Protein AF-0000000071569749 (afdb_homodimer)

Secondary structure (DSSP, 8-state):
---GGGS-HHHHHHHHHH--TTHHHHHHHHHHHHHHHTT-HHHHHHHHTT-SSHHHHHHHHHHHHHHHHTT-------TTS----BPPEEEEEESSSS-EEEEEE-TTS-EEEEEEEESSS-EEE---BTTSPPBS-HHHHHHHHHHHHHHHHHHHHHHTTT-TTTS-HHHHHHHHHHHHHHHHHHHS---------/---GGGS-HHHHHHHHHH--TTHHHHHHHHHHHHHHHTT-HHHHHHHHTT-SSHHHHHHHHHHHHHHHTTT-------TTS----BPPEEEEEESSSS-EEEEEE-TTS-EEEEEEEESSS-EEE---BTTSPPBS-HHHHHHHHHHHHHHHHHHHHHHTTT-TTTS-HHHHHHHHHHHHHHHHHHHS---------

Structure (mmCIF, N/CA/C/O backbone):
data_AF-0000000071569749-model_v1
#
loop_
_entity.id
_entity.type
_entity.pdbx_description
1 polymer 'Uncharacterized protein'
#
loop_
_atom_site.group_PDB
_atom_site.id
_atom_site.type_symbol
_atom_site.label_atom_id
_atom_site.label_alt_id
_atom_site.label_comp_id
_atom_site.label_asym_id
_atom_site.label_entity_id
_atom_site.label_seq_id
_atom_site.pdbx_PDB_ins_code
_atom_site.Cartn_x
_atom_site.Cartn_y
_atom_site.Cartn_z
_atom_site.occupancy
_atom_site.B_iso_or_equiv
_atom_site.auth_seq_id
_atom_site.auth_comp_id
_atom_site.auth_asym_id
_atom_site.auth_atom_id
_atom_site.pdbx_PDB_model_num
ATOM 1 N N . MET A 1 1 ? -24.875 3.334 -1.979 1 65.69 1 MET A N 1
ATOM 2 C CA . MET A 1 1 ? -24.406 3.754 -3.297 1 65.69 1 MET A CA 1
ATOM 3 C C . MET A 1 1 ? -24.828 2.746 -4.367 1 65.69 1 MET A C 1
ATOM 5 O O . MET A 1 1 ? -24.828 1.54 -4.113 1 65.69 1 MET A O 1
ATOM 9 N N . LYS A 1 2 ? -25.375 3.172 -5.414 1 85.38 2 LYS A N 1
ATOM 10 C CA . LYS A 1 2 ? -25.797 2.383 -6.57 1 85.38 2 LYS A CA 1
ATOM 11 C C . LYS A 1 2 ? -24.625 1.628 -7.18 1 85.38 2 LYS A C 1
ATOM 13 O O . LYS A 1 2 ? -23.547 2.193 -7.363 1 85.38 2 LYS A O 1
ATOM 18 N N . ALA A 1 3 ? -24.828 0.202 -7.285 1 91.81 3 ALA A N 1
ATOM 19 C CA . ALA A 1 3 ? -23.781 -0.592 -7.93 1 91.81 3 ALA A CA 1
ATOM 20 C C . ALA A 1 3 ? -23.562 -0.133 -9.367 1 91.81 3 ALA A C 1
ATOM 22 O O . ALA A 1 3 ? -24.484 0.346 -10.023 1 91.81 3 ALA A O 1
ATOM 23 N N . ILE A 1 4 ? -22.375 -0.294 -9.828 1 94.56 4 ILE A N 1
ATOM 24 C CA . ILE A 1 4 ? -22.016 0.168 -11.164 1 94.56 4 ILE A CA 1
ATOM 25 C C . ILE A 1 4 ? -22.859 -0.555 -12.211 1 94.56 4 ILE A C 1
ATOM 27 O O . ILE A 1 4 ? -23.219 0.02 -13.242 1 94.56 4 ILE A O 1
ATOM 31 N N . SER A 1 5 ? -23.219 -1.741 -11.977 1 93.94 5 SER A N 1
ATOM 32 C CA . SER A 1 5 ? -24.016 -2.533 -12.914 1 93.94 5 SER A CA 1
ATOM 33 C C . SER A 1 5 ? -25.406 -1.944 -13.102 1 93.94 5 SER A C 1
ATOM 35 O O . SER A 1 5 ? -26.094 -2.234 -14.086 1 93.94 5 SER A O 1
ATOM 37 N N . GLN A 1 6 ? -25.812 -1.166 -12.172 1 94.94 6 GLN A N 1
ATOM 38 C CA . GLN A 1 6 ? -27.156 -0.586 -12.188 1 94.94 6 GLN A CA 1
ATOM 39 C C . GLN A 1 6 ? -27.156 0.787 -12.852 1 94.94 6 GLN A C 1
ATOM 41 O O . GLN A 1 6 ? -28.203 1.39 -13.055 1 94.94 6 GLN A O 1
ATOM 46 N N . MET A 1 7 ? -26.031 1.258 -13.227 1 95 7 MET A N 1
ATOM 47 C CA . MET A 1 7 ? -25.906 2.582 -13.82 1 95 7 MET A CA 1
ATOM 48 C C . MET A 1 7 ? -26.172 2.529 -15.32 1 95 7 MET A C 1
ATOM 50 O O . MET A 1 7 ? -26.047 1.475 -15.945 1 95 7 MET A O 1
ATOM 54 N N . THR A 1 8 ? -26.594 3.74 -15.844 1 94.44 8 THR A N 1
ATOM 55 C CA . THR A 1 8 ? -26.703 3.879 -17.297 1 94.44 8 THR A CA 1
ATOM 56 C C . THR A 1 8 ? -25.328 3.898 -17.953 1 94.44 8 THR A C 1
ATOM 58 O O . THR A 1 8 ? -24.312 4.027 -17.266 1 94.44 8 THR A O 1
ATOM 61 N N . GLN A 1 9 ? -25.375 3.723 -19.25 1 95.25 9 GLN A N 1
ATOM 62 C CA . GLN A 1 9 ? -24.125 3.75 -19.984 1 95.25 9 GLN A CA 1
ATOM 63 C C . GLN A 1 9 ? -23.359 5.055 -19.75 1 95.25 9 GLN A C 1
ATOM 65 O O . GLN A 1 9 ? -22.156 5.051 -19.547 1 95.25 9 GLN A O 1
ATOM 70 N N . GLY A 1 10 ? -24.047 6.152 -19.812 1 94.31 10 GLY A N 1
ATOM 71 C CA . GLY A 1 10 ? -23.438 7.453 -19.578 1 94.31 10 GLY A CA 1
ATOM 72 C C . GLY A 1 10 ? -22.844 7.594 -18.188 1 94.31 10 GLY A C 1
ATOM 73 O O . GLY A 1 10 ? -21.75 8.117 -18.031 1 94.31 10 GLY A O 1
ATOM 74 N N . GLU A 1 11 ? -23.578 7.145 -17.203 1 94.94 11 GLU A N 1
ATOM 75 C CA . GLU A 1 11 ? -23.109 7.184 -15.828 1 94.94 11 GLU A CA 1
ATOM 76 C C . GLU A 1 11 ? -21.875 6.309 -15.641 1 94.94 11 GLU A C 1
ATOM 78 O O . GLU A 1 11 ? -20.938 6.684 -14.93 1 94.94 11 GLU A O 1
ATOM 83 N N . LYS A 1 12 ? -21.938 5.121 -16.281 1 95.94 12 LYS A N 1
ATOM 84 C CA . LYS A 1 12 ? -20.781 4.219 -16.234 1 95.94 12 LYS A CA 1
ATOM 85 C C . LYS A 1 12 ? -19.547 4.883 -16.828 1 95.94 12 LYS A C 1
ATOM 87 O O . LYS A 1 12 ? -18.469 4.852 -16.219 1 95.94 12 LYS A O 1
ATOM 92 N N . LEU A 1 13 ? -19.703 5.457 -18 1 95.88 13 LEU A N 1
ATOM 93 C CA . LEU A 1 13 ? -18.578 6.109 -18.672 1 95.88 13 LEU A CA 1
ATOM 94 C C . LEU A 1 13 ? -17.984 7.207 -17.797 1 95.88 13 LEU A C 1
ATOM 96 O O . LEU A 1 13 ? -16.766 7.316 -17.672 1 95.88 13 LEU A O 1
ATOM 100 N N . GLN A 1 14 ? -18.797 7.926 -17.172 1 94.44 14 GLN A N 1
ATOM 101 C CA . GLN A 1 14 ? -18.344 9 -16.297 1 94.44 14 GLN A CA 1
ATOM 102 C C . GLN A 1 14 ? -17.609 8.453 -15.086 1 94.44 14 GLN A C 1
ATOM 104 O O . GLN A 1 14 ? -16.516 8.914 -14.75 1 94.44 14 GLN A O 1
ATOM 109 N N . THR A 1 15 ? -18.203 7.457 -14.484 1 94.69 15 THR A N 1
ATOM 110 C CA . THR A 1 15 ? -17.641 6.859 -13.281 1 94.69 15 THR A CA 1
ATOM 111 C C . THR A 1 15 ? -16.281 6.246 -13.57 1 94.69 15 THR A C 1
ATOM 113 O O . THR A 1 15 ? -15.328 6.43 -12.797 1 94.69 15 THR A O 1
ATOM 116 N N . ILE A 1 16 ? -16.172 5.539 -14.633 1 95.44 16 ILE A N 1
ATOM 117 C CA . ILE A 1 16 ? -14.93 4.887 -15 1 95.44 16 ILE A CA 1
ATOM 118 C C . ILE A 1 16 ? -13.875 5.938 -15.344 1 95.44 16 ILE A C 1
ATOM 120 O O . ILE A 1 16 ? -12.719 5.824 -14.922 1 95.44 16 ILE A O 1
ATOM 124 N N . SER A 1 17 ? -14.281 6.949 -16.062 1 93 17 SER A N 1
ATOM 125 C CA . SER A 1 17 ? -13.344 7.98 -16.5 1 93 17 SER A CA 1
ATOM 126 C C . SER A 1 17 ? -12.789 8.766 -15.312 1 93 17 SER A C 1
ATOM 128 O O . SER A 1 17 ? -11.68 9.289 -15.375 1 93 17 SER A O 1
ATOM 130 N N . GLU A 1 18 ? -13.523 8.781 -14.25 1 91.94 18 GLU A N 1
ATOM 131 C CA . GLU A 1 18 ? -13.109 9.539 -13.07 1 91.94 18 GLU A CA 1
ATOM 132 C C . GLU A 1 18 ? -12.141 8.742 -12.211 1 91.94 18 GLU A C 1
ATOM 134 O O . GLU A 1 18 ? -11.461 9.297 -11.344 1 91.94 18 GLU A O 1
ATOM 139 N N . TYR A 1 19 ? -12.164 7.477 -12.398 1 92.5 19 TYR A N 1
ATOM 140 C CA . TYR A 1 19 ? -11.234 6.633 -11.656 1 92.5 19 TYR A CA 1
ATOM 141 C C . TYR A 1 19 ? -9.852 6.645 -12.297 1 92.5 19 TYR A C 1
ATOM 143 O O . TYR A 1 19 ? -9.656 6.062 -13.367 1 92.5 19 TYR A O 1
ATOM 151 N N . THR A 1 20 ? -8.898 7.285 -11.695 1 91.62 20 THR A N 1
ATOM 152 C CA . THR A 1 20 ? -7.555 7.441 -12.234 1 91.62 20 THR A CA 1
ATOM 153 C C . THR A 1 20 ? -6.516 6.867 -11.273 1 91.62 20 THR A C 1
ATOM 155 O O . THR A 1 20 ? -6.031 7.57 -10.383 1 91.62 20 THR A O 1
ATOM 158 N N . PRO A 1 21 ? -6.191 5.602 -11.531 1 92.75 21 PRO A N 1
ATOM 159 C CA . PRO A 1 21 ? -5.176 5.023 -10.656 1 92.75 21 PRO A CA 1
ATOM 160 C C . PRO A 1 21 ? -3.877 5.828 -10.641 1 92.75 21 PRO A C 1
ATOM 162 O O . PRO A 1 21 ? -3.402 6.254 -11.695 1 92.75 21 PRO A O 1
ATOM 165 N N . CYS A 1 22 ? -3.33 6.004 -9.477 1 93.94 22 CYS A N 1
ATOM 166 C CA . CYS A 1 22 ? -2.039 6.648 -9.281 1 93.94 22 CYS A CA 1
ATOM 167 C C . CYS A 1 22 ? -1.983 7.992 -9.992 1 93.94 22 CYS A C 1
ATOM 169 O O . CYS A 1 22 ? -0.994 8.305 -10.656 1 93.94 22 CYS A O 1
ATOM 171 N N . LYS A 1 23 ? -3.033 8.719 -9.914 1 93.62 23 LYS A N 1
ATOM 172 C CA . LYS A 1 23 ? -3.166 10 -10.609 1 93.62 23 LYS A CA 1
ATOM 173 C C . LYS A 1 23 ? -2.025 10.945 -10.242 1 93.62 23 LYS A C 1
ATOM 175 O O . LYS A 1 23 ? -1.369 11.508 -11.125 1 93.62 23 LYS A O 1
ATOM 180 N N . ILE A 1 24 ? -1.773 11.094 -8.977 1 95.31 24 ILE A N 1
ATOM 181 C CA . ILE A 1 24 ? -0.787 12.055 -8.5 1 95.31 24 ILE A CA 1
ATOM 182 C C . ILE A 1 24 ? 0.606 11.641 -8.969 1 95.31 24 ILE A C 1
ATOM 184 O O . ILE A 1 24 ? 1.368 12.469 -9.477 1 95.31 24 ILE A O 1
ATOM 188 N N . GLU A 1 25 ? 0.941 10.406 -8.812 1 95.88 25 GLU A N 1
ATOM 189 C CA . GLU A 1 25 ? 2.242 9.914 -9.258 1 95.88 25 GLU A CA 1
ATOM 190 C C . GLU A 1 25 ? 2.428 10.109 -10.758 1 95.88 25 GLU A C 1
ATOM 192 O O . GLU A 1 25 ? 3.512 10.484 -11.211 1 95.88 25 GLU A O 1
ATOM 197 N N . ARG A 1 26 ? 1.436 9.891 -11.477 1 95.69 26 ARG A N 1
ATOM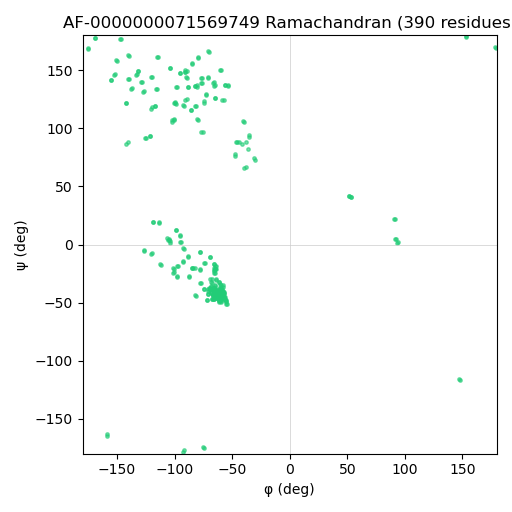 198 C CA . ARG A 1 26 ? 1.5 10.047 -12.922 1 95.69 26 ARG A CA 1
ATOM 199 C C . ARG A 1 26 ? 1.74 11.5 -13.312 1 95.69 26 ARG A C 1
ATOM 201 O O . ARG A 1 26 ? 2.492 11.781 -14.25 1 95.69 26 ARG A O 1
ATOM 208 N N . GLU A 1 27 ? 1.07 12.352 -12.672 1 97.06 27 GLU A N 1
ATOM 209 C CA . GLU A 1 27 ? 1.284 13.781 -12.914 1 97.06 27 GLU A CA 1
ATOM 210 C C . GLU A 1 27 ? 2.727 14.18 -12.625 1 97.06 27 GLU A C 1
ATOM 212 O O . GLU A 1 27 ? 3.324 14.953 -13.367 1 97.06 27 GLU A O 1
ATOM 217 N N . ILE A 1 28 ? 3.25 13.641 -11.562 1 97.81 28 ILE A N 1
ATOM 218 C CA . ILE A 1 28 ? 4.629 13.953 -11.195 1 97.81 28 ILE A CA 1
ATOM 219 C C . ILE A 1 28 ? 5.582 13.391 -12.25 1 97.81 28 ILE A C 1
ATOM 221 O O . ILE A 1 28 ? 6.535 14.062 -12.648 1 97.81 28 ILE A O 1
ATOM 225 N N . VAL A 1 29 ? 5.324 12.172 -12.711 1 97.5 29 VAL A N 1
ATOM 226 C CA . VAL A 1 29 ? 6.141 11.578 -13.758 1 97.5 29 VAL A CA 1
ATOM 227 C C . VAL A 1 29 ? 6.137 12.477 -14.992 1 97.5 29 VAL A C 1
ATOM 229 O O . VAL A 1 29 ? 7.191 12.75 -15.57 1 97.5 29 VAL A O 1
ATOM 232 N N . LEU A 1 30 ? 4.961 12.945 -15.406 1 97.12 30 LEU A N 1
ATOM 233 C CA . LEU A 1 30 ? 4.828 13.797 -16.594 1 97.12 30 LEU A CA 1
ATOM 234 C C . LEU A 1 30 ? 5.605 15.094 -16.406 1 97.12 30 LEU A C 1
ATOM 236 O O . LEU A 1 30 ? 6.297 15.539 -17.328 1 97.12 30 LEU A O 1
ATOM 240 N N . ARG A 1 31 ? 5.488 15.68 -15.25 1 98 31 ARG A N 1
ATOM 241 C CA . ARG A 1 31 ? 6.219 16.922 -14.977 1 98 31 ARG A CA 1
ATOM 242 C C . ARG A 1 31 ? 7.723 16.703 -15.094 1 98 31 ARG A C 1
ATOM 244 O O . ARG A 1 31 ? 8.422 17.516 -15.711 1 98 31 ARG A O 1
ATOM 251 N N . TYR A 1 32 ? 8.172 15.641 -14.531 1 98.06 32 TYR A N 1
ATOM 252 C CA . TYR A 1 32 ? 9.594 15.344 -14.602 1 98.06 32 TYR A CA 1
ATOM 253 C C . TYR A 1 32 ? 10.023 15.047 -16.031 1 98.06 32 TYR A C 1
ATOM 255 O O . TYR A 1 32 ? 11.055 15.547 -16.484 1 98.06 32 TYR A O 1
ATOM 263 N N . LEU A 1 33 ? 9.258 14.266 -16.75 1 97.69 33 LEU A N 1
ATOM 264 C CA . LEU A 1 33 ? 9.531 13.922 -18.141 1 97.69 33 LEU A CA 1
ATOM 265 C C . LEU A 1 33 ? 9.625 15.18 -19 1 97.69 33 LEU A C 1
ATOM 267 O O . LEU A 1 33 ? 10.555 15.32 -19.797 1 97.69 33 LEU A O 1
ATOM 271 N N . LEU A 1 34 ? 8.695 16.062 -18.828 1 97.81 34 LEU A N 1
ATOM 272 C CA . LEU A 1 34 ? 8.672 17.312 -19.578 1 97.81 34 LEU A CA 1
ATOM 273 C C . LEU A 1 34 ? 9.883 18.172 -19.25 1 97.81 34 LEU A C 1
ATOM 275 O O . LEU A 1 34 ? 10.445 18.828 -20.125 1 97.81 34 LEU A O 1
ATOM 279 N N . ALA A 1 35 ? 10.25 18.188 -17.969 1 98.19 35 ALA A N 1
ATOM 280 C CA . ALA A 1 35 ? 11.438 18.922 -17.578 1 98.19 35 ALA A CA 1
ATOM 281 C C . ALA A 1 35 ? 12.672 18.422 -18.328 1 98.19 35 ALA A C 1
ATOM 283 O O . ALA A 1 35 ? 13.461 19.234 -18.828 1 98.19 35 ALA A O 1
ATOM 284 N N . VAL A 1 36 ? 12.82 17.172 -18.422 1 97.5 36 VAL A N 1
ATOM 285 C CA . VAL A 1 36 ? 13.977 16.594 -19.094 1 97.5 36 VAL A CA 1
ATOM 286 C C . VAL A 1 36 ? 13.875 16.828 -20.594 1 97.5 36 VAL A C 1
ATOM 288 O O . VAL A 1 36 ? 14.859 17.203 -21.234 1 97.5 36 VAL A O 1
ATOM 291 N N . ARG A 1 37 ? 12.711 16.656 -21.156 1 96.88 37 ARG A N 1
ATOM 292 C CA . ARG A 1 37 ? 12.492 16.828 -22.594 1 96.88 37 ARG A CA 1
ATOM 293 C C . ARG A 1 37 ? 12.836 18.25 -23.016 1 96.88 37 ARG A C 1
ATOM 295 O O . ARG A 1 37 ? 13.414 18.469 -24.094 1 96.88 37 ARG A O 1
ATOM 302 N N . HIS A 1 38 ? 12.539 19.203 -22.219 1 97.38 38 HIS A N 1
ATOM 303 C CA . HIS A 1 38 ? 12.742 20.609 -22.531 1 97.38 38 HIS A CA 1
ATOM 304 C C . HIS A 1 38 ? 14.078 21.109 -22 1 97.38 38 HIS A C 1
ATOM 306 O O . HIS A 1 38 ? 14.398 22.297 -22.125 1 97.38 38 HIS A O 1
ATOM 312 N N . ASN A 1 39 ? 14.797 20.312 -21.438 1 96.19 39 ASN A N 1
ATOM 313 C CA . ASN A 1 39 ? 16.078 20.641 -20.828 1 96.19 39 ASN A CA 1
ATOM 314 C C . ASN A 1 39 ? 15.945 21.812 -19.844 1 96.19 39 ASN A C 1
ATOM 316 O O . ASN A 1 39 ? 16.703 22.781 -19.922 1 96.19 39 ASN A O 1
ATOM 320 N N . ASP A 1 40 ? 14.914 21.781 -19.125 1 97.12 40 ASP A N 1
ATOM 321 C CA . ASP A 1 40 ? 14.719 22.75 -18.047 1 97.12 40 ASP A CA 1
ATOM 322 C C . ASP A 1 40 ? 15.586 22.422 -16.844 1 97.12 40 ASP A C 1
ATOM 324 O O . ASP A 1 40 ? 15.156 21.688 -15.945 1 97.12 40 ASP A O 1
ATOM 328 N N . ILE A 1 41 ? 16.672 23 -16.719 1 96.19 41 ILE A N 1
ATOM 329 C CA . ILE A 1 41 ? 17.719 22.641 -15.773 1 96.19 41 ILE A CA 1
ATOM 330 C C . ILE A 1 41 ? 17.203 22.828 -14.344 1 96.19 41 ILE A C 1
ATOM 332 O O . ILE A 1 41 ? 17.453 22 -13.477 1 96.19 41 ILE A O 1
ATOM 336 N N . GLN A 1 42 ? 16.547 23.859 -14.164 1 97.12 42 GLN A N 1
ATOM 337 C CA . GLN A 1 42 ? 16.031 24.156 -12.828 1 97.12 42 GLN A CA 1
ATOM 338 C C . GLN A 1 42 ? 15.078 23.078 -12.352 1 97.12 42 GLN A C 1
ATOM 340 O O . GLN A 1 42 ? 15.18 22.594 -11.219 1 97.12 42 GLN A O 1
ATOM 345 N N . GLN A 1 43 ? 14.18 22.688 -13.164 1 97.5 43 GLN A N 1
ATOM 346 C CA . GLN A 1 43 ? 13.211 21.672 -12.805 1 97.5 43 GLN A CA 1
ATOM 347 C C . GLN A 1 43 ? 13.875 20.297 -12.672 1 97.5 43 GLN A C 1
ATOM 349 O O . GLN A 1 43 ? 13.508 19.5 -11.805 1 97.5 43 GLN A O 1
ATOM 354 N N . ILE A 1 44 ? 14.766 20.047 -13.508 1 97.56 44 ILE A N 1
ATOM 355 C CA . ILE A 1 44 ? 15.492 18.781 -13.422 1 97.56 44 ILE A CA 1
ATOM 356 C C . ILE A 1 44 ? 16.203 18.688 -12.07 1 97.56 44 ILE A C 1
ATOM 358 O O . ILE A 1 44 ? 16.109 17.656 -11.391 1 97.56 44 ILE A O 1
ATOM 362 N N . GLU A 1 45 ? 16.828 19.734 -11.68 1 96.5 45 GLU A N 1
ATOM 363 C CA . GLU A 1 45 ? 17.531 19.766 -10.398 1 96.5 45 GLU A CA 1
ATOM 364 C C . GLU A 1 45 ? 16.547 19.609 -9.234 1 96.5 45 GLU A C 1
ATOM 366 O O . GLU A 1 45 ? 16.859 18.938 -8.25 1 96.5 45 GLU A O 1
ATOM 371 N N . TYR A 1 46 ? 15.43 20.266 -9.414 1 97.25 46 TYR A N 1
ATOM 372 C CA . TYR A 1 46 ? 14.398 20.109 -8.406 1 97.25 46 TYR A CA 1
ATOM 373 C C . TYR A 1 46 ? 14.047 18.641 -8.188 1 97.25 46 TYR A C 1
ATOM 375 O O . TYR A 1 46 ? 14.078 18.156 -7.055 1 97.25 46 TYR A O 1
ATOM 383 N N . PHE A 1 47 ? 13.758 17.891 -9.203 1 98.06 47 PHE A N 1
ATOM 384 C CA . PHE A 1 47 ? 13.328 16.5 -9.102 1 98.06 47 PHE A CA 1
ATOM 385 C C . PHE A 1 47 ? 14.477 15.625 -8.617 1 98.06 47 PHE A C 1
ATOM 387 O O . PHE A 1 47 ? 14.281 14.773 -7.742 1 98.06 47 PHE A O 1
ATOM 394 N N . GLU A 1 48 ? 15.562 15.805 -9.039 1 97.12 48 GLU A N 1
ATOM 395 C CA . GLU A 1 48 ? 16.672 14.883 -8.797 1 97.12 48 GLU A CA 1
ATOM 396 C C . GLU A 1 48 ? 17.234 15.062 -7.395 1 97.12 48 GLU A C 1
ATOM 398 O O . GLU A 1 48 ? 18.031 14.242 -6.934 1 97.12 48 GLU A O 1
ATOM 403 N N . LYS A 1 49 ? 16.781 16.031 -6.676 1 96.25 49 LYS A N 1
ATOM 404 C CA . LYS A 1 49 ? 17.109 16.188 -5.266 1 96.25 49 LYS A CA 1
ATOM 405 C C . LYS A 1 49 ? 16.375 15.164 -4.406 1 96.25 49 LYS A C 1
ATOM 407 O O . LYS A 1 49 ? 16.734 14.953 -3.244 1 96.25 49 LYS A O 1
ATOM 412 N N . PHE A 1 50 ? 15.406 14.586 -4.98 1 97.88 50 PHE A N 1
ATOM 413 C CA . PHE A 1 50 ? 14.508 13.766 -4.18 1 97.88 50 PHE A CA 1
ATOM 414 C C . PHE A 1 50 ? 14.867 12.289 -4.301 1 97.88 50 PHE A C 1
ATOM 416 O O . PHE A 1 50 ? 14.109 11.422 -3.863 1 97.88 50 PHE A O 1
ATOM 423 N N . GLY A 1 51 ? 15.992 11.984 -4.84 1 96.5 51 GLY A N 1
ATOM 424 C CA . GLY A 1 51 ? 16.375 10.586 -4.812 1 96.5 51 GLY A CA 1
ATOM 425 C C . GLY A 1 51 ? 17.297 10.195 -5.945 1 96.5 51 GLY A C 1
ATOM 426 O O . GLY A 1 51 ? 17.609 11.023 -6.809 1 96.5 51 GLY A O 1
ATOM 427 N N . LYS A 1 52 ? 17.656 8.922 -5.914 1 94.88 52 LYS A N 1
ATOM 428 C CA . LYS A 1 52 ? 18.594 8.391 -6.895 1 94.88 52 LYS A CA 1
ATOM 429 C C . LYS A 1 52 ? 17.875 7.617 -7.992 1 94.88 52 LYS A C 1
ATOM 431 O O . LYS A 1 52 ? 18.391 7.441 -9.094 1 94.88 52 LYS A O 1
ATOM 436 N N . SER A 1 53 ? 16.719 7.133 -7.676 1 95.38 53 SER A N 1
ATOM 437 C CA . SER A 1 53 ? 15.914 6.383 -8.633 1 95.38 53 SER A CA 1
ATOM 438 C C . SER A 1 53 ? 14.625 7.117 -8.969 1 95.38 53 SER A C 1
ATOM 440 O O . SER A 1 53 ? 14.195 7.996 -8.219 1 95.38 53 SER A O 1
ATOM 442 N N . ILE A 1 54 ? 14.055 6.707 -10.086 1 95.62 54 ILE A N 1
ATOM 443 C CA . ILE A 1 54 ? 12.812 7.348 -10.516 1 95.62 54 ILE A CA 1
ATOM 444 C C . ILE A 1 54 ? 11.719 7.102 -9.484 1 95.62 54 ILE A C 1
ATOM 446 O O . ILE A 1 54 ? 10.93 8 -9.188 1 95.62 54 ILE A O 1
ATOM 450 N N . ARG A 1 55 ? 11.648 5.957 -8.945 1 95.25 55 ARG A N 1
ATOM 451 C CA . ARG A 1 55 ? 10.633 5.629 -7.941 1 95.25 55 ARG A CA 1
ATOM 452 C C . ARG A 1 55 ? 10.781 6.512 -6.707 1 95.25 55 ARG A C 1
ATOM 454 O O . ARG A 1 55 ? 9.805 7.086 -6.23 1 95.25 55 ARG A O 1
ATOM 461 N N . GLN A 1 56 ? 11.961 6.621 -6.234 1 95.88 56 GLN A N 1
ATOM 462 C CA . GLN A 1 56 ? 12.219 7.477 -5.082 1 95.88 56 GLN A CA 1
ATOM 463 C C . GLN A 1 56 ? 11.844 8.922 -5.375 1 95.88 56 GLN A C 1
ATOM 465 O O . GLN A 1 56 ? 11.211 9.586 -4.547 1 95.88 56 GLN A O 1
ATOM 470 N N . ILE A 1 57 ? 12.227 9.312 -6.496 1 97.81 57 ILE A N 1
ATOM 471 C CA . ILE A 1 57 ? 11.984 10.703 -6.863 1 97.81 57 ILE A CA 1
ATOM 472 C C . ILE A 1 57 ? 10.477 10.969 -6.879 1 97.81 57 ILE A C 1
ATOM 474 O O . ILE A 1 57 ? 10 11.914 -6.242 1 97.81 57 ILE A O 1
ATOM 478 N N . ILE A 1 58 ? 9.742 10.117 -7.52 1 97.88 58 ILE A N 1
ATOM 479 C CA . ILE A 1 58 ? 8.312 10.336 -7.691 1 97.88 58 ILE A CA 1
ATOM 480 C C . ILE A 1 58 ? 7.613 10.281 -6.332 1 97.88 58 ILE A C 1
ATOM 482 O O . ILE A 1 58 ? 6.816 11.156 -6 1 97.88 58 ILE A O 1
ATOM 486 N N . LEU A 1 59 ? 7.953 9.375 -5.543 1 97.62 59 LEU A N 1
ATOM 487 C CA . LEU A 1 59 ? 7.277 9.195 -4.262 1 97.62 59 LEU A CA 1
ATOM 488 C C . LEU A 1 59 ? 7.691 10.273 -3.271 1 97.62 59 LEU A C 1
ATOM 490 O O . LEU A 1 59 ? 6.859 10.773 -2.508 1 97.62 59 LEU A O 1
ATOM 494 N N . ASN A 1 60 ? 8.93 10.625 -3.307 1 98.12 60 ASN A N 1
ATOM 495 C CA . ASN A 1 60 ? 9.398 11.68 -2.412 1 98.12 60 ASN A CA 1
ATOM 496 C C . ASN A 1 60 ? 8.836 13.039 -2.807 1 98.12 60 ASN A C 1
ATOM 498 O O . ASN A 1 60 ? 8.523 13.859 -1.942 1 98.12 60 ASN A O 1
ATOM 502 N N . VAL A 1 61 ? 8.719 13.281 -4.062 1 98.38 61 VAL A N 1
ATOM 503 C CA . VAL A 1 61 ? 8.109 14.523 -4.5 1 98.38 61 VAL A CA 1
ATOM 504 C C . VAL A 1 61 ? 6.656 14.578 -4.027 1 98.38 61 VAL A C 1
ATOM 506 O O . VAL A 1 61 ? 6.199 15.609 -3.531 1 98.38 61 VAL A O 1
ATOM 509 N N . HIS A 1 62 ? 5.973 13.461 -4.223 1 97.94 62 HIS A N 1
ATOM 510 C CA . HIS A 1 62 ? 4.602 13.383 -3.734 1 97.94 62 HIS A CA 1
ATOM 511 C C . HIS A 1 62 ? 4.527 13.695 -2.244 1 97.94 62 HIS A C 1
ATOM 513 O O . HIS A 1 62 ? 3.713 14.516 -1.814 1 97.94 62 HIS A O 1
ATOM 519 N N . THR A 1 63 ? 5.375 13.102 -1.497 1 98 63 THR A N 1
ATOM 520 C CA . THR A 1 63 ? 5.418 13.32 -0.055 1 98 63 THR A CA 1
ATOM 521 C C . THR A 1 63 ? 5.738 14.773 0.263 1 98 63 THR A C 1
ATOM 523 O O . THR A 1 63 ? 5.105 15.383 1.132 1 98 63 THR A O 1
ATOM 526 N N . TYR A 1 64 ? 6.707 15.344 -0.454 1 98.12 64 TYR A N 1
ATOM 527 C CA . TYR A 1 64 ? 7.125 16.719 -0.215 1 98.12 64 TYR A CA 1
ATOM 528 C C . TYR A 1 64 ? 5.98 17.688 -0.487 1 98.12 64 TYR A C 1
ATOM 530 O O . TYR A 1 64 ? 5.723 18.594 0.313 1 98.12 64 TYR A O 1
ATOM 538 N N . GLU A 1 65 ? 5.336 17.469 -1.564 1 97.5 65 GLU A N 1
ATOM 539 C CA . GLU A 1 65 ? 4.262 18.391 -1.938 1 97.5 65 GLU A CA 1
ATOM 540 C C . GLU A 1 65 ? 3.088 18.281 -0.966 1 97.5 65 GLU A C 1
ATOM 542 O O . GLU A 1 65 ? 2.416 19.281 -0.688 1 97.5 65 GLU A O 1
ATOM 547 N N . ARG A 1 66 ? 2.861 17.094 -0.425 1 97.25 66 ARG A N 1
ATOM 548 C CA . ARG A 1 66 ? 1.886 16.938 0.649 1 97.25 66 ARG A CA 1
ATOM 549 C C . ARG A 1 66 ? 2.373 17.609 1.929 1 97.25 66 ARG A C 1
ATOM 551 O O . ARG A 1 66 ? 1.59 18.25 2.637 1 97.25 66 ARG A O 1
ATOM 558 N N . ALA A 1 67 ? 3.631 17.484 2.156 1 97.44 67 ALA A N 1
ATOM 559 C CA . ALA A 1 67 ? 4.234 18.047 3.365 1 97.44 67 ALA A CA 1
ATOM 560 C C . ALA A 1 67 ? 4.121 19.562 3.381 1 97.44 67 ALA A C 1
ATOM 562 O O . ALA A 1 67 ? 3.998 20.172 4.445 1 97.44 67 ALA A O 1
ATOM 563 N N . LEU A 1 68 ? 4.105 20.156 2.197 1 96.75 68 LEU A N 1
ATOM 564 C CA . LEU A 1 68 ? 3.963 21.609 2.098 1 96.75 68 LEU A CA 1
ATOM 565 C C . LEU A 1 68 ? 2.646 22.062 2.717 1 96.75 68 LEU A C 1
ATOM 567 O O . LEU A 1 68 ? 2.582 23.141 3.32 1 96.75 68 LEU A O 1
ATOM 571 N N . LEU A 1 69 ? 1.62 21.234 2.6 1 95.81 69 LEU A N 1
ATOM 572 C CA . LEU A 1 69 ? 0.319 21.562 3.17 1 95.81 69 LEU A CA 1
ATOM 573 C C . LEU A 1 69 ? 0.394 21.641 4.691 1 95.81 69 LEU A C 1
ATOM 575 O O . LEU A 1 69 ? -0.427 22.297 5.328 1 95.81 69 LEU A O 1
ATOM 579 N N . PHE A 1 70 ? 1.385 21.016 5.25 1 97 70 PHE A N 1
ATOM 580 C CA . PHE A 1 70 ? 1.554 20.969 6.695 1 97 70 PHE A CA 1
ATOM 581 C C . PHE A 1 70 ? 2.674 21.891 7.148 1 97 70 PHE A C 1
ATOM 583 O O . PHE A 1 70 ? 3.062 21.891 8.32 1 97 70 PHE A O 1
ATOM 590 N N . GLY A 1 71 ? 3.238 22.625 6.25 1 95.56 71 GLY A N 1
ATOM 591 C CA . GLY A 1 71 ? 4.215 23.641 6.578 1 95.56 71 GLY A CA 1
ATOM 592 C C . GLY A 1 71 ? 5.645 23.141 6.555 1 95.56 71 GLY A C 1
ATOM 593 O O . GLY A 1 71 ? 6.566 23.859 6.938 1 95.56 71 GLY A O 1
ATOM 594 N N . TYR A 1 72 ? 5.844 21.906 6.164 1 95.44 72 TYR A N 1
ATOM 595 C CA . TYR A 1 72 ? 7.199 21.375 6.059 1 95.44 72 TYR A CA 1
ATOM 596 C C . TYR A 1 72 ? 7.84 21.781 4.734 1 95.44 72 TYR A C 1
ATOM 598 O O . TYR A 1 72 ? 7.207 21.672 3.68 1 95.44 72 TYR A O 1
ATOM 606 N N . THR A 1 73 ? 9.117 22.203 4.824 1 94.62 73 THR A N 1
ATOM 607 C CA . THR A 1 73 ? 9.781 22.641 3.598 1 94.62 73 THR A CA 1
ATOM 608 C C . THR A 1 73 ? 11.102 21.906 3.398 1 94.62 73 THR A C 1
ATOM 610 O O . THR A 1 73 ? 11.758 22.062 2.369 1 94.62 73 THR A O 1
ATOM 613 N N . SER A 1 74 ? 11.438 21.094 4.41 1 94.06 74 SER A N 1
ATOM 614 C CA . SER A 1 74 ? 12.711 20.391 4.301 1 94.06 74 SER A CA 1
ATOM 615 C C . SER A 1 74 ? 12.648 19.297 3.238 1 94.06 74 SER A C 1
ATOM 617 O O . SER A 1 74 ? 11.648 18.594 3.123 1 94.06 74 SER A O 1
ATOM 619 N N . LYS A 1 75 ? 13.672 19.094 2.555 1 94.19 75 LYS A N 1
ATOM 620 C CA . LYS A 1 75 ? 13.797 18.062 1.532 1 94.19 75 LYS A CA 1
ATOM 621 C C . LYS A 1 75 ? 14.82 17 1.944 1 94.19 75 LYS A C 1
ATOM 623 O O . LYS A 1 75 ? 15.305 16.25 1.104 1 94.19 75 LYS A O 1
ATOM 628 N N . ASP A 1 76 ? 15.109 16.953 3.219 1 94.06 76 ASP A N 1
ATOM 629 C CA . ASP A 1 76 ? 16.109 16.016 3.721 1 94.06 76 ASP A CA 1
ATOM 630 C C . ASP A 1 76 ? 15.57 14.586 3.695 1 94.06 76 ASP A C 1
ATOM 632 O O . ASP A 1 76 ? 14.5 14.305 4.242 1 94.06 76 ASP A O 1
ATOM 636 N N . LEU A 1 77 ? 16.359 13.766 3.125 1 94.75 77 LEU A N 1
ATOM 637 C CA . LEU A 1 77 ? 16.016 12.352 3.045 1 94.75 77 LEU A CA 1
ATOM 638 C C . LEU A 1 77 ? 16.656 11.57 4.191 1 94.75 77 LEU A C 1
ATOM 640 O O . LEU A 1 77 ? 17.734 11.922 4.664 1 94.75 77 LEU A O 1
ATOM 644 N N . ASN A 1 78 ? 16.016 10.57 4.637 1 88.5 78 ASN A N 1
ATOM 645 C CA . ASN A 1 78 ? 16.609 9.734 5.676 1 88.5 78 ASN A CA 1
ATOM 646 C C . ASN A 1 78 ? 17.703 8.828 5.113 1 88.5 78 ASN A C 1
ATOM 648 O O . ASN A 1 78 ? 18.047 8.93 3.934 1 88.5 78 ASN A O 1
ATOM 652 N N . GLU A 1 79 ? 18.219 7.973 5.898 1 83.5 79 GLU A N 1
ATOM 653 C CA . GLU A 1 79 ? 19.375 7.148 5.547 1 83.5 79 GLU A CA 1
ATOM 654 C C . GLU A 1 79 ? 19.031 6.176 4.422 1 83.5 79 GLU A C 1
ATOM 656 O O . GLU A 1 79 ? 19.938 5.656 3.754 1 83.5 79 GLU A O 1
ATOM 661 N N . HIS A 1 80 ? 17.766 6.004 4.223 1 81.5 80 HIS A N 1
ATOM 662 C CA . HIS A 1 80 ? 17.344 5.055 3.195 1 81.5 80 HIS A CA 1
ATOM 663 C C . HIS A 1 80 ? 16.859 5.781 1.943 1 81.5 80 HIS A C 1
ATOM 665 O O . HIS A 1 80 ? 16.375 5.148 1.004 1 81.5 80 HIS A O 1
ATOM 671 N N . GLY A 1 81 ? 16.938 7.051 1.941 1 90.94 81 GLY A N 1
ATOM 672 C CA . GLY A 1 81 ? 16.625 7.824 0.748 1 90.94 81 GLY A CA 1
ATOM 673 C C . GLY A 1 81 ? 15.164 8.234 0.661 1 90.94 81 GLY A C 1
ATOM 674 O O . GLY A 1 81 ? 14.656 8.508 -0.428 1 90.94 81 GLY A O 1
ATOM 675 N N . TRP A 1 82 ? 14.477 8.25 1.868 1 93.75 82 TRP A N 1
ATOM 676 C CA . TRP A 1 82 ? 13.055 8.562 1.855 1 93.75 82 TRP A CA 1
ATOM 677 C C . TRP A 1 82 ? 12.758 9.805 2.691 1 93.75 82 TRP A C 1
ATOM 679 O O . TRP A 1 82 ? 13.43 10.047 3.697 1 93.75 82 TRP A O 1
ATOM 689 N N . LEU A 1 83 ? 11.781 10.586 2.182 1 96.12 83 LEU A N 1
ATOM 690 C CA . LEU A 1 83 ? 11.242 11.672 2.988 1 96.12 83 LEU A CA 1
ATOM 691 C C . LEU A 1 83 ? 10.289 11.141 4.055 1 96.12 83 LEU A C 1
ATOM 693 O O . LEU A 1 83 ? 9.516 10.211 3.799 1 96.12 83 LEU A O 1
ATOM 697 N N . ILE A 1 84 ? 10.344 11.766 5.164 1 92.06 84 ILE A N 1
ATOM 698 C CA . ILE A 1 84 ? 9.469 11.352 6.258 1 92.06 84 ILE A CA 1
ATOM 699 C C . ILE A 1 84 ? 8.18 12.172 6.227 1 92.06 84 ILE A C 1
ATOM 701 O O . ILE A 1 84 ? 8.219 13.406 6.289 1 92.06 84 ILE A O 1
ATOM 705 N N . GLY A 1 85 ? 7.078 11.461 6.078 1 93.88 85 GLY A N 1
ATOM 706 C CA . GLY A 1 85 ? 5.797 12.141 5.988 1 93.88 85 GLY A CA 1
ATOM 707 C C . GLY A 1 85 ? 4.953 11.984 7.242 1 93.88 85 GLY A C 1
ATOM 708 O O . GLY A 1 85 ? 3.818 12.469 7.293 1 93.88 85 GLY A O 1
ATOM 709 N N . MET A 1 86 ? 5.508 11.367 8.273 1 93.94 86 MET A N 1
ATOM 710 C CA . MET A 1 86 ? 4.773 11.141 9.516 1 93.94 86 MET A CA 1
ATOM 711 C C . MET A 1 86 ? 4.773 12.398 10.383 1 93.94 86 MET A C 1
ATOM 713 O O . MET A 1 86 ? 5.797 13.078 10.492 1 93.94 86 MET A O 1
ATOM 717 N N . LEU A 1 87 ? 3.66 12.68 10.898 1 97 87 LEU A N 1
ATOM 718 C CA . LEU A 1 87 ? 3.553 13.805 11.812 1 97 87 LEU A CA 1
ATOM 719 C C . LEU A 1 87 ? 3.811 13.367 13.25 1 97 87 LEU A C 1
ATOM 721 O O . LEU A 1 87 ? 3.459 12.25 13.633 1 97 87 LEU A O 1
ATOM 725 N N . PRO A 1 88 ? 4.363 14.297 14.039 1 96.62 88 PRO A N 1
ATOM 726 C CA . PRO A 1 88 ? 4.449 13.992 15.469 1 96.62 88 PRO A CA 1
ATOM 727 C C . PRO A 1 88 ? 3.076 13.875 16.125 1 96.62 88 PRO A C 1
ATOM 729 O O . PRO A 1 88 ? 2.182 14.68 15.844 1 96.62 88 PRO A O 1
ATOM 732 N N . ILE A 1 89 ? 2.918 12.891 16.969 1 97 89 ILE A N 1
ATOM 733 C CA . ILE A 1 89 ? 1.684 12.727 17.719 1 97 89 ILE A CA 1
ATOM 734 C C . ILE A 1 89 ? 1.707 13.633 18.953 1 97 89 ILE A C 1
ATOM 736 O O . ILE A 1 89 ? 2.594 13.516 19.797 1 97 89 ILE A O 1
ATOM 740 N N . VAL A 1 90 ? 0.756 14.555 19.047 1 97.25 90 VAL A N 1
ATOM 741 C CA . VAL A 1 90 ? 0.733 15.484 20.172 1 97.25 90 VAL A CA 1
ATOM 742 C C . VAL A 1 90 ? -0.251 14.992 21.234 1 97.25 90 VAL A C 1
ATOM 744 O O . VAL A 1 90 ? -0.211 15.438 22.375 1 97.25 90 VAL A O 1
ATOM 747 N N . GLU A 1 91 ? -1.148 14.109 20.828 1 96.94 91 GLU A N 1
ATOM 748 C CA . GLU A 1 91 ? -2.102 13.562 21.797 1 96.94 91 GLU A CA 1
ATOM 749 C C . GLU A 1 91 ? -2.605 12.188 21.344 1 96.94 91 GLU A C 1
ATOM 751 O O . GLU A 1 91 ? -2.838 11.969 20.156 1 96.94 91 GLU A O 1
ATOM 756 N N . LYS A 1 92 ? -2.76 11.352 22.281 1 97.38 92 LYS A N 1
ATOM 757 C CA . LYS A 1 92 ? -3.414 10.055 22.109 1 97.38 92 LYS A CA 1
ATOM 758 C C . LYS A 1 92 ? -4.676 9.969 22.969 1 97.38 92 LYS A C 1
ATOM 760 O O . LYS A 1 92 ? -4.617 10.133 24.188 1 97.38 92 LYS A O 1
ATOM 765 N N . ILE A 1 93 ? -5.773 9.789 22.297 1 96.5 93 ILE A N 1
ATOM 766 C CA . ILE A 1 93 ? -7.043 9.609 23 1 96.5 93 ILE A CA 1
ATOM 767 C C . ILE A 1 93 ? -7.418 8.133 23 1 96.5 93 ILE A C 1
ATOM 769 O O . ILE A 1 93 ? -7.883 7.598 21.984 1 96.5 93 ILE A O 1
ATOM 773 N N . GLU A 1 94 ? -7.301 7.547 24.094 1 96.75 94 GLU A N 1
ATOM 774 C CA . GLU A 1 94 ? -7.445 6.098 24.188 1 96.75 94 GLU A CA 1
ATOM 775 C C . GLU A 1 94 ? -8.891 5.707 24.484 1 96.75 94 GLU A C 1
ATOM 777 O O . GLU A 1 94 ? -9.484 6.199 25.438 1 96.75 94 GLU A O 1
ATOM 782 N N . VAL A 1 95 ? -9.422 4.883 23.641 1 96.5 95 VAL A N 1
ATOM 783 C CA . VAL A 1 95 ? -10.664 4.191 23.969 1 96.5 95 VAL A CA 1
ATOM 784 C C . VAL A 1 95 ? -10.359 2.982 24.859 1 96.5 95 VAL A C 1
ATOM 786 O O . VAL A 1 95 ? -11.047 2.754 25.859 1 96.5 95 VAL A O 1
ATOM 789 N N . ASP A 1 96 ? -9.367 2.26 24.5 1 94.69 96 ASP A N 1
ATOM 790 C CA . ASP A 1 96 ? -8.742 1.217 25.312 1 94.69 96 ASP A CA 1
ATOM 791 C C . ASP A 1 96 ? -7.316 0.942 24.828 1 94.69 96 ASP A C 1
ATOM 793 O O . ASP A 1 96 ? -6.707 1.777 24.156 1 94.69 96 ASP A O 1
ATOM 797 N N . ASN A 1 97 ? -6.73 -0.19 25.25 1 93.31 97 ASN A N 1
ATOM 798 C CA . ASN A 1 97 ? -5.32 -0.445 25 1 93.31 97 ASN A CA 1
ATOM 799 C C . ASN A 1 97 ? -5.039 -0.604 23.5 1 93.31 97 ASN A C 1
ATOM 801 O O . AS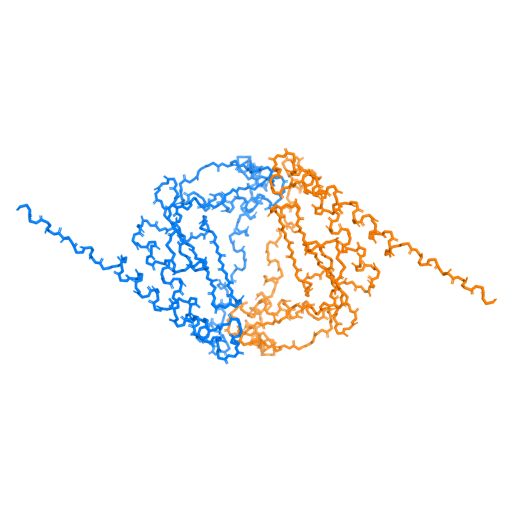N A 1 97 ? -3.914 -0.384 23.062 1 93.31 97 ASN A O 1
ATOM 805 N N . PHE A 1 98 ? -6.059 -0.957 22.688 1 94.69 98 PHE A N 1
ATOM 806 C CA . PHE A 1 98 ? -5.836 -1.291 21.281 1 94.69 98 PHE A CA 1
ATOM 807 C C . PHE A 1 98 ? -6.609 -0.347 20.375 1 94.69 98 PHE A C 1
ATOM 809 O O . PHE A 1 98 ? -6.473 -0.407 19.156 1 94.69 98 PHE A O 1
ATOM 816 N N . ASN A 1 99 ? -7.406 0.441 20.938 1 97.19 99 ASN A N 1
ATOM 817 C CA . ASN A 1 99 ? -8.227 1.412 20.219 1 97.19 99 ASN A CA 1
ATOM 818 C C . ASN A 1 99 ? -7.93 2.84 20.672 1 97.19 99 ASN A C 1
ATOM 820 O O . ASN A 1 99 ? -8.141 3.184 21.844 1 97.19 99 ASN A O 1
ATOM 824 N N . CYS A 1 100 ? -7.422 3.588 19.656 1 97.94 100 CYS A N 1
ATOM 825 C CA . CYS A 1 100 ? -6.902 4.898 20.031 1 97.94 100 CYS A CA 1
ATOM 826 C C . CYS A 1 100 ? -7.008 5.879 18.875 1 97.94 100 CYS A C 1
ATOM 828 O O . CYS A 1 100 ? -6.918 5.484 17.719 1 97.94 100 CYS A O 1
ATOM 830 N N . ILE A 1 101 ? -7.23 7.141 19.203 1 97.88 101 ILE A N 1
ATOM 831 C CA . ILE A 1 101 ? -7.156 8.242 18.266 1 97.88 101 ILE A CA 1
ATOM 832 C C . ILE A 1 101 ? -5.816 8.969 18.422 1 97.88 101 ILE A C 1
ATOM 834 O O . ILE A 1 101 ? -5.465 9.398 19.516 1 97.88 101 ILE A O 1
ATOM 838 N N . HIS A 1 102 ? -5.109 9.008 17.344 1 98.56 102 HIS A N 1
ATOM 839 C CA . HIS A 1 102 ? -3.846 9.742 17.312 1 98.56 102 HIS A CA 1
ATOM 840 C C . HIS A 1 102 ? -4.016 11.117 16.688 1 98.56 102 HIS A C 1
ATOM 842 O O . HIS A 1 102 ? -4.391 11.234 15.516 1 98.56 102 HIS A O 1
ATOM 848 N N . ILE A 1 103 ? -3.697 12.117 17.438 1 98 103 ILE A N 1
ATOM 849 C CA . ILE A 1 103 ? -3.725 13.477 16.922 1 98 103 ILE A CA 1
ATOM 850 C C . ILE A 1 103 ? -2.309 13.922 16.562 1 98 103 ILE A C 1
ATOM 852 O O . ILE A 1 103 ? -1.459 14.078 17.438 1 98 103 ILE A O 1
ATOM 856 N N . GLY A 1 104 ? -2.076 14.008 15.297 1 98.31 104 GLY A N 1
ATOM 857 C CA . GLY A 1 104 ? -0.819 14.578 14.836 1 98.31 104 GLY A CA 1
ATOM 858 C C . GLY A 1 104 ? -0.893 16.078 14.594 1 98.31 104 GLY A C 1
ATOM 859 O O . GLY A 1 104 ? -1.94 16.594 14.203 1 98.31 104 GLY A O 1
ATOM 860 N N . LYS A 1 105 ? 0.25 16.734 14.82 1 97.5 105 LYS A N 1
ATOM 861 C CA . LYS A 1 105 ? 0.32 18.172 14.586 1 97.5 105 LYS A CA 1
ATOM 862 C C . LYS A 1 105 ? 1.622 18.562 13.891 1 97.5 105 LYS A C 1
ATOM 864 O O . LYS A 1 105 ? 2.693 18.062 14.242 1 97.5 105 LYS A O 1
ATOM 869 N N . SER A 1 106 ? 1.437 19.375 12.906 1 96.56 106 SER A N 1
ATOM 870 C CA . SER A 1 106 ? 2.598 19.797 12.133 1 96.56 106 SER A CA 1
ATOM 871 C C . SER A 1 106 ? 3.191 21.094 12.688 1 96.56 106 SER A C 1
ATOM 873 O O . SER A 1 106 ? 2.723 21.609 13.703 1 96.56 106 SER A O 1
ATOM 875 N N . GLN A 1 107 ? 4.199 21.562 12 1 90.12 107 GLN A N 1
ATOM 876 C CA . GLN A 1 107 ? 4.941 22.734 12.43 1 90.12 107 GLN A CA 1
ATOM 877 C C . GLN A 1 107 ? 4.086 24 12.312 1 90.12 107 GLN A C 1
ATOM 879 O O . GLN A 1 107 ? 4.207 24.906 13.125 1 90.12 107 GLN A O 1
ATOM 884 N N . ASN A 1 108 ? 3.131 24.031 11.352 1 94.69 108 ASN A N 1
ATOM 885 C CA . ASN A 1 108 ? 2.33 25.234 11.141 1 94.69 108 ASN A CA 1
ATOM 886 C C . ASN A 1 108 ? 1.002 25.156 11.891 1 94.69 108 ASN A C 1
ATOM 888 O O . ASN A 1 108 ? 0.098 25.969 11.641 1 94.69 108 ASN A O 1
ATOM 892 N N . GLY A 1 109 ? 0.89 24.172 12.68 1 96.12 109 GLY A N 1
ATOM 893 C CA . GLY A 1 109 ? -0.281 24.078 13.539 1 96.12 109 GLY A CA 1
ATOM 894 C C . GLY A 1 109 ? -1.399 23.25 12.93 1 96.12 109 GLY A C 1
ATOM 895 O O . GLY A 1 109 ? -2.467 23.109 13.523 1 96.12 109 GLY A O 1
ATOM 896 N N . THR A 1 110 ? -1.179 22.703 11.719 1 97.69 110 THR A N 1
ATOM 897 C CA . THR A 1 110 ? -2.164 21.859 11.047 1 97.69 110 THR A CA 1
ATOM 898 C C . THR A 1 110 ? -2.189 20.469 11.656 1 97.69 110 THR A C 1
ATOM 900 O O . THR A 1 110 ? -1.141 19.891 11.961 1 97.69 110 THR A O 1
ATOM 903 N N . TYR A 1 111 ? -3.395 19.953 11.797 1 98.06 111 TYR A N 1
ATOM 904 C CA . TYR A 1 111 ? -3.547 18.641 12.414 1 98.06 111 TYR A CA 1
ATOM 905 C C . TYR A 1 111 ? -3.828 17.562 11.367 1 98.06 111 TYR A C 1
ATOM 907 O O . TYR A 1 111 ? -4.32 17.875 10.273 1 98.06 111 TYR A O 1
ATOM 915 N N . ALA A 1 112 ? -3.439 16.359 11.664 1 98.38 112 ALA A N 1
ATOM 916 C CA . ALA A 1 112 ? -3.885 15.133 11.016 1 98.38 112 ALA A CA 1
ATOM 917 C C . ALA A 1 112 ? -4.293 14.086 12.047 1 98.38 112 ALA A C 1
ATOM 919 O O . ALA A 1 112 ? -3.748 14.055 13.156 1 98.38 112 ALA A O 1
ATOM 920 N N . VAL A 1 113 ? -5.25 13.266 11.633 1 98.06 113 VAL A N 1
ATOM 921 C CA . VAL A 1 113 ? -5.766 12.305 12.602 1 98.06 113 VAL A CA 1
ATOM 922 C C . VAL A 1 113 ? -5.734 10.898 12.008 1 98.06 113 VAL A C 1
ATOM 924 O O . VAL A 1 113 ? -6.027 10.711 10.82 1 98.06 113 VAL A O 1
ATOM 927 N N . ALA A 1 114 ? -5.379 9.984 12.805 1 97.94 114 ALA A N 1
ATOM 928 C CA . ALA A 1 114 ? -5.426 8.562 12.484 1 97.94 114 ALA A CA 1
ATOM 929 C C . ALA A 1 114 ? -5.906 7.746 13.68 1 97.94 114 ALA A C 1
ATOM 931 O O . ALA A 1 114 ? -5.934 8.242 14.805 1 97.94 114 ALA A O 1
ATOM 932 N N . VAL A 1 115 ? -6.312 6.551 13.391 1 97.94 115 VAL A N 1
ATOM 933 C CA . VAL A 1 115 ? -6.836 5.75 14.492 1 97.94 115 VAL A CA 1
ATOM 934 C C . VAL A 1 115 ? -6.223 4.352 14.453 1 97.94 115 VAL A C 1
ATOM 936 O O . VAL A 1 115 ? -5.836 3.869 13.383 1 97.94 115 VAL A O 1
ATOM 939 N N . ASP A 1 116 ? -6.023 3.783 15.625 1 96.25 116 ASP A N 1
ATOM 940 C CA . ASP A 1 116 ? -5.852 2.344 15.789 1 96.25 116 ASP A CA 1
ATOM 941 C C . ASP A 1 116 ? -7.152 1.679 16.234 1 96.25 116 ASP A C 1
ATOM 943 O O . ASP A 1 116 ? -7.875 2.213 17.078 1 96.25 116 ASP A O 1
ATOM 947 N N . TRP A 1 117 ? -7.445 0.561 15.602 1 96.94 117 TRP A N 1
ATOM 948 C CA . TRP A 1 117 ? -8.672 -0.128 16 1 96.94 117 TRP A CA 1
ATOM 949 C C . TRP A 1 117 ? -8.461 -1.639 16.031 1 96.94 117 TRP A C 1
ATOM 951 O O . TRP A 1 117 ? -7.664 -2.176 15.258 1 96.94 117 TRP A O 1
ATOM 961 N N . CYS A 1 118 ? -9.062 -2.213 16.984 1 95.19 118 CYS A N 1
ATOM 962 C CA . CYS A 1 118 ? -9.102 -3.662 17.156 1 95.19 118 CYS A CA 1
ATOM 963 C C . CYS A 1 118 ? -10.461 -4.105 17.672 1 95.19 118 CYS A C 1
ATOM 965 O O . CYS A 1 118 ? -10.914 -3.643 18.719 1 95.19 118 CYS A O 1
ATOM 967 N N . THR A 1 119 ? -11.117 -4.938 16.984 1 96.12 119 THR A N 1
ATOM 968 C CA . THR A 1 119 ? -12.477 -5.324 17.359 1 96.12 119 THR A CA 1
ATOM 969 C C . THR A 1 119 ? -12.547 -6.82 17.656 1 96.12 119 THR A C 1
ATOM 971 O O . THR A 1 119 ? -13.633 -7.398 17.672 1 96.12 119 THR A O 1
ATOM 974 N N . GLY A 1 120 ? -11.57 -7.375 17.891 1 92.31 120 GLY A N 1
ATOM 975 C CA . GLY A 1 120 ? -11.273 -8.781 18.094 1 92.31 120 GLY A CA 1
ATOM 976 C C . GLY A 1 120 ? -9.883 -9.172 17.625 1 92.31 120 GLY A C 1
ATOM 977 O O . GLY A 1 120 ? -8.883 -8.609 18.078 1 92.31 120 GLY A O 1
ATOM 978 N N . SER A 1 121 ? -9.875 -10.062 16.609 1 87.06 121 SER A N 1
ATOM 979 C CA . SER A 1 121 ? -8.586 -10.391 16.016 1 87.06 121 SER A CA 1
ATOM 980 C C . SER A 1 121 ? -8.281 -9.492 14.82 1 87.06 121 SER A C 1
ATOM 982 O O . SER A 1 121 ? -7.133 -9.391 14.383 1 87.06 121 SER A O 1
ATOM 984 N N . ALA A 1 122 ? -9.336 -8.828 14.359 1 87.31 122 ALA A N 1
ATOM 985 C CA . ALA A 1 122 ? -9.148 -7.883 13.266 1 87.31 122 ALA A CA 1
ATOM 986 C C . ALA A 1 122 ? -8.805 -6.492 13.797 1 87.31 122 ALA A C 1
ATOM 988 O O . ALA A 1 122 ? -9.32 -6.082 14.844 1 87.31 122 ALA A O 1
ATOM 989 N N . GLY A 1 123 ? -7.984 -5.848 13.102 1 90.19 123 GLY A N 1
ATOM 990 C CA . GLY A 1 123 ? -7.621 -4.492 13.492 1 90.19 123 GLY A CA 1
ATOM 991 C C . GLY A 1 123 ? -6.84 -3.752 12.43 1 90.19 123 GLY A C 1
ATOM 992 O O . GLY A 1 123 ? -6.676 -4.254 11.312 1 90.19 123 GLY A O 1
ATOM 993 N N . GLY A 1 124 ? -6.562 -2.672 12.672 1 88.69 124 GLY A N 1
ATOM 994 C CA . GLY A 1 124 ? -5.797 -1.802 11.797 1 88.69 124 GLY A CA 1
ATOM 995 C C . GLY A 1 124 ? -5.484 -0.452 12.414 1 88.69 124 GLY A C 1
ATOM 996 O O . GLY A 1 124 ? -5.883 -0.177 13.547 1 88.69 124 GLY A O 1
ATOM 997 N N . GLY A 1 125 ? -4.594 0.23 11.703 1 91.06 125 GLY A N 1
ATOM 998 C CA . GLY A 1 125 ? -4.246 1.563 12.172 1 91.06 125 GLY A CA 1
ATOM 999 C C . GLY A 1 125 ? -3.193 2.242 11.32 1 91.06 125 GLY A C 1
ATOM 1000 O O . GLY A 1 125 ? -2.695 1.655 10.359 1 91.06 125 GLY A O 1
ATOM 1001 N N . SER A 1 126 ? -3.088 3.434 11.633 1 92.12 126 SER A N 1
ATOM 1002 C CA . SER A 1 126 ? -2.072 4.211 10.93 1 92.12 126 SER A CA 1
ATOM 1003 C C . SER A 1 126 ? -1.546 5.348 11.797 1 92.12 126 SER A C 1
ATOM 1005 O O . SER A 1 126 ? -2.062 5.59 12.891 1 92.12 126 SER A O 1
ATOM 1007 N N . HIS A 1 127 ? -0.447 5.77 11.461 1 94.94 127 HIS A N 1
ATOM 1008 C CA . HIS A 1 127 ? 0.143 6.969 12.039 1 94.94 127 HIS A CA 1
ATOM 1009 C C . HIS A 1 127 ? -0.27 8.219 11.266 1 94.94 127 HIS A C 1
ATOM 1011 O O . HIS A 1 127 ? -0.334 8.195 10.039 1 94.94 127 HIS A O 1
ATOM 1017 N N . PRO A 1 128 ? -0.623 9.25 11.984 1 97.5 128 PRO A N 1
ATOM 1018 C CA . PRO A 1 128 ? -0.911 10.477 11.242 1 97.5 128 PRO A CA 1
ATOM 1019 C C . PRO A 1 128 ? 0.231 10.898 10.32 1 97.5 128 PRO A C 1
ATOM 1021 O O . PRO A 1 128 ? 1.401 10.805 10.703 1 97.5 128 PRO A O 1
ATOM 1024 N N . SER A 1 129 ? -0.128 11.289 9.156 1 97.75 129 SER A N 1
ATOM 1025 C CA . SER A 1 129 ? 0.902 11.609 8.172 1 97.75 129 SER A CA 1
ATOM 1026 C C . SER A 1 129 ? 0.459 12.75 7.262 1 97.75 129 SER A C 1
ATOM 1028 O O . SER A 1 129 ? -0.678 13.219 7.348 1 97.75 129 SER A O 1
ATOM 1030 N N . VAL A 1 130 ? 1.341 13.141 6.41 1 97.31 130 VAL A N 1
ATOM 1031 C CA . VAL A 1 130 ? 1.084 14.234 5.473 1 97.31 130 VAL A CA 1
ATOM 1032 C C . VAL A 1 130 ? 0.057 13.789 4.434 1 97.31 130 VAL A C 1
ATOM 1034 O O . VAL A 1 130 ? -0.476 14.609 3.688 1 97.31 130 VAL A O 1
ATOM 1037 N N . PHE A 1 131 ? -0.258 12.539 4.379 1 96.38 131 PHE A N 1
ATOM 1038 C CA . PHE A 1 131 ? -1.2 12.016 3.398 1 96.38 131 PHE A CA 1
ATOM 1039 C C . PHE A 1 131 ? -2.627 12.094 3.926 1 96.38 131 PHE A C 1
ATOM 1041 O O . PHE A 1 131 ? -3.582 11.867 3.178 1 96.38 131 PHE A O 1
ATOM 1048 N N . ASP A 1 132 ? -2.746 12.391 5.168 1 97 132 ASP A N 1
ATOM 1049 C CA . ASP A 1 132 ? -4.07 12.578 5.754 1 97 132 ASP A CA 1
ATOM 1050 C C . ASP A 1 132 ? -4.625 13.961 5.422 1 97 132 ASP A C 1
ATOM 1052 O O . ASP A 1 132 ? -3.879 14.852 5 1 97 132 ASP A O 1
ATOM 1056 N N . GLU A 1 133 ? -5.969 14.062 5.551 1 96.31 133 GLU A N 1
ATOM 1057 C CA . GLU A 1 133 ? -6.586 15.367 5.344 1 96.31 133 GLU A CA 1
ATOM 1058 C C . GLU A 1 133 ? -6.133 16.375 6.406 1 96.31 133 GLU A C 1
ATOM 1060 O O . GLU A 1 133 ? -6.191 16.078 7.602 1 96.31 133 GLU A O 1
ATOM 1065 N N . PRO A 1 134 ? -5.617 17.531 5.945 1 97.31 134 PRO A N 1
ATOM 1066 C CA . PRO A 1 134 ? -5.246 18.547 6.926 1 97.31 134 PRO A CA 1
ATOM 1067 C C . PRO A 1 134 ? -6.453 19.109 7.668 1 97.31 134 PRO A C 1
ATOM 1069 O O . PRO A 1 134 ? -7.508 19.344 7.066 1 97.31 134 PRO A O 1
ATOM 1072 N N . ILE A 1 135 ? -6.25 19.312 8.945 1 97.75 135 ILE A N 1
ATOM 1073 C CA . ILE A 1 135 ? -7.316 19.828 9.797 1 97.75 135 ILE A CA 1
ATOM 1074 C C . ILE A 1 135 ? -6.809 21.047 10.562 1 97.75 135 ILE A C 1
ATOM 1076 O O . ILE A 1 135 ? -5.746 21 11.188 1 97.75 135 ILE A O 1
ATOM 1080 N N . LYS A 1 136 ? -7.535 22.141 10.578 1 94.94 136 LYS A N 1
ATOM 1081 C CA . LYS A 1 136 ? -7.062 23.391 11.164 1 94.94 136 LYS A CA 1
ATOM 1082 C C . LYS A 1 136 ? -7.367 23.453 12.656 1 94.94 136 LYS A C 1
ATOM 1084 O O . LYS A 1 136 ? -6.617 24.062 13.422 1 94.94 136 LYS A O 1
ATOM 1089 N N . ASP A 1 137 ? -8.422 22.75 13.078 1 94.5 137 ASP A N 1
ATOM 1090 C CA . ASP A 1 137 ? -8.938 22.891 14.438 1 94.5 137 ASP A CA 1
ATOM 1091 C C . ASP A 1 137 ? -8.789 21.594 15.219 1 94.5 137 ASP A C 1
ATOM 1093 O O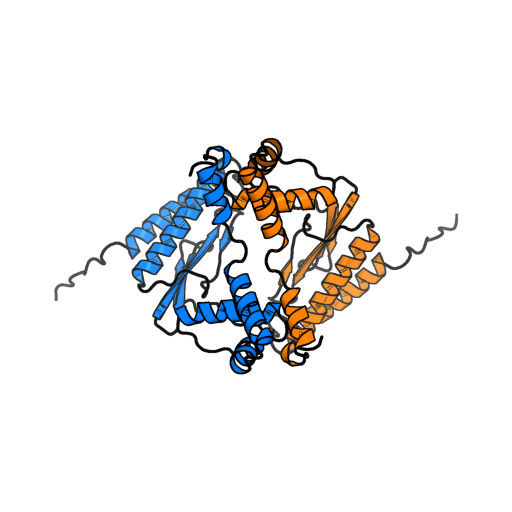 . ASP A 1 137 ? -9.133 20.516 14.711 1 94.5 137 ASP A O 1
ATOM 1097 N N . TYR A 1 138 ? -8.305 21.844 16.406 1 95 138 TYR A N 1
ATOM 1098 C CA . TYR A 1 138 ? -8.109 20.688 17.281 1 95 138 TYR A CA 1
ATOM 1099 C C . TYR A 1 138 ? -9.43 19.953 17.516 1 95 138 TYR A C 1
ATOM 1101 O O . TYR A 1 138 ? -9.484 18.719 17.453 1 95 138 TYR A O 1
ATOM 1109 N N . LYS A 1 139 ? -10.453 20.672 17.797 1 93.69 139 LYS A N 1
ATOM 1110 C CA . LYS A 1 139 ? -11.75 20.047 18.078 1 93.69 139 LYS A CA 1
ATOM 1111 C C . LYS A 1 139 ? -12.258 19.266 16.875 1 93.69 139 LYS A C 1
ATOM 1113 O O . LYS A 1 139 ? -12.828 18.188 17.016 1 93.69 139 LYS A O 1
ATOM 1118 N N . GLU A 1 140 ? -11.984 19.875 15.797 1 95.75 140 GLU A N 1
ATOM 1119 C CA . GLU A 1 140 ? -12.367 19.188 14.562 1 95.75 140 GLU A CA 1
ATOM 1120 C C . GLU A 1 140 ? -11.547 17.922 14.359 1 95.75 140 GLU A C 1
ATOM 1122 O O . GLU A 1 140 ? -12.062 16.906 13.883 1 95.75 140 GLU A O 1
ATOM 1127 N N . ALA A 1 141 ? -10.281 17.938 14.703 1 97.12 141 ALA A N 1
ATOM 1128 C CA . ALA A 1 141 ? -9.422 16.75 14.609 1 97.12 141 ALA A CA 1
ATOM 1129 C C . ALA A 1 141 ? -9.938 15.625 15.492 1 97.12 141 ALA A C 1
ATOM 1131 O O . ALA A 1 141 ? -10.039 14.477 15.047 1 97.12 141 ALA A O 1
ATOM 1132 N N . VAL A 1 142 ? -10.328 15.969 16.641 1 96.19 142 VAL A N 1
ATOM 1133 C CA . VAL A 1 142 ? -10.859 14.984 17.578 1 96.19 142 VAL A CA 1
ATOM 1134 C C . VAL A 1 142 ? -12.164 14.398 17.031 1 96.19 142 VAL A C 1
ATOM 1136 O O . VAL A 1 142 ? -12.359 13.188 17.031 1 96.19 142 VAL A O 1
ATOM 1139 N N . ARG A 1 143 ? -13.016 15.297 16.562 1 95.69 143 ARG A N 1
ATOM 1140 C CA . ARG A 1 143 ? -14.297 14.859 16.016 1 95.69 143 ARG A CA 1
ATOM 1141 C C . ARG A 1 143 ? -14.086 13.891 14.852 1 95.69 143 ARG A C 1
ATOM 1143 O O . ARG A 1 143 ? -14.781 12.875 14.75 1 95.69 143 ARG A O 1
ATOM 1150 N N . GLN A 1 144 ? -13.141 14.203 14.039 1 96.75 144 GLN A N 1
ATOM 1151 C CA . GLN A 1 144 ? -12.859 13.336 12.898 1 96.75 144 GLN A CA 1
ATOM 1152 C C . GLN A 1 144 ? -12.328 11.977 13.359 1 96.75 144 GLN A C 1
ATOM 1154 O O . GLN A 1 144 ? -12.656 10.945 12.773 1 96.75 144 GLN A O 1
ATOM 1159 N N . GLY A 1 145 ? -11.469 12 14.375 1 97.62 145 GLY A N 1
ATOM 1160 C CA . GLY A 1 145 ? -10.992 10.742 14.93 1 97.62 145 GLY A CA 1
ATOM 1161 C C . GLY A 1 145 ? -12.109 9.867 15.469 1 97.62 145 GLY A C 1
ATOM 1162 O O . GLY A 1 145 ? -12.141 8.664 15.211 1 97.62 145 GLY A O 1
ATOM 1163 N N . ILE A 1 146 ? -13.039 10.492 16.125 1 96.94 146 ILE A N 1
ATOM 1164 C CA . ILE A 1 146 ? -14.188 9.773 16.672 1 96.94 146 ILE A CA 1
ATOM 1165 C C . ILE A 1 146 ? -15.023 9.203 15.531 1 96.94 146 ILE A C 1
ATOM 1167 O O . ILE A 1 146 ? -15.43 8.039 15.57 1 96.94 146 ILE A O 1
ATOM 1171 N N . CYS A 1 147 ? -15.219 10.055 14.578 1 96.88 147 CYS A N 1
ATOM 1172 C CA . CYS A 1 147 ? -15.992 9.625 13.414 1 96.88 147 CYS A CA 1
ATOM 1173 C C . CYS A 1 147 ? -15.336 8.43 12.734 1 96.88 147 CYS A C 1
ATOM 1175 O O . CYS A 1 147 ? -16.016 7.488 12.328 1 96.88 147 CYS A O 1
ATOM 1177 N N . GLN A 1 148 ? -14.039 8.438 12.648 1 97.5 148 GLN A N 1
ATOM 1178 C CA . GLN A 1 148 ? -13.312 7.336 12.023 1 97.5 148 GLN A CA 1
ATOM 1179 C C . GLN A 1 148 ? -13.516 6.035 12.805 1 97.5 148 GLN A C 1
ATOM 1181 O O . GLN A 1 148 ? -13.773 4.988 12.211 1 97.5 148 GLN A O 1
ATOM 1186 N N . LEU A 1 149 ? -13.398 6.113 14.047 1 97.81 149 LEU A N 1
ATOM 1187 C CA . LEU A 1 149 ? -13.602 4.922 14.859 1 97.81 149 LEU A CA 1
ATOM 1188 C C . LEU A 1 149 ? -15.047 4.438 14.766 1 97.81 149 LEU A C 1
ATOM 1190 O O . LEU A 1 149 ? -15.297 3.232 14.711 1 97.81 149 LEU A O 1
ATOM 1194 N N . GLU A 1 150 ? -15.977 5.406 14.75 1 97.31 150 GLU A N 1
ATOM 1195 C CA . GLU A 1 150 ? -17.375 5.031 14.594 1 97.31 150 GLU A CA 1
ATOM 1196 C C . GLU A 1 150 ? -17.594 4.238 13.312 1 97.31 150 GLU A C 1
ATOM 1198 O O . GLU A 1 150 ? -18.328 3.246 13.305 1 97.31 150 GLU A O 1
ATOM 1203 N N . GLN A 1 151 ? -17.031 4.711 12.32 1 96.38 151 GLN A N 1
ATOM 1204 C CA . GLN A 1 151 ? -17.156 4.035 11.031 1 96.38 151 GLN A CA 1
ATOM 1205 C C . GLN A 1 151 ? -16.578 2.631 11.086 1 96.38 151 GLN A C 1
ATOM 1207 O O . GLN A 1 151 ? -17.172 1.68 10.578 1 96.38 151 GLN A O 1
ATOM 1212 N N . GLN A 1 152 ? -15.398 2.494 11.727 1 96.62 152 GLN A N 1
ATOM 1213 C CA . GLN A 1 152 ? -14.758 1.189 11.844 1 96.62 152 GLN A CA 1
ATOM 1214 C C . GLN A 1 152 ? -15.609 0.225 12.664 1 96.62 152 GLN A C 1
ATOM 1216 O O . GLN A 1 152 ? -15.758 -0.944 12.297 1 96.62 152 GLN A O 1
ATOM 1221 N N . TYR A 1 153 ? -16.188 0.726 13.695 1 97.19 153 TYR A N 1
ATOM 1222 C CA . TYR A 1 153 ? -16.984 -0.131 14.555 1 97.19 153 TYR A CA 1
ATOM 1223 C C . TYR A 1 153 ? -18.281 -0.534 13.859 1 97.19 153 TYR A C 1
ATOM 1225 O O . TYR A 1 153 ? -18.766 -1.659 14.031 1 97.19 153 TYR A O 1
ATOM 1233 N N . SER A 1 154 ? -18.844 0.406 13.141 1 95.81 154 SER A N 1
ATOM 1234 C CA . SER A 1 154 ? -20.047 0.084 12.375 1 95.81 154 SER A CA 1
ATOM 1235 C C . SER A 1 154 ? -19.766 -0.997 11.336 1 95.81 154 SER A C 1
ATOM 1237 O O . SER A 1 154 ? -20.562 -1.922 11.164 1 95.81 154 SER A O 1
ATOM 1239 N N . LYS A 1 155 ? -18.734 -0.832 10.703 1 92.88 155 LYS A N 1
ATOM 1240 C CA . LYS A 1 155 ? -18.328 -1.851 9.742 1 92.88 155 LYS A CA 1
ATOM 1241 C C . LYS A 1 155 ? -18.109 -3.195 10.43 1 92.88 155 LYS A C 1
ATOM 1243 O O . LYS A 1 155 ? -18.547 -4.23 9.938 1 92.88 155 LYS A O 1
ATOM 1248 N N . ALA A 1 156 ? -17.375 -3.17 11.531 1 95 156 ALA A N 1
ATOM 1249 C CA . ALA A 1 156 ? -17.094 -4.383 12.297 1 95 156 ALA A CA 1
ATOM 1250 C C . ALA A 1 156 ? -18.375 -5.062 12.742 1 95 156 ALA A C 1
ATOM 1252 O O . ALA A 1 156 ? -18.469 -6.293 12.742 1 95 156 ALA A O 1
ATOM 1253 N N . GLU A 1 157 ? -19.328 -4.301 13.141 1 95.12 157 GLU A N 1
ATOM 1254 C CA . GLU A 1 157 ? -20.609 -4.844 13.562 1 95.12 157 GLU A CA 1
ATOM 1255 C C . GLU A 1 157 ? -21.297 -5.605 12.422 1 95.12 157 GLU A C 1
ATOM 1257 O O . GLU A 1 157 ? -21.844 -6.684 12.633 1 95.12 157 GLU A O 1
ATOM 1262 N N . ARG A 1 158 ? -21.219 -5.066 11.258 1 91.31 158 ARG A N 1
ATOM 1263 C CA . ARG A 1 158 ? -21.797 -5.742 10.094 1 91.31 158 ARG A CA 1
ATOM 1264 C C . ARG A 1 158 ? -21.078 -7.055 9.812 1 91.31 158 ARG A C 1
ATOM 1266 O O . ARG A 1 158 ? -21.703 -8.07 9.516 1 91.31 158 ARG A O 1
ATOM 1273 N N . TYR A 1 159 ? -19.828 -6.996 9.977 1 90.12 159 TYR A N 1
ATOM 1274 C CA . TYR A 1 159 ? -19.016 -8.172 9.664 1 90.12 159 TYR A CA 1
ATOM 1275 C C . TYR A 1 159 ? -19.109 -9.219 10.766 1 90.12 159 TYR A C 1
ATOM 1277 O O . TYR A 1 159 ? -18.828 -10.391 10.539 1 90.12 159 TYR A O 1
ATOM 1285 N N . SER A 1 160 ? -19.469 -8.828 11.906 1 93.38 160 SER A N 1
ATOM 1286 C CA . SER A 1 160 ? -19.531 -9.734 13.047 1 93.38 160 SER A CA 1
ATOM 1287 C C . SER A 1 160 ? -20.594 -10.812 12.844 1 93.38 160 SER A C 1
ATOM 1289 O O . SER A 1 160 ? -20.562 -11.844 13.508 1 93.38 160 SER A O 1
ATOM 1291 N N . VAL A 1 161 ? -21.5 -10.602 11.953 1 91.56 161 VAL A N 1
ATOM 1292 C CA . VAL A 1 161 ? -22.562 -11.555 11.648 1 91.56 161 VAL A CA 1
ATOM 1293 C C . VAL A 1 161 ? -21.969 -12.828 11.062 1 91.56 161 VAL A C 1
ATOM 1295 O O . VAL A 1 161 ? -22.406 -13.938 11.367 1 91.56 161 VAL A O 1
ATOM 1298 N N . THR A 1 162 ? -20.953 -12.703 10.32 1 87.88 162 THR A N 1
ATOM 1299 C CA . THR A 1 162 ? -20.406 -13.852 9.594 1 87.88 162 THR A CA 1
ATOM 1300 C C . THR A 1 162 ? -19.031 -14.227 10.141 1 87.88 162 THR A C 1
ATOM 1302 O O . THR A 1 162 ? -18.531 -15.336 9.898 1 87.88 162 THR A O 1
ATOM 1305 N N . ASP A 1 163 ? -18.406 -13.398 10.859 1 88.31 163 ASP A N 1
ATOM 1306 C CA . ASP A 1 163 ? -17.047 -13.625 11.344 1 88.31 163 ASP A CA 1
ATOM 1307 C C . ASP A 1 163 ? -16.875 -13.102 12.766 1 88.31 163 ASP A C 1
ATOM 1309 O O . ASP A 1 163 ? -16.297 -12.039 12.977 1 88.31 163 ASP A O 1
ATOM 1313 N N . ARG A 1 164 ? -17.188 -13.875 13.672 1 89.56 164 ARG A N 1
ATOM 1314 C CA . ARG A 1 164 ? -17.25 -13.438 15.062 1 89.56 164 ARG A CA 1
ATOM 1315 C C . ARG A 1 164 ? -15.859 -13.453 15.703 1 89.56 164 ARG A C 1
ATOM 1317 O O . ARG A 1 164 ? -15.648 -12.836 16.75 1 89.56 164 ARG A O 1
ATOM 1324 N N . SER A 1 165 ? -14.984 -14.195 15.109 1 86.06 165 SER A N 1
ATOM 1325 C CA . SER A 1 165 ? -13.633 -14.242 15.664 1 86.06 165 SER A CA 1
ATOM 1326 C C . SER A 1 165 ? -12.891 -12.938 15.414 1 86.06 165 SER A C 1
ATOM 1328 O O . SER A 1 165 ? -12.375 -12.32 16.344 1 86.06 165 SER A O 1
ATOM 1330 N N . ASN A 1 166 ? -12.961 -12.516 14.242 1 86.94 166 ASN A N 1
ATOM 1331 C CA . ASN A 1 166 ? -12.297 -11.266 13.875 1 86.94 166 ASN A CA 1
ATOM 1332 C C . ASN A 1 166 ? -13.086 -10.047 14.352 1 86.94 166 ASN A C 1
ATOM 1334 O O . ASN A 1 166 ? -12.508 -9.016 14.688 1 86.94 166 ASN A O 1
ATOM 1338 N N . TYR A 1 167 ? -14.352 -10.234 14.336 1 94.56 167 TYR A N 1
ATOM 1339 C CA . TYR A 1 167 ? -15.266 -9.172 14.75 1 94.56 167 TYR A CA 1
ATOM 1340 C C . TYR A 1 167 ? -16.203 -9.641 15.852 1 94.56 167 TYR A C 1
ATOM 1342 O O . TYR A 1 167 ? -17.312 -10.109 15.578 1 94.56 167 TYR A O 1
ATOM 1350 N N . ASN A 1 168 ? -15.742 -9.414 17.109 1 95.75 168 ASN A N 1
ATOM 1351 C CA . ASN A 1 168 ? -16.453 -9.906 18.281 1 95.75 168 ASN A CA 1
ATOM 1352 C C . ASN A 1 168 ? -17.547 -8.945 18.734 1 95.75 168 ASN A C 1
ATOM 1354 O O . ASN A 1 168 ? -17.25 -7.824 19.156 1 95.75 168 ASN A O 1
ATOM 1358 N N . PRO A 1 169 ? -18.781 -9.391 18.656 1 95.69 169 PRO A N 1
ATOM 1359 C CA . PRO A 1 169 ? -19.906 -8.484 18.953 1 95.69 169 PRO A CA 1
ATOM 1360 C C . PRO A 1 169 ? -19.828 -7.895 20.359 1 95.69 169 PRO A C 1
ATOM 1362 O O . PRO A 1 169 ? -20.203 -6.738 20.562 1 95.69 169 PRO A O 1
ATOM 1365 N N . LYS A 1 170 ? -19.328 -8.695 21.328 1 96.19 170 LYS A N 1
ATOM 1366 C CA . LYS A 1 170 ? -19.219 -8.195 22.688 1 96.19 170 LYS A CA 1
ATOM 1367 C C . LYS A 1 170 ? -18.188 -7.078 22.781 1 96.19 170 LYS A C 1
ATOM 1369 O O . LYS A 1 170 ? -18.422 -6.051 23.422 1 96.19 170 LYS A O 1
ATOM 1374 N N . VAL A 1 171 ? -17.094 -7.301 22.156 1 96.56 171 VAL A N 1
ATOM 1375 C CA . VAL A 1 171 ? -16.016 -6.312 22.156 1 96.56 171 VAL A CA 1
ATOM 1376 C C . VAL A 1 171 ? -16.484 -5.043 21.453 1 96.56 171 VAL A C 1
ATOM 1378 O O . VAL A 1 171 ? -16.281 -3.936 21.953 1 96.56 171 VAL A O 1
ATOM 1381 N N . ILE A 1 172 ? -17.156 -5.191 20.359 1 97.5 172 ILE A N 1
ATOM 1382 C CA . ILE A 1 172 ? -17.625 -4.066 19.547 1 97.5 172 ILE A CA 1
ATOM 1383 C C . ILE A 1 172 ? -18.609 -3.23 20.359 1 97.5 172 ILE A C 1
ATOM 1385 O O . ILE A 1 172 ? -18.531 -1.999 20.359 1 97.5 172 ILE A O 1
ATOM 1389 N N . SER A 1 173 ? -19.5 -3.914 21.016 1 97 173 SER A N 1
ATOM 1390 C CA . SER A 1 173 ? -20.484 -3.207 21.844 1 97 173 SER A CA 1
ATOM 1391 C C . SER A 1 173 ? -19.797 -2.389 22.938 1 97 173 SER A C 1
ATOM 1393 O O . SER A 1 173 ? -20.156 -1.229 23.156 1 97 173 SER A O 1
ATOM 1395 N N . LYS A 1 174 ? -18.859 -2.994 23.562 1 97.44 174 LYS A N 1
ATOM 1396 C CA . LYS A 1 174 ? -18.109 -2.295 24.594 1 97.44 174 LYS A CA 1
ATOM 1397 C C . LYS A 1 174 ? -17.375 -1.079 24.031 1 97.44 174 LYS A C 1
ATOM 1399 O O . LYS A 1 174 ? -17.375 -0.01 24.641 1 97.44 174 LYS A O 1
ATOM 1404 N N . LEU A 1 175 ? -16.797 -1.24 22.922 1 97.88 175 LEU A N 1
ATOM 1405 C CA . LEU A 1 175 ? -16.047 -0.17 22.266 1 97.88 175 LEU A CA 1
ATOM 1406 C C . LEU A 1 175 ? -16.984 0.98 21.875 1 97.88 175 LEU A C 1
ATOM 1408 O O . LEU A 1 175 ? -16.641 2.148 22.078 1 97.88 175 LEU A O 1
ATOM 1412 N N . LYS A 1 176 ? -18.125 0.695 21.297 1 97.44 176 LYS A N 1
ATOM 1413 C CA . LYS A 1 176 ? -19.094 1.726 20.906 1 97.44 176 LYS A CA 1
ATOM 1414 C C . LYS A 1 176 ? -19.547 2.533 22.125 1 97.44 176 LYS A C 1
ATOM 1416 O O . LYS A 1 176 ? -19.688 3.754 22.047 1 97.44 176 LYS A O 1
ATOM 1421 N N . ASN A 1 177 ? -19.703 1.836 23.234 1 96.88 177 ASN A N 1
ATOM 1422 C CA . ASN A 1 177 ? -20.109 2.525 24.453 1 96.88 177 ASN A CA 1
ATOM 1423 C C . ASN A 1 177 ? -19 3.455 24.953 1 96.88 177 ASN A C 1
ATOM 1425 O O . ASN A 1 177 ? -19.266 4.602 25.312 1 96.88 177 ASN A O 1
ATOM 1429 N N . LYS A 1 178 ? -17.844 2.945 24.984 1 97.06 178 LYS A N 1
ATOM 1430 C CA . LYS A 1 178 ? -16.703 3.766 25.422 1 97.06 178 LYS A CA 1
ATOM 1431 C C . LYS A 1 178 ? -16.531 4.98 24.516 1 97.06 178 LYS A C 1
ATOM 1433 O O . LYS A 1 178 ? -16.188 6.066 24.984 1 97.06 178 LYS A O 1
ATOM 1438 N N . LEU A 1 179 ? -16.734 4.766 23.266 1 96.94 179 LEU A N 1
ATOM 1439 C CA . LEU A 1 179 ? -16.594 5.855 22.297 1 96.94 179 LEU A CA 1
ATOM 1440 C C . LEU A 1 179 ? -17.656 6.922 22.531 1 96.94 179 LEU A C 1
ATOM 1442 O O . LEU A 1 179 ? -17.391 8.117 22.375 1 96.94 179 LEU A O 1
ATOM 1446 N N . LEU A 1 180 ? -18.844 6.527 22.844 1 94.69 180 LEU A N 1
ATOM 1447 C CA . LEU A 1 180 ? -19.906 7.465 23.172 1 94.69 180 LEU A CA 1
ATOM 1448 C C . LEU A 1 180 ? -19.531 8.328 24.359 1 94.69 180 LEU A C 1
ATOM 1450 O O . LEU A 1 180 ? -19.797 9.531 24.375 1 94.69 180 LEU A O 1
ATOM 1454 N N . GLU A 1 181 ? -18.938 7.711 25.328 1 93.81 181 GLU A N 1
ATOM 1455 C CA . GLU A 1 181 ? -18.469 8.453 26.5 1 93.81 181 GLU A CA 1
ATOM 1456 C C . GLU A 1 181 ? -17.406 9.477 26.109 1 93.81 181 GLU A C 1
ATOM 1458 O O . GLU A 1 181 ? -17.453 10.617 26.578 1 93.81 181 GLU A O 1
ATOM 1463 N N . LEU A 1 182 ? -16.547 9.016 25.281 1 92.69 182 LEU A N 1
ATOM 1464 C CA . LEU A 1 182 ? -15.484 9.906 24.812 1 92.69 182 LEU A CA 1
ATOM 1465 C C . LEU A 1 182 ? -16.062 11.078 24.031 1 92.69 182 LEU A C 1
ATOM 1467 O O . LEU A 1 182 ? -15.617 12.211 24.188 1 92.69 182 LEU A O 1
ATOM 1471 N N . LYS A 1 183 ? -16.969 10.781 23.203 1 92.31 183 LYS A N 1
ATOM 1472 C CA . LYS A 1 183 ? -17.625 11.812 22.406 1 92.31 183 LYS A CA 1
ATOM 1473 C C . LYS A 1 183 ? -18.266 12.867 23.297 1 92.31 183 LYS A C 1
ATOM 1475 O O . LYS A 1 183 ? -18.156 14.07 23.047 1 92.31 183 LYS A O 1
ATOM 1480 N N . SER A 1 184 ? -18.875 12.461 24.312 1 90.56 184 SER A N 1
ATOM 1481 C CA . SER A 1 184 ? -19.5 13.375 25.25 1 90.56 184 SER A CA 1
ATOM 1482 C C . SER A 1 184 ? -18.469 14.25 25.953 1 90.56 184 SER A C 1
ATOM 1484 O O . SER A 1 184 ? -18.703 15.438 26.188 1 90.56 184 SER A O 1
ATOM 1486 N N . ARG A 1 185 ? -17.344 13.703 26.266 1 88.94 185 ARG A N 1
ATOM 1487 C CA . ARG A 1 185 ? -16.281 14.414 26.969 1 88.94 185 ARG A CA 1
ATOM 1488 C C . ARG A 1 185 ? -15.672 15.492 26.078 1 88.94 185 ARG A C 1
ATOM 1490 O O . ARG A 1 185 ? -15.367 16.594 26.531 1 88.94 185 ARG A O 1
ATOM 1497 N N . TYR A 1 186 ? -15.586 15.172 24.797 1 85.94 186 TYR A N 1
ATOM 1498 C CA . TYR A 1 186 ? -14.828 16.062 23.922 1 85.94 186 TYR A CA 1
ATOM 1499 C C . TYR A 1 186 ? -15.758 17.016 23.172 1 85.94 186 TYR A C 1
ATOM 1501 O O . TYR A 1 186 ? -15.328 18.062 22.703 1 85.94 186 TYR A O 1
ATOM 1509 N N . THR A 1 187 ? -16.906 16.703 22.938 1 74.88 187 THR A N 1
ATOM 1510 C CA . THR A 1 187 ? -17.781 17.562 22.156 1 74.88 187 THR A CA 1
ATOM 1511 C C . THR A 1 187 ? -18.719 18.359 23.047 1 74.88 187 THR A C 1
ATOM 1513 O O . THR A 1 187 ? -19.359 19.312 22.609 1 74.88 187 THR A O 1
ATOM 1516 N N . GLN A 1 188 ? -19 17.984 24.266 1 69.81 188 GLN A N 1
ATOM 1517 C CA . GLN A 1 188 ? -19.875 18.75 25.156 1 69.81 188 GLN A CA 1
ATOM 1518 C C . GLN A 1 188 ? -19.172 20 25.672 1 69.81 188 GLN A C 1
ATOM 1520 O O . GLN A 1 188 ? -17.969 19.984 25.906 1 69.81 188 GLN A O 1
ATOM 1525 N N . PRO A 1 189 ? -19.75 21.203 25.453 1 59.97 189 PRO A N 1
ATOM 1526 C CA . PRO A 1 189 ? -19.25 22.453 26 1 59.97 189 PRO A CA 1
ATOM 1527 C C . PRO A 1 189 ? -18.75 22.312 27.438 1 59.97 189 PRO A C 1
ATOM 1529 O O . PRO A 1 189 ? -19.312 21.547 28.203 1 59.97 189 PRO A O 1
ATOM 1532 N N . GLN A 1 190 ? -17.422 22.312 27.672 1 52.5 190 GLN A N 1
ATOM 1533 C CA . GLN A 1 190 ? -16.906 22.312 29.031 1 52.5 190 GLN A CA 1
ATOM 1534 C C . GLN A 1 190 ? -17.797 23.141 29.953 1 52.5 190 GLN A C 1
ATOM 1536 O O . GLN A 1 190 ? -18.125 24.297 29.641 1 52.5 190 GLN A O 1
ATOM 1541 N N . GLN A 1 191 ? -18.656 22.578 30.578 1 46.66 191 GLN A N 1
ATOM 1542 C CA . GLN A 1 191 ? -19.391 23.344 31.562 1 46.66 191 GLN A CA 1
ATOM 1543 C C . GLN A 1 191 ? -18.453 24.219 32.406 1 46.66 191 GLN A C 1
ATOM 1545 O O . GLN A 1 191 ? -17.484 23.719 32.969 1 46.66 191 GLN A O 1
ATOM 1550 N N . LEU A 1 192 ? -18.125 25.5 31.969 1 42.34 192 LEU A N 1
ATOM 1551 C CA . LEU A 1 192 ? -17.516 26.516 32.812 1 42.34 192 LEU A CA 1
ATOM 1552 C C . LEU A 1 192 ? -17.938 26.344 34.25 1 42.34 192 LEU A C 1
ATOM 1554 O O . LEU A 1 192 ? -19.109 26.453 34.594 1 42.34 192 LEU A O 1
ATOM 1558 N N . THR A 1 193 ? -17.422 25.344 34.875 1 42.28 193 THR A N 1
ATOM 1559 C CA . THR A 1 193 ? -17.641 25.422 36.312 1 42.28 193 THR A CA 1
ATOM 1560 C C . THR A 1 193 ? -17.297 26.812 36.812 1 42.28 193 THR A C 1
ATOM 1562 O O . THR A 1 193 ? -16.125 27.234 36.75 1 42.28 193 THR A O 1
ATOM 1565 N N . LEU A 1 194 ? -18.156 27.812 36.625 1 40.88 194 LEU A N 1
ATOM 1566 C CA . LEU A 1 194 ? -18.141 29.062 37.375 1 40.88 194 LEU A CA 1
ATOM 1567 C C . LEU A 1 194 ? -17.781 28.812 38.844 1 40.88 194 LEU A C 1
ATOM 1569 O O . LEU A 1 194 ? -18.562 28.234 39.594 1 40.88 194 LEU A O 1
ATOM 1573 N N . ALA A 1 195 ? -16.641 28.406 39.156 1 40.28 195 ALA A N 1
ATOM 1574 C CA . ALA A 1 195 ? -16.188 28.547 40.531 1 40.28 195 ALA A CA 1
ATOM 1575 C C . ALA A 1 195 ? -16.469 29.953 41.062 1 40.28 195 ALA A C 1
ATOM 1577 O O . ALA A 1 195 ? -15.969 30.938 40.5 1 40.28 195 ALA A O 1
ATOM 1578 N N . LEU A 1 196 ? -17.594 30.234 41.625 1 37.25 196 LEU A N 1
ATOM 1579 C CA . LEU A 1 196 ? -17.969 31.312 42.5 1 37.25 196 LEU A CA 1
ATOM 1580 C C . LEU A 1 196 ? -16.828 31.641 43.469 1 37.25 196 LEU A C 1
ATOM 1582 O O . LEU A 1 196 ? -16.375 30.781 44.219 1 37.25 196 LEU A O 1
ATOM 1586 N N . PHE A 1 197 ? -15.945 32.562 42.969 1 32.72 197 PHE A N 1
ATOM 1587 C CA . PHE A 1 197 ? -15.273 33.281 44.031 1 32.72 197 PHE A CA 1
ATOM 1588 C C . PHE A 1 197 ? -16.297 33.906 44.969 1 32.72 197 PHE A C 1
ATOM 1590 O O . PHE A 1 197 ? -17.359 34.375 44.531 1 32.72 197 PHE A O 1
ATOM 1597 N N . MET B 1 1 ? 23.781 0.618 -8.953 1 65.94 1 MET B N 1
ATOM 1598 C CA . MET B 1 1 ? 23.016 1.229 -10.039 1 65.94 1 MET B CA 1
ATOM 1599 C C . MET B 1 1 ? 23.281 2.727 -10.117 1 65.94 1 MET B C 1
ATOM 1601 O O . MET B 1 1 ? 23.453 3.389 -9.094 1 65.94 1 MET B O 1
ATOM 1605 N N . LYS B 1 2 ? 23.578 3.221 -11.242 1 85.5 2 LYS B N 1
ATOM 1606 C CA . LYS B 1 2 ? 23.812 4.629 -11.547 1 85.5 2 LYS B CA 1
ATOM 1607 C C . LYS B 1 2 ? 22.609 5.488 -11.172 1 85.5 2 LYS B C 1
ATOM 1609 O O . LYS B 1 2 ? 21.469 5.133 -11.477 1 85.5 2 LYS B O 1
ATOM 1614 N N . ALA B 1 3 ? 22.906 6.59 -10.266 1 91.75 3 ALA B N 1
ATOM 1615 C CA . ALA B 1 3 ? 21.828 7.512 -9.914 1 91.75 3 ALA B CA 1
ATOM 1616 C C . ALA B 1 3 ? 21.281 8.211 -11.164 1 91.75 3 ALA B C 1
ATOM 1618 O O . ALA B 1 3 ? 22.016 8.43 -12.133 1 91.75 3 ALA B O 1
ATOM 1619 N N . ILE B 1 4 ? 20.047 8.555 -11.125 1 94.56 4 ILE B N 1
ATOM 1620 C CA . ILE B 1 4 ? 19.391 9.164 -12.273 1 94.56 4 ILE B CA 1
ATOM 1621 C C . ILE B 1 4 ? 20.078 10.484 -12.625 1 94.56 4 ILE B C 1
ATOM 1623 O O . ILE B 1 4 ? 20.172 10.852 -13.797 1 94.56 4 ILE B O 1
ATOM 1627 N N . SER B 1 5 ? 20.578 11.172 -11.68 1 93.94 5 SER B N 1
ATOM 1628 C CA . SER B 1 5 ? 21.234 12.453 -11.898 1 93.94 5 SER B CA 1
ATOM 1629 C C . SER B 1 5 ? 22.516 12.297 -12.711 1 93.94 5 SER B C 1
ATOM 1631 O O . SER B 1 5 ? 23.016 13.258 -13.297 1 93.94 5 SER B O 1
ATOM 1633 N N . GLN B 1 6 ? 23.031 11.125 -12.719 1 94.94 6 GLN B N 1
ATOM 1634 C CA . GLN B 1 6 ? 24.281 10.844 -13.414 1 94.94 6 GLN B CA 1
ATOM 1635 C C . GLN B 1 6 ? 24.031 10.375 -14.844 1 94.94 6 GLN B C 1
ATOM 1637 O O . GLN B 1 6 ? 24.984 10.195 -15.617 1 94.94 6 GLN B O 1
ATOM 1642 N N . MET B 1 7 ? 22.828 10.227 -15.203 1 95.06 7 MET B N 1
ATOM 1643 C CA . MET B 1 7 ? 22.469 9.727 -16.531 1 95.06 7 MET B CA 1
ATOM 1644 C C . MET B 1 7 ? 22.453 10.859 -17.547 1 95.06 7 MET B C 1
ATOM 1646 O O . MET B 1 7 ? 22.297 12.031 -17.188 1 95.06 7 MET B O 1
ATOM 1650 N N . THR B 1 8 ? 22.641 10.445 -18.844 1 94.44 8 THR B N 1
ATOM 1651 C CA . THR B 1 8 ? 22.453 11.398 -19.938 1 94.44 8 THR B CA 1
ATOM 1652 C C . THR B 1 8 ? 20.984 11.742 -20.125 1 94.44 8 THR B C 1
ATOM 1654 O O . THR B 1 8 ? 20.109 11.078 -19.562 1 94.44 8 THR B O 1
ATOM 1657 N N . GLN B 1 9 ? 20.781 12.789 -20.891 1 95.25 9 GLN B N 1
ATOM 1658 C CA . GLN B 1 9 ? 19.406 13.195 -21.141 1 95.25 9 GLN B CA 1
ATOM 1659 C C . GLN B 1 9 ? 18.609 12.055 -21.766 1 95.25 9 GLN B C 1
ATOM 1661 O O . GLN B 1 9 ? 17.469 11.797 -21.391 1 95.25 9 GLN B O 1
ATOM 1666 N N . GLY B 1 10 ? 19.172 11.398 -22.734 1 94.44 10 GLY B N 1
ATOM 1667 C CA . GLY B 1 10 ? 18.516 10.281 -23.391 1 94.44 10 GLY B CA 1
ATOM 1668 C C . GLY B 1 10 ? 18.203 9.133 -22.453 1 94.44 10 GLY B C 1
ATOM 1669 O O . GLY B 1 10 ? 17.109 8.562 -22.5 1 94.44 10 GLY B O 1
ATOM 1670 N N . GLU B 1 11 ? 19.141 8.805 -21.609 1 95 11 GLU B N 1
ATOM 1671 C CA . GLU B 1 11 ? 18.953 7.746 -20.625 1 95 11 GLU B CA 1
ATOM 1672 C C . GLU B 1 11 ? 17.859 8.109 -19.625 1 95 11 GLU B C 1
ATOM 1674 O O . GLU B 1 11 ? 17.047 7.262 -19.234 1 95 11 GLU B O 1
ATOM 1679 N N . LYS B 1 12 ? 17.891 9.398 -19.219 1 95.88 12 LYS B N 1
ATOM 1680 C CA . LYS B 1 12 ? 16.859 9.891 -18.312 1 95.88 12 LYS B CA 1
ATOM 1681 C C . LYS B 1 12 ? 15.469 9.742 -18.938 1 95.88 12 LYS B C 1
ATOM 1683 O O . LYS B 1 12 ? 14.547 9.234 -18.297 1 95.88 12 LYS B O 1
ATOM 1688 N N . LEU B 1 13 ? 15.344 10.203 -20.156 1 95.88 13 LEU B N 1
ATOM 1689 C CA . LEU B 1 13 ? 14.062 10.141 -20.859 1 95.88 13 LEU B CA 1
ATOM 1690 C C . LEU B 1 13 ? 13.562 8.703 -20.938 1 95.88 13 LEU B C 1
ATOM 1692 O O . LEU B 1 13 ? 12.383 8.43 -20.703 1 95.88 13 LEU B O 1
ATOM 1696 N N . GLN B 1 14 ? 14.422 7.824 -21.219 1 94.62 14 GLN B N 1
ATOM 1697 C CA . GLN B 1 14 ? 14.055 6.418 -21.312 1 94.62 14 GLN B CA 1
ATOM 1698 C C . GLN B 1 14 ? 13.625 5.863 -19.953 1 94.62 14 GLN B C 1
ATOM 1700 O O . GLN B 1 14 ? 12.586 5.203 -19.844 1 94.62 14 GLN B O 1
ATOM 1705 N N . THR B 1 15 ? 14.422 6.176 -18.953 1 94.75 15 THR B N 1
ATOM 1706 C CA . THR B 1 15 ? 14.156 5.676 -17.609 1 94.75 15 THR B CA 1
ATOM 1707 C C . THR B 1 15 ? 12.812 6.188 -17.094 1 94.75 15 THR B C 1
ATOM 1709 O O . THR B 1 15 ? 12.031 5.426 -16.516 1 94.75 15 THR B O 1
ATOM 1712 N N . ILE B 1 16 ? 12.555 7.418 -17.281 1 95.56 16 ILE B N 1
ATOM 1713 C CA . ILE B 1 16 ? 11.312 8.023 -16.812 1 95.56 16 ILE B CA 1
ATOM 1714 C C . ILE B 1 16 ? 10.133 7.445 -17.578 1 95.56 16 ILE B C 1
ATOM 1716 O O . ILE B 1 16 ? 9.094 7.125 -17 1 95.56 16 ILE B O 1
ATOM 1720 N N . SER B 1 17 ? 10.305 7.309 -18.875 1 93.19 17 SER B N 1
ATOM 1721 C CA . SER B 1 17 ? 9.227 6.824 -19.719 1 93.19 17 SER B CA 1
ATOM 1722 C C . SER B 1 17 ? 8.852 5.387 -19.391 1 93.19 17 SER B C 1
ATOM 1724 O O . SER B 1 17 ? 7.711 4.969 -19.578 1 93.19 17 SER B O 1
ATOM 1726 N N . GLU B 1 18 ? 9.781 4.664 -18.828 1 92.19 18 GLU B N 1
ATOM 1727 C CA . GLU B 1 18 ? 9.547 3.26 -18.516 1 92.19 18 GLU B CA 1
ATOM 1728 C C . GLU B 1 18 ? 8.844 3.105 -17.172 1 92.19 18 GLU B C 1
ATOM 1730 O O . GLU B 1 18 ? 8.312 2.039 -16.859 1 92.19 18 GLU B O 1
ATOM 1735 N N . TYR B 1 19 ? 8.938 4.109 -16.391 1 92.56 19 TYR B N 1
ATOM 1736 C CA . TYR B 1 19 ? 8.25 4.074 -15.102 1 92.56 19 TYR B CA 1
ATOM 1737 C C . TYR B 1 19 ? 6.773 4.402 -15.258 1 92.56 19 TYR B C 1
ATOM 1739 O O . TYR B 1 19 ? 6.41 5.551 -15.539 1 92.56 19 TYR B O 1
ATOM 1747 N N . THR B 1 20 ? 5.902 3.449 -15.133 1 91.94 20 THR B N 1
ATOM 1748 C CA . THR B 1 20 ? 4.469 3.609 -15.336 1 91.94 20 THR B CA 1
ATOM 1749 C C . THR B 1 20 ? 3.697 3.221 -14.078 1 91.94 20 THR B C 1
ATOM 1751 O O . THR B 1 20 ? 3.342 2.055 -13.898 1 91.94 20 THR B O 1
ATOM 1754 N N . PRO B 1 21 ? 3.441 4.242 -13.266 1 92.94 21 PRO B N 1
ATOM 1755 C CA . PRO B 1 21 ? 2.676 3.918 -12.062 1 92.94 21 PRO B CA 1
ATOM 1756 C C . PRO B 1 21 ? 1.341 3.246 -12.375 1 92.94 21 PRO B C 1
ATOM 1758 O O . PRO B 1 21 ? 0.63 3.668 -13.289 1 92.94 21 PRO B O 1
ATOM 1761 N N . CYS B 1 22 ? 1.021 2.232 -11.617 1 94.06 22 CYS B N 1
ATOM 1762 C CA . CYS B 1 22 ? -0.256 1.532 -11.688 1 94.06 22 CYS B CA 1
ATOM 1763 C C . CYS B 1 22 ? -0.572 1.115 -13.117 1 94.06 22 CYS B C 1
ATOM 1765 O O . CYS B 1 22 ? -1.696 1.296 -13.586 1 94.06 22 CYS B O 1
ATOM 1767 N N . LYS B 1 23 ? 0.407 0.647 -13.797 1 93.75 23 LYS B N 1
ATOM 1768 C CA . LYS B 1 23 ? 0.284 0.278 -15.203 1 93.75 23 LYS B CA 1
ATOM 1769 C C . LYS B 1 23 ? -0.838 -0.735 -15.406 1 93.75 23 LYS B C 1
ATOM 1771 O O . LYS B 1 23 ? -1.702 -0.545 -16.266 1 93.75 23 LYS B O 1
ATOM 1776 N N . ILE B 1 24 ? -0.849 -1.772 -14.609 1 95.44 24 ILE B N 1
ATOM 1777 C CA . ILE B 1 24 ? -1.805 -2.859 -14.789 1 95.44 24 ILE B CA 1
ATOM 1778 C C . ILE B 1 24 ? -3.219 -2.352 -14.523 1 95.44 24 ILE B C 1
ATOM 1780 O O . ILE B 1 24 ? -4.137 -2.617 -15.297 1 95.44 24 ILE B O 1
ATOM 1784 N N . GLU B 1 25 ? -3.412 -1.648 -13.461 1 95.94 25 GLU B N 1
ATOM 1785 C CA . GLU B 1 25 ? -4.727 -1.098 -13.141 1 95.94 25 GLU B CA 1
ATOM 1786 C C . GLU B 1 25 ? -5.223 -0.172 -14.25 1 95.94 25 GLU B C 1
ATOM 1788 O O . GLU B 1 25 ? -6.402 -0.198 -14.602 1 95.94 25 GLU B O 1
ATOM 1793 N N . ARG B 1 26 ? -4.367 0.58 -14.781 1 95.69 26 ARG B N 1
ATOM 1794 C CA . ARG B 1 26 ? -4.73 1.512 -15.844 1 95.69 26 ARG B CA 1
ATOM 1795 C C . ARG B 1 26 ? -5.172 0.766 -17.094 1 95.69 26 ARG B C 1
ATOM 1797 O O . ARG B 1 26 ? -6.117 1.179 -17.766 1 95.69 26 ARG B O 1
ATOM 1804 N N . GLU B 1 27 ? -4.477 -0.229 -17.406 1 97.06 27 GLU B N 1
ATOM 1805 C CA . GLU B 1 27 ? -4.859 -1.052 -18.547 1 97.06 27 GLU B CA 1
ATOM 1806 C C . GLU B 1 27 ? -6.246 -1.662 -18.359 1 97.06 27 GLU B C 1
ATOM 1808 O O . GLU B 1 27 ? -7.047 -1.714 -19.281 1 97.06 27 GLU B O 1
ATOM 1813 N N . ILE B 1 28 ? -6.496 -2.09 -17.156 1 97.88 28 ILE B N 1
ATOM 1814 C CA . ILE B 1 28 ? -7.793 -2.684 -16.844 1 97.88 28 ILE B CA 1
ATOM 1815 C C . ILE B 1 28 ? -8.883 -1.622 -16.969 1 97.88 28 ILE B C 1
ATOM 1817 O O . ILE B 1 28 ? -9.953 -1.881 -17.516 1 97.88 28 ILE B O 1
ATOM 1821 N N . VAL B 1 29 ? -8.609 -0.435 -16.438 1 97.44 29 VAL B N 1
ATOM 1822 C CA . VAL B 1 29 ? -9.562 0.664 -16.547 1 97.44 29 VAL B CA 1
ATOM 1823 C C . VAL B 1 29 ? -9.883 0.928 -18.016 1 97.44 29 VAL B C 1
ATOM 1825 O O . VAL B 1 29 ? -11.055 1.07 -18.391 1 97.44 29 VAL B O 1
ATOM 1828 N N . LEU B 1 30 ? -8.859 0.996 -18.875 1 97.06 30 LEU B N 1
ATOM 1829 C CA . LEU B 1 30 ? -9.039 1.268 -20.297 1 97.06 30 LEU B CA 1
ATOM 1830 C C . LEU B 1 30 ? -9.883 0.179 -20.953 1 97.06 30 LEU B C 1
ATOM 1832 O O . LEU B 1 30 ? -10.773 0.475 -21.75 1 97.06 30 LEU B O 1
ATOM 1836 N N . ARG B 1 31 ? -9.594 -1.058 -20.625 1 98 31 ARG B N 1
ATOM 1837 C CA . ARG B 1 31 ? -10.359 -2.168 -21.188 1 98 31 ARG B CA 1
ATOM 1838 C C . ARG B 1 31 ? -11.836 -2.057 -20.812 1 98 31 ARG B C 1
ATOM 1840 O O . ARG B 1 31 ? -12.711 -2.232 -21.656 1 98 31 ARG B O 1
ATOM 1847 N N . TYR B 1 32 ? -12.062 -1.757 -19.578 1 98.12 32 TYR B N 1
ATOM 1848 C CA . TYR B 1 32 ? -13.438 -1.619 -19.125 1 98.12 32 TYR B CA 1
ATOM 1849 C C . TYR B 1 32 ? -14.117 -0.425 -19.781 1 98.12 32 TYR B C 1
ATOM 1851 O O . TYR B 1 32 ? -15.258 -0.526 -20.234 1 98.12 32 TYR B O 1
ATOM 1859 N N . LEU B 1 33 ? -13.43 0.691 -19.859 1 97.62 33 LEU B N 1
ATOM 1860 C CA . LEU B 1 33 ? -13.938 1.902 -20.484 1 97.62 33 LEU B CA 1
ATOM 1861 C C . LEU B 1 33 ? -14.312 1.64 -21.938 1 97.62 33 LEU B C 1
ATOM 1863 O O . LEU B 1 33 ? -15.391 2.041 -22.391 1 97.62 33 LEU B O 1
ATOM 1867 N N . LEU B 1 34 ? -13.461 0.989 -22.641 1 97.81 34 LEU B N 1
ATOM 1868 C CA . LEU B 1 34 ? -13.695 0.672 -24.047 1 97.81 34 LEU B CA 1
ATOM 1869 C C . LEU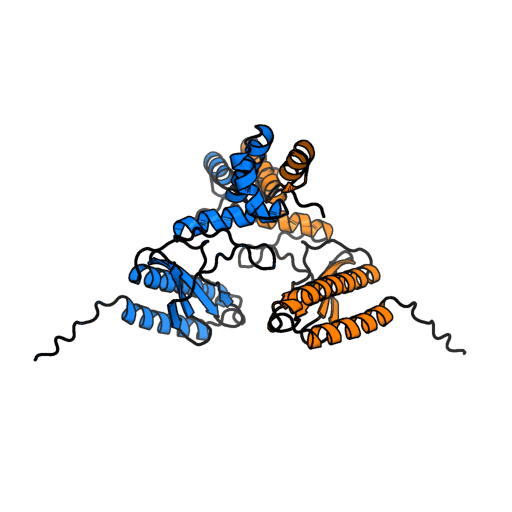 B 1 34 ? -14.891 -0.266 -24.203 1 97.81 34 LEU B C 1
ATOM 1871 O O . LEU B 1 34 ? -15.68 -0.131 -25.141 1 97.81 34 LEU B O 1
ATOM 1875 N N . ALA B 1 35 ? -15 -1.214 -23.297 1 98.19 35 ALA B N 1
ATOM 1876 C CA . ALA B 1 35 ? -16.156 -2.113 -23.312 1 98.19 35 ALA B CA 1
ATOM 1877 C C . ALA B 1 35 ? -17.469 -1.334 -23.219 1 98.19 35 ALA B C 1
ATOM 1879 O O . ALA B 1 35 ? -18.406 -1.587 -23.969 1 98.19 35 ALA B O 1
ATOM 1880 N N . VAL B 1 36 ? -17.5 -0.408 -22.344 1 97.5 36 VAL B N 1
ATOM 1881 C CA . VAL B 1 36 ? -18.719 0.385 -22.141 1 97.5 36 VAL B CA 1
ATOM 1882 C C . VAL B 1 36 ? -18.938 1.304 -23.344 1 97.5 36 VAL B C 1
ATOM 1884 O O . VAL B 1 36 ? -20.062 1.43 -23.844 1 97.5 36 VAL B O 1
ATOM 1887 N N . ARG B 1 37 ? -17.875 1.915 -23.828 1 96.94 37 ARG B N 1
ATOM 1888 C CA . ARG B 1 37 ? -17.969 2.838 -24.953 1 96.94 37 ARG B CA 1
ATOM 1889 C C . ARG B 1 37 ? -18.516 2.137 -26.188 1 96.94 37 ARG B C 1
ATOM 1891 O O . ARG B 1 37 ? -19.312 2.709 -26.938 1 96.94 37 ARG B O 1
ATOM 1898 N N . HIS B 1 38 ? -18.156 0.92 -26.391 1 97.38 38 HIS B N 1
ATOM 1899 C CA . HIS B 1 38 ? -18.531 0.154 -27.578 1 97.38 38 HIS B CA 1
ATOM 1900 C C . HIS B 1 38 ? -19.781 -0.693 -27.312 1 97.38 38 HIS B C 1
ATOM 1902 O O . HIS B 1 38 ? -20.219 -1.446 -28.172 1 97.38 38 HIS B O 1
ATOM 1908 N N . ASN B 1 39 ? -20.297 -0.599 -26.219 1 96.19 39 ASN B N 1
ATOM 1909 C CA . ASN B 1 39 ? -21.453 -1.372 -25.812 1 96.19 39 ASN B CA 1
ATOM 1910 C C . ASN B 1 39 ? -21.234 -2.869 -26.016 1 96.19 39 ASN B C 1
ATOM 1912 O O . ASN B 1 39 ? -22.078 -3.553 -26.594 1 96.19 39 ASN B O 1
ATOM 1916 N N . ASP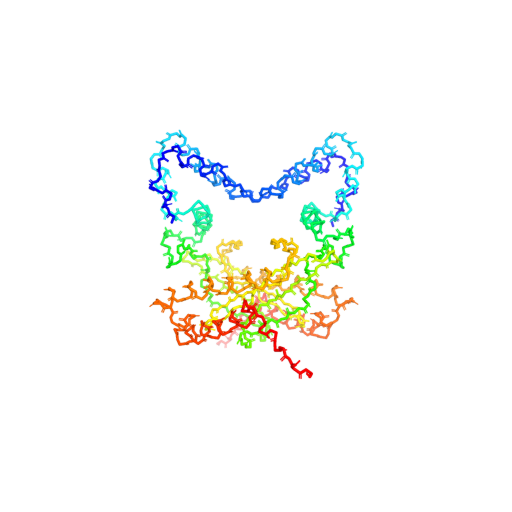 B 1 40 ? -20.094 -3.277 -25.703 1 97.12 40 ASP B N 1
ATOM 1917 C CA . ASP B 1 40 ? -19.781 -4.703 -25.719 1 97.12 40 ASP B CA 1
ATOM 1918 C C . ASP B 1 40 ? -20.359 -5.402 -24.484 1 97.12 40 ASP B C 1
ATOM 1920 O O . ASP B 1 40 ? -19.688 -5.496 -23.453 1 97.12 40 ASP B O 1
ATOM 1924 N N . ILE B 1 41 ? -21.438 -5.969 -24.594 1 96.25 41 ILE B N 1
ATOM 1925 C CA . ILE B 1 41 ? -22.25 -6.484 -23.5 1 96.25 41 ILE B CA 1
ATOM 1926 C C . ILE B 1 41 ? -21.484 -7.598 -22.781 1 96.25 41 ILE B C 1
ATOM 1928 O O . ILE B 1 41 ? -21.484 -7.66 -21.547 1 96.25 41 ILE B O 1
ATOM 1932 N N . GLN B 1 42 ? -20.906 -8.398 -23.516 1 97.12 42 GLN B N 1
ATOM 1933 C CA . GLN B 1 42 ? -20.172 -9.523 -22.938 1 97.12 42 GLN B CA 1
ATOM 1934 C C . GLN B 1 42 ? -19.047 -9.039 -22.047 1 97.12 42 GLN B C 1
ATOM 1936 O O . GLN B 1 42 ? -18.875 -9.523 -20.922 1 97.12 42 GLN B O 1
ATOM 1941 N N . GLN B 1 43 ? -18.297 -8.117 -22.5 1 97.56 43 GLN B N 1
ATOM 1942 C CA . GLN B 1 43 ? -17.188 -7.582 -21.719 1 97.56 43 GLN B CA 1
ATOM 1943 C C . GLN B 1 43 ? -17.672 -6.785 -20.516 1 97.56 43 GLN B C 1
ATOM 1945 O O . GLN B 1 43 ? -17.078 -6.824 -19.453 1 97.56 43 GLN B O 1
ATOM 1950 N N . ILE B 1 44 ? -18.688 -6.078 -20.719 1 97.62 44 ILE B N 1
ATOM 1951 C CA . ILE B 1 44 ? -19.266 -5.324 -19.609 1 97.62 44 ILE B CA 1
ATOM 1952 C C . ILE B 1 44 ? -19.672 -6.281 -18.484 1 97.62 44 ILE B C 1
ATOM 1954 O O . ILE B 1 44 ? -19.359 -6.051 -17.312 1 97.62 44 ILE B O 1
ATOM 1958 N N . GLU B 1 45 ? -20.312 -7.332 -18.859 1 96.5 45 GLU B N 1
ATOM 1959 C CA . GLU B 1 45 ? -20.75 -8.336 -17.891 1 96.5 45 GLU B CA 1
ATOM 1960 C C . GLU B 1 45 ? -19.547 -8.977 -17.203 1 96.5 45 GLU B C 1
ATOM 1962 O O . GLU B 1 45 ? -19.594 -9.242 -15.992 1 96.5 45 GLU B O 1
ATOM 1967 N N . TYR B 1 46 ? -18.562 -9.219 -18 1 97.31 46 TYR B N 1
ATOM 1968 C CA . TYR B 1 46 ? -17.344 -9.758 -17.422 1 97.31 46 TYR B CA 1
ATOM 1969 C C . TYR B 1 46 ? -16.828 -8.875 -16.297 1 97.31 46 TYR B C 1
ATOM 1971 O O . TYR B 1 46 ? -16.594 -9.344 -15.188 1 97.31 46 TYR B O 1
ATOM 1979 N N . PHE B 1 47 ? -16.672 -7.594 -16.5 1 98.12 47 PHE B N 1
ATOM 1980 C CA . PHE B 1 47 ? -16.109 -6.668 -15.523 1 98.12 47 PHE B CA 1
ATOM 1981 C C . PHE B 1 47 ? -17.047 -6.5 -14.328 1 98.12 47 PHE B C 1
ATOM 1983 O O . PHE B 1 47 ? -16.609 -6.516 -13.18 1 98.12 47 PHE B O 1
ATOM 1990 N N . GLU B 1 48 ? -18.203 -6.422 -14.539 1 97.12 48 GLU B N 1
ATOM 1991 C CA . GLU B 1 48 ? -19.156 -6.051 -13.492 1 97.12 48 GLU B CA 1
ATOM 1992 C C . GLU B 1 48 ? -19.438 -7.227 -12.562 1 97.12 48 GLU B C 1
ATOM 1994 O O . GLU B 1 48 ? -20.047 -7.059 -11.508 1 97.12 48 GLU B O 1
ATOM 1999 N N . LYS B 1 49 ? -18.938 -8.375 -12.875 1 96.31 49 LYS B N 1
ATOM 2000 C CA . LYS B 1 49 ? -19 -9.531 -11.984 1 96.31 49 LYS B CA 1
ATOM 2001 C C . LYS B 1 49 ? -18.016 -9.375 -10.828 1 96.31 49 LYS B C 1
ATOM 2003 O O . LYS B 1 49 ? -18.109 -10.094 -9.828 1 96.31 49 LYS B O 1
ATOM 2008 N N . PHE B 1 50 ? -17.125 -8.477 -10.992 1 97.88 50 PHE B N 1
ATOM 2009 C CA . PHE B 1 50 ? -16.016 -8.406 -10.055 1 97.88 50 PHE B CA 1
ATOM 2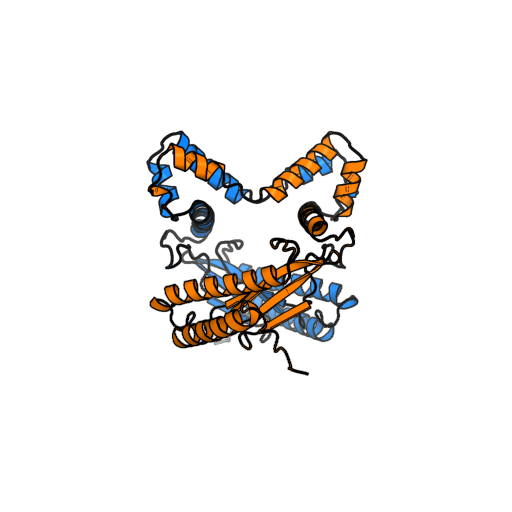010 C C . PHE B 1 50 ? -16.266 -7.328 -9 1 97.88 50 PHE B C 1
ATOM 2012 O O . PHE B 1 50 ? -15.359 -6.973 -8.242 1 97.88 50 PHE B O 1
ATOM 2019 N N . GLY B 1 51 ? -17.453 -6.828 -8.914 1 96.44 51 GLY B N 1
ATOM 2020 C CA . GLY B 1 51 ? -17.688 -5.902 -7.82 1 96.44 51 GLY B CA 1
ATOM 2021 C C . GLY B 1 51 ? -18.797 -4.902 -8.117 1 96.44 51 GLY B C 1
ATOM 2022 O O . GLY B 1 51 ? -19.344 -4.883 -9.219 1 96.44 51 GLY B O 1
ATOM 2023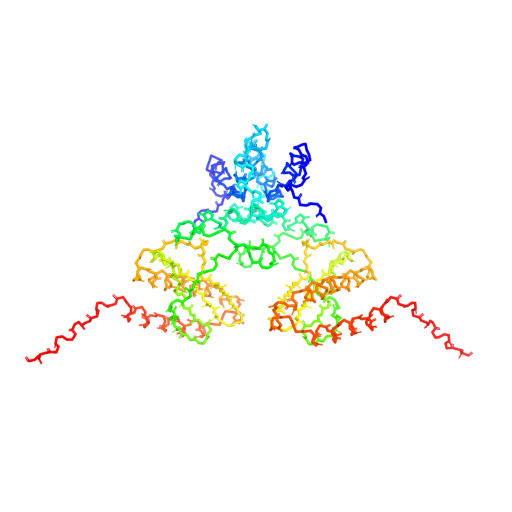 N N . LYS B 1 52 ? -19.031 -4.086 -7.105 1 94.94 52 LYS B N 1
ATOM 2024 C CA . LYS B 1 52 ? -20.094 -3.094 -7.199 1 94.94 52 LYS B CA 1
ATOM 2025 C C . LYS B 1 52 ? -19.531 -1.711 -7.52 1 94.94 52 LYS B C 1
ATOM 2027 O O . LYS B 1 52 ? -20.25 -0.838 -8 1 94.94 52 LYS B O 1
ATOM 2032 N N . SER B 1 53 ? -18.312 -1.506 -7.207 1 95.31 53 SER B N 1
ATOM 2033 C CA . SER B 1 53 ? -17.641 -0.232 -7.473 1 95.31 53 SER B CA 1
ATOM 2034 C C . SER B 1 53 ? -16.516 -0.396 -8.477 1 95.31 53 SER B C 1
ATOM 2036 O O . SER B 1 53 ? -16.016 -1.506 -8.688 1 95.31 53 SER B O 1
ATOM 2038 N N . ILE B 1 54 ? -16.141 0.733 -9.039 1 95.56 54 ILE B N 1
ATOM 2039 C CA . ILE B 1 54 ? -15.062 0.702 -10.031 1 95.56 54 ILE B CA 1
ATOM 2040 C C . ILE B 1 54 ? -13.773 0.223 -9.383 1 95.56 54 ILE B C 1
ATOM 2042 O O . ILE B 1 54 ? -13.016 -0.551 -9.977 1 95.56 54 ILE B O 1
ATOM 2046 N N . ARG B 1 55 ? -13.5 0.644 -8.219 1 95.12 55 ARG B N 1
ATOM 2047 C CA . ARG B 1 55 ? -12.281 0.236 -7.516 1 95.12 55 ARG B CA 1
ATOM 2048 C C . ARG B 1 55 ? -12.258 -1.271 -7.289 1 95.12 55 ARG B C 1
ATOM 2050 O O . ARG B 1 55 ? -11.266 -1.933 -7.578 1 95.12 55 ARG B O 1
ATOM 2057 N N . GLN B 1 56 ? -13.328 -1.785 -6.809 1 95.88 56 GLN B N 1
ATOM 2058 C CA . GLN B 1 56 ? -13.43 -3.225 -6.594 1 95.88 56 GLN B CA 1
ATOM 2059 C C . GLN B 1 56 ? -13.242 -3.99 -7.902 1 95.88 56 GLN B C 1
ATOM 2061 O O . GLN B 1 56 ? -12.523 -4.988 -7.945 1 95.88 56 GLN B O 1
ATOM 2066 N N . ILE B 1 57 ? -13.875 -3.482 -8.844 1 97.81 57 ILE B N 1
ATOM 2067 C CA . ILE B 1 57 ? -13.828 -4.164 -10.141 1 97.81 57 ILE B CA 1
ATOM 2068 C C . ILE B 1 57 ? -12.383 -4.215 -10.641 1 97.81 57 ILE B C 1
ATOM 2070 O O . ILE B 1 57 ? -11.875 -5.285 -10.984 1 97.81 57 ILE B O 1
ATOM 2074 N N . ILE B 1 58 ? -11.719 -3.1 -10.617 1 97.81 58 ILE B N 1
ATOM 2075 C CA . ILE B 1 58 ? -10.375 -3.004 -11.172 1 97.81 58 ILE B CA 1
ATOM 2076 C C . ILE B 1 58 ? -9.414 -3.877 -10.367 1 97.81 58 ILE B C 1
ATOM 2078 O O . ILE B 1 58 ? -8.648 -4.656 -10.938 1 97.81 58 ILE B O 1
ATOM 2082 N N . LEU B 1 59 ? -9.516 -3.84 -9.125 1 97.62 59 LEU B N 1
ATOM 2083 C CA . LEU B 1 59 ? -8.586 -4.574 -8.281 1 97.62 59 LEU B CA 1
ATOM 2084 C C . LEU B 1 59 ? -8.883 -6.07 -8.305 1 97.62 59 LEU B C 1
ATOM 2086 O O . LEU B 1 59 ? -7.969 -6.895 -8.328 1 97.62 59 LEU B O 1
ATOM 2090 N N . ASN B 1 60 ? -10.133 -6.395 -8.336 1 98.19 60 ASN B N 1
ATOM 2091 C CA . ASN B 1 60 ? -10.5 -7.801 -8.391 1 98.19 60 ASN B CA 1
ATOM 2092 C C . ASN B 1 60 ? -10.148 -8.414 -9.742 1 98.19 60 ASN B C 1
ATOM 2094 O O . ASN B 1 60 ? -9.75 -9.578 -9.82 1 98.19 60 ASN B O 1
ATOM 2098 N N . VAL B 1 61 ? -10.305 -7.676 -10.773 1 98.38 61 VAL B N 1
ATOM 2099 C CA . VAL B 1 61 ? -9.906 -8.172 -12.086 1 98.38 61 VAL B CA 1
ATOM 2100 C C . VAL B 1 61 ? -8.398 -8.43 -12.102 1 98.38 61 VAL B C 1
ATOM 2102 O O . VAL B 1 61 ? -7.945 -9.461 -12.602 1 98.38 61 VAL B O 1
ATOM 2105 N N . HIS B 1 62 ? -7.676 -7.461 -11.562 1 97.94 62 HIS B N 1
ATOM 2106 C CA . HIS B 1 62 ? -6.234 -7.645 -11.461 1 97.94 62 HIS B CA 1
ATOM 2107 C C . HIS B 1 62 ? -5.895 -8.922 -10.703 1 97.94 62 HIS B C 1
ATOM 2109 O O . HIS B 1 62 ? -5.09 -9.734 -11.172 1 97.94 62 HIS B O 1
ATOM 2115 N N . THR B 1 63 ? -6.512 -9.109 -9.609 1 98.06 63 THR B N 1
ATOM 2116 C CA . THR B 1 63 ? -6.285 -10.297 -8.789 1 98.06 63 THR B CA 1
ATOM 2117 C C . THR B 1 63 ? -6.668 -11.562 -9.562 1 98.06 63 THR B C 1
ATOM 2119 O O . THR B 1 63 ? -5.934 -12.555 -9.539 1 9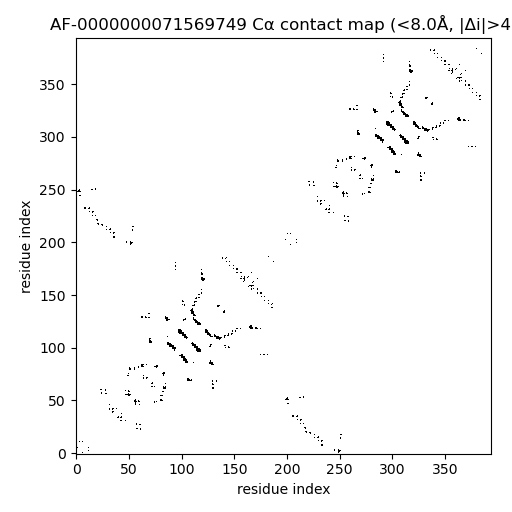8.06 63 THR B O 1
ATOM 2122 N N . TYR B 1 64 ? -7.809 -11.516 -10.242 1 98.12 64 TYR B N 1
ATOM 2123 C CA . TYR B 1 64 ? -8.289 -12.672 -10.984 1 98.12 64 TYR B CA 1
ATOM 2124 C C . TYR B 1 64 ? -7.316 -13.062 -12.094 1 98.12 64 TYR B C 1
ATOM 2126 O O . TYR B 1 64 ? -6.984 -14.234 -12.258 1 98.12 64 TYR B O 1
ATOM 2134 N N . GLU B 1 65 ? -6.879 -12.078 -12.789 1 97.56 65 GLU B N 1
ATOM 2135 C CA . GLU B 1 65 ? -5.98 -12.352 -13.914 1 97.56 65 GLU B CA 1
ATOM 2136 C C . GLU B 1 65 ? -4.637 -12.891 -13.422 1 97.56 65 GLU B C 1
ATOM 2138 O O . GLU B 1 65 ? -4.016 -13.727 -14.078 1 97.56 65 GLU B O 1
ATOM 2143 N N . ARG B 1 66 ? -4.203 -12.43 -12.25 1 97.31 66 ARG B N 1
ATOM 2144 C CA . ARG B 1 66 ? -3.025 -13.016 -11.617 1 97.31 66 ARG B CA 1
ATOM 2145 C C . ARG B 1 66 ? -3.309 -14.438 -11.148 1 97.31 66 ARG B C 1
ATOM 2147 O O . ARG B 1 66 ? -2.463 -15.32 -11.289 1 97.31 66 ARG B O 1
ATOM 2154 N N . ALA B 1 67 ? -4.48 -14.625 -10.664 1 97.5 67 ALA B N 1
ATOM 2155 C CA . ALA B 1 67 ? -4.883 -15.93 -10.133 1 97.5 67 ALA B CA 1
ATOM 2156 C C . ALA B 1 67 ? -4.902 -16.984 -11.234 1 97.5 67 ALA B C 1
ATOM 2158 O O . ALA B 1 67 ? -4.629 -18.156 -10.984 1 97.5 67 ALA B O 1
ATOM 2159 N N . LEU B 1 68 ? -5.18 -16.547 -12.438 1 96.88 68 LEU B N 1
ATOM 2160 C CA . LEU B 1 68 ? -5.191 -17.453 -13.57 1 96.88 68 LEU B CA 1
ATOM 2161 C C . LEU B 1 68 ? -3.824 -18.109 -13.75 1 96.88 68 LEU B C 1
ATOM 2163 O O . LEU B 1 68 ? -3.736 -19.281 -14.125 1 96.88 68 LEU B O 1
ATOM 2167 N N . LEU B 1 69 ? -2.777 -17.375 -13.461 1 95.94 69 LEU B N 1
ATOM 2168 C CA . LEU B 1 69 ? -1.422 -17.906 -13.578 1 95.94 69 LEU B CA 1
ATOM 2169 C C . LEU B 1 69 ? -1.199 -19.047 -12.594 1 95.94 69 LEU B C 1
ATOM 2171 O O . LEU B 1 69 ? -0.332 -19.891 -12.812 1 95.94 69 LEU B O 1
ATOM 2175 N N . PHE B 1 70 ? -1.992 -19.094 -11.57 1 97.06 70 PHE B N 1
ATOM 2176 C CA . PHE B 1 70 ? -1.861 -20.109 -10.531 1 97.06 70 PHE B CA 1
ATOM 2177 C C . PHE B 1 70 ? -2.945 -21.172 -10.664 1 97.06 70 PHE B C 1
ATOM 2179 O O . PHE B 1 70 ? -3.088 -22.031 -9.789 1 97.06 70 PHE B O 1
ATOM 2186 N N . GLY B 1 71 ? -3.744 -21.078 -11.672 1 95.62 71 GLY B N 1
ATOM 2187 C CA . GLY B 1 71 ? -4.719 -22.109 -11.992 1 95.62 71 GLY B CA 1
ATOM 2188 C C . GLY B 1 71 ? -6.074 -21.859 -11.359 1 95.62 71 GLY B C 1
ATOM 2189 O O . GLY B 1 71 ? -6.961 -22.719 -11.43 1 95.62 71 GLY B O 1
ATOM 2190 N N . TYR B 1 72 ? -6.234 -20.75 -10.711 1 95.44 72 TYR B N 1
ATOM 2191 C CA . TYR B 1 72 ? -7.535 -20.422 -10.133 1 95.44 72 TYR B CA 1
ATOM 2192 C C . TYR B 1 72 ? -8.461 -19.812 -11.18 1 95.44 72 TYR B C 1
ATOM 2194 O O . TYR B 1 72 ? -8.039 -18.938 -11.945 1 95.44 72 TYR B O 1
ATOM 2202 N N . THR B 1 73 ? -9.719 -20.266 -11.164 1 94.62 73 THR B N 1
ATOM 2203 C CA . THR B 1 73 ? -10.641 -19.75 -12.164 1 94.62 73 THR B CA 1
ATOM 2204 C C . THR B 1 73 ? -11.906 -19.203 -11.508 1 94.62 73 THR B C 1
ATOM 2206 O O . THR B 1 73 ? -12.766 -18.641 -12.188 1 94.62 73 THR B O 1
ATOM 2209 N N . SER B 1 74 ? -11.969 -19.406 -10.195 1 94 74 SER B N 1
ATOM 2210 C CA . SER B 1 74 ? -13.172 -18.953 -9.508 1 94 74 SER B CA 1
ATOM 2211 C C . SER B 1 74 ? -13.227 -17.422 -9.445 1 94 74 SER B C 1
ATOM 2213 O O . SER B 1 74 ? -12.203 -16.781 -9.211 1 94 74 SER B O 1
ATOM 2215 N N . LYS B 1 75 ? -14.336 -16.875 -9.555 1 94.19 75 LYS B N 1
ATOM 2216 C CA . LYS B 1 75 ? -14.562 -15.438 -9.469 1 94.19 75 LYS B CA 1
ATOM 2217 C C . LYS B 1 75 ? -15.383 -15.078 -8.227 1 94.19 75 LYS B C 1
ATOM 2219 O O . LYS B 1 75 ? -15.961 -14 -8.148 1 94.19 75 LYS B O 1
ATOM 2224 N N . ASP B 1 76 ? -15.414 -15.977 -7.27 1 94.06 76 ASP B N 1
ATOM 2225 C CA . ASP B 1 76 ? -16.203 -15.773 -6.062 1 94.06 76 ASP B CA 1
ATOM 2226 C C . ASP B 1 76 ? -15.562 -14.719 -5.164 1 94.06 76 ASP B C 1
ATOM 2228 O O . ASP B 1 76 ? -14.391 -14.82 -4.809 1 94.06 76 ASP B O 1
ATOM 2232 N N . LEU B 1 77 ? -16.391 -13.805 -4.805 1 94.88 77 LEU B N 1
ATOM 2233 C CA . LEU B 1 77 ? -15.945 -12.734 -3.914 1 94.88 77 LEU B CA 1
ATOM 2234 C C . LEU B 1 77 ? -16.266 -13.07 -2.463 1 94.88 77 LEU B C 1
ATOM 2236 O O . LEU B 1 77 ? -17.266 -13.742 -2.184 1 94.88 77 LEU B O 1
ATOM 2240 N N . ASN B 1 78 ? -15.469 -12.656 -1.568 1 88.69 78 ASN B N 1
ATOM 2241 C CA . ASN B 1 78 ? -15.758 -12.867 -0.156 1 88.69 78 ASN B CA 1
ATOM 2242 C C . ASN B 1 78 ? -16.859 -11.938 0.333 1 88.69 78 ASN B C 1
ATOM 2244 O O . ASN B 1 78 ? -17.438 -11.188 -0.454 1 88.69 78 ASN B O 1
ATOM 2248 N N . GLU B 1 79 ? -17.141 -11.961 1.579 1 83.44 79 GLU B N 1
ATOM 2249 C CA . GLU B 1 79 ? -18.266 -11.234 2.164 1 83.44 79 GLU B CA 1
ATOM 2250 C C . GLU B 1 79 ? -18.062 -9.727 2.051 1 83.44 79 GLU B C 1
ATOM 2252 O O . GLU B 1 79 ? -19.031 -8.961 2.154 1 83.44 79 GLU B O 1
ATOM 2257 N N . HIS B 1 80 ? -16.859 -9.352 1.794 1 81.12 80 HIS B N 1
ATOM 2258 C CA . HIS B 1 80 ? -16.562 -7.922 1.708 1 81.12 80 HIS B CA 1
ATOM 2259 C C . HIS B 1 80 ? -16.406 -7.48 0.257 1 81.12 80 HIS B C 1
ATOM 2261 O O . HIS B 1 80 ? -16.078 -6.324 -0.01 1 81.12 80 HIS B O 1
ATOM 2267 N N . GLY B 1 81 ? -16.578 -8.359 -0.648 1 90.88 81 GLY B N 1
ATOM 2268 C CA . GLY B 1 81 ? -16.594 -8.008 -2.061 1 90.88 81 GLY B CA 1
ATOM 2269 C C . GLY B 1 81 ? -15.227 -8.109 -2.709 1 90.88 81 GLY B C 1
ATOM 2270 O O . GLY B 1 81 ? -14.969 -7.473 -3.732 1 90.88 81 GLY B O 1
ATOM 2271 N N . TRP B 1 82 ? -14.32 -8.938 -2.053 1 93.56 82 TRP B N 1
ATOM 2272 C CA . TRP B 1 82 ? -12.953 -9.023 -2.574 1 93.56 82 TRP B CA 1
ATOM 2273 C C . TRP B 1 82 ? -12.609 -10.453 -2.965 1 93.56 82 TRP B C 1
ATOM 2275 O O . TRP B 1 82 ? -13.086 -11.406 -2.34 1 93.56 82 TRP B O 1
ATOM 2285 N N . LEU B 1 83 ? -11.82 -10.547 -4.055 1 96.19 83 LEU B N 1
ATOM 2286 C CA . LEU B 1 83 ? -11.227 -11.836 -4.406 1 96.19 83 LEU B CA 1
ATOM 2287 C C . LEU B 1 83 ? -10.031 -12.148 -3.504 1 96.19 83 LEU B C 1
ATOM 2289 O O . LEU B 1 83 ? -9.242 -11.258 -3.178 1 96.19 83 LEU B O 1
ATOM 2293 N N . ILE B 1 84 ? -9.922 -13.375 -3.188 1 92.25 84 ILE B N 1
ATOM 2294 C CA . ILE B 1 84 ? -8.812 -13.797 -2.34 1 92.25 84 ILE B CA 1
ATOM 2295 C C . ILE B 1 84 ? -7.633 -14.227 -3.209 1 92.25 84 ILE B C 1
ATOM 2297 O O . ILE B 1 84 ? -7.766 -15.125 -4.047 1 92.25 84 ILE B O 1
ATOM 2301 N N . GLY B 1 85 ? -6.535 -13.531 -3.033 1 93.94 85 GLY B N 1
ATOM 2302 C CA . GLY B 1 85 ? -5.359 -13.82 -3.836 1 93.94 85 GLY B CA 1
ATOM 2303 C C . GLY B 1 85 ? -4.27 -14.539 -3.062 1 93.94 85 GLY B C 1
ATOM 2304 O O . GLY B 1 85 ? -3.203 -14.836 -3.605 1 93.94 85 GLY B O 1
ATOM 2305 N N . MET B 1 86 ? -4.551 -14.883 -1.812 1 94.06 86 MET B N 1
ATOM 2306 C CA . MET B 1 86 ? -3.564 -15.555 -0.969 1 94.06 86 MET B CA 1
ATOM 2307 C C . MET B 1 86 ? -3.506 -17.047 -1.287 1 94.06 86 MET B C 1
ATOM 2309 O O . MET B 1 86 ? -4.539 -17.688 -1.503 1 94.06 86 MET B O 1
ATOM 2313 N N . LEU B 1 87 ? -2.352 -17.531 -1.349 1 97.19 87 LEU B N 1
ATOM 2314 C CA . LEU B 1 87 ? -2.162 -18.953 -1.57 1 97.19 87 LEU B CA 1
ATOM 2315 C C . LEU B 1 87 ? -2.086 -19.703 -0.245 1 97.19 87 LEU B C 1
ATOM 2317 O O . LEU B 1 87 ? -1.575 -19.172 0.744 1 97.19 87 LEU B O 1
ATOM 2321 N N . PRO B 1 88 ? -2.537 -20.969 -0.281 1 96.62 88 PRO B N 1
ATOM 2322 C CA . PRO B 1 88 ? -2.303 -21.797 0.909 1 96.62 88 PRO B CA 1
ATOM 2323 C C . PRO B 1 88 ? -0.821 -22.062 1.156 1 96.62 88 PRO B C 1
ATOM 2325 O O . PRO B 1 88 ? -0.074 -22.328 0.213 1 96.62 88 PRO B O 1
ATOM 2328 N N . ILE B 1 89 ? -0.413 -21.953 2.395 1 97.12 89 ILE B N 1
ATOM 2329 C CA . ILE B 1 89 ? 0.96 -22.281 2.77 1 97.12 89 ILE B CA 1
ATOM 2330 C C . ILE B 1 89 ? 1.104 -23.781 2.951 1 97.12 89 ILE B C 1
ATOM 2332 O O . ILE B 1 89 ? 0.427 -24.391 3.793 1 97.12 89 ILE B O 1
ATOM 2336 N N . VAL B 1 90 ? 1.96 -24.406 2.154 1 97.31 90 VAL B N 1
ATOM 2337 C CA . VAL B 1 90 ? 2.125 -25.859 2.242 1 97.31 90 VAL B CA 1
ATOM 2338 C C . VAL B 1 90 ? 3.34 -26.188 3.105 1 97.31 90 VAL B C 1
ATOM 2340 O O . VAL B 1 90 ? 3.49 -27.312 3.566 1 97.31 90 VAL B O 1
ATOM 2343 N N . GLU B 1 91 ? 4.215 -25.203 3.285 1 97 91 GLU B N 1
ATOM 2344 C CA . GLU B 1 91 ? 5.383 -25.422 4.129 1 97 91 GLU B CA 1
ATOM 2345 C C . GLU B 1 91 ? 5.906 -24.109 4.703 1 97 91 GLU B C 1
ATOM 2347 O O . GLU B 1 91 ? 5.91 -23.094 4.02 1 97 91 GLU B O 1
ATOM 2352 N N . LYS B 1 92 ? 6.312 -24.188 5.895 1 97.5 92 LYS B N 1
ATOM 2353 C CA . LYS B 1 92 ? 7.035 -23.109 6.574 1 97.5 92 LYS B CA 1
ATOM 2354 C C . LYS B 1 92 ? 8.445 -23.562 6.953 1 97.5 92 LYS B C 1
ATOM 2356 O O . LYS B 1 92 ? 8.617 -24.562 7.656 1 97.5 92 LYS B O 1
ATOM 2361 N N . ILE B 1 93 ? 9.398 -22.875 6.418 1 96.62 93 ILE B N 1
ATOM 2362 C CA . ILE B 1 93 ? 10.789 -23.141 6.762 1 96.62 93 ILE B CA 1
ATOM 2363 C C . ILE B 1 93 ? 11.289 -22.094 7.746 1 96.62 93 ILE B C 1
ATOM 2365 O O . ILE B 1 93 ? 11.602 -20.953 7.355 1 96.62 93 ILE B O 1
ATOM 2369 N N . GLU B 1 94 ? 11.414 -22.469 8.922 1 96.75 94 GLU B N 1
ATOM 2370 C CA . GLU B 1 94 ? 11.703 -21.516 9.992 1 96.75 94 GLU B CA 1
ATOM 2371 C C . GLU B 1 94 ? 13.203 -21.328 10.18 1 96.75 94 GLU B C 1
ATOM 2373 O O . GLU B 1 94 ? 13.938 -22.312 10.336 1 96.75 94 GLU B O 1
ATOM 2378 N N . VAL B 1 95 ? 13.633 -20.109 10.117 1 96.5 95 VAL B N 1
ATOM 2379 C CA . VAL B 1 95 ? 14.969 -19.766 10.578 1 96.5 95 VAL B CA 1
ATOM 2380 C C . VAL B 1 95 ? 14.961 -19.578 12.094 1 96.5 95 VAL B C 1
ATOM 2382 O O . VAL B 1 95 ? 15.852 -20.078 12.789 1 96.5 95 VAL B O 1
ATOM 2385 N N . ASP B 1 96 ? 13.977 -18.906 12.578 1 94.62 96 ASP B N 1
ATOM 2386 C CA . ASP B 1 96 ? 13.625 -18.812 13.992 1 94.62 96 ASP B CA 1
ATOM 2387 C C . ASP B 1 96 ? 12.164 -18.391 14.164 1 94.62 96 ASP B C 1
ATOM 2389 O O . ASP B 1 96 ? 11.359 -18.547 13.25 1 94.62 96 ASP B O 1
ATOM 2393 N N . ASN B 1 97 ? 11.797 -17.938 15.367 1 93.19 97 ASN B N 1
ATOM 2394 C CA . ASN B 1 97 ? 10.391 -17.688 15.672 1 93.19 97 ASN B CA 1
ATOM 2395 C C . ASN B 1 97 ? 9.836 -16.547 14.836 1 93.19 97 ASN B C 1
ATOM 2397 O O . ASN B 1 97 ? 8.625 -16.469 14.609 1 93.19 97 ASN B O 1
ATOM 2401 N N . PHE B 1 98 ? 10.703 -15.648 14.312 1 94.38 98 PHE B N 1
ATOM 2402 C CA . PHE B 1 98 ? 10.234 -14.438 13.656 1 94.38 98 PHE B CA 1
ATOM 2403 C C . PHE B 1 98 ? 10.719 -14.383 12.211 1 94.38 98 PHE B C 1
ATOM 2405 O O . PHE B 1 98 ? 10.344 -13.477 11.461 1 94.38 98 PHE B O 1
ATOM 2412 N N . ASN B 1 99 ? 11.539 -15.258 11.867 1 97.19 99 ASN B N 1
ATOM 2413 C CA . ASN B 1 99 ? 12.102 -15.359 10.523 1 97.19 99 ASN B CA 1
ATOM 2414 C C . ASN B 1 99 ? 11.766 -16.703 9.875 1 97.19 99 ASN B C 1
ATOM 2416 O O . ASN B 1 99 ? 12.156 -17.75 10.375 1 97.19 99 ASN B O 1
ATOM 2420 N N . CYS B 1 100 ? 11.023 -16.531 8.758 1 97.94 100 CYS B N 1
ATOM 2421 C CA . CYS B 1 100 ? 10.461 -17.75 8.188 1 97.94 100 CYS B CA 1
ATOM 2422 C C . CYS B 1 100 ? 10.242 -17.594 6.688 1 97.94 100 CYS B C 1
ATOM 2424 O O . CYS B 1 100 ? 9.953 -16.5 6.203 1 97.94 100 CYS B O 1
ATOM 2426 N N . ILE B 1 101 ? 10.43 -18.703 5.957 1 97.88 101 ILE B N 1
ATOM 2427 C CA . ILE B 1 101 ? 10.07 -18.797 4.547 1 97.88 101 ILE B CA 1
ATOM 2428 C C . ILE B 1 101 ? 8.727 -19.516 4.402 1 97.88 101 ILE B C 1
ATOM 2430 O O . ILE B 1 101 ? 8.562 -20.641 4.906 1 97.88 101 ILE B O 1
ATOM 2434 N N . HIS B 1 102 ? 7.82 -18.844 3.785 1 98.56 102 HIS B N 1
ATOM 2435 C CA . HIS B 1 102 ? 6.516 -19.438 3.502 1 98.56 102 HIS B CA 1
ATOM 2436 C C . HIS B 1 102 ? 6.441 -19.938 2.062 1 98.56 102 HIS B C 1
ATOM 2438 O O . HIS B 1 102 ? 6.57 -19.141 1.121 1 98.56 102 HIS B O 1
ATOM 2444 N N . ILE B 1 103 ? 6.188 -21.172 1.925 1 98.06 103 ILE B N 1
ATOM 2445 C CA . ILE B 1 103 ? 5.996 -21.766 0.601 1 98.06 103 ILE B CA 1
ATOM 2446 C C . ILE B 1 103 ? 4.504 -21.938 0.324 1 98.06 103 ILE B C 1
ATOM 2448 O O . ILE B 1 103 ? 3.838 -22.75 0.971 1 98.06 103 ILE B O 1
ATOM 2452 N N . GLY B 1 104 ? 4.027 -21.109 -0.536 1 98.31 104 GLY B N 1
ATOM 2453 C CA . GLY B 1 104 ? 2.656 -21.281 -0.997 1 98.31 104 GLY B CA 1
ATOM 2454 C C . GLY B 1 104 ? 2.547 -22.141 -2.242 1 98.31 104 GLY B C 1
ATOM 2455 O O . GLY B 1 104 ? 3.447 -22.141 -3.084 1 98.31 104 GLY B O 1
ATOM 2456 N N . LYS B 1 105 ? 1.42 -22.859 -2.318 1 97.62 105 LYS B N 1
ATOM 2457 C CA . LYS B 1 105 ? 1.176 -23.688 -3.49 1 97.62 105 LYS B CA 1
ATOM 2458 C C . LYS B 1 105 ? -0.269 -23.562 -3.965 1 97.62 105 LYS B C 1
ATOM 2460 O O . LYS B 1 105 ? -1.198 -23.578 -3.154 1 97.62 105 LYS B O 1
ATOM 2465 N N . SER B 1 106 ? -0.366 -23.422 -5.25 1 96.62 106 SER B N 1
ATOM 2466 C CA . SER B 1 106 ? -1.692 -23.266 -5.836 1 96.62 106 SER B CA 1
ATOM 2467 C C . SER B 1 106 ? -2.275 -24.609 -6.262 1 96.62 106 SER B C 1
ATOM 2469 O O . SER B 1 106 ? -1.656 -25.656 -6.051 1 96.62 106 SER B O 1
ATOM 2471 N N . GLN B 1 107 ? -3.447 -24.531 -6.828 1 90.12 107 GLN B N 1
ATOM 2472 C CA . GLN B 1 107 ? -4.191 -25.719 -7.23 1 90.12 107 GLN B CA 1
ATOM 2473 C C . GLN B 1 107 ? -3.494 -26.438 -8.383 1 90.12 107 GLN B C 1
ATOM 2475 O O . GLN B 1 107 ? -3.525 -27.672 -8.461 1 90.12 107 GLN B O 1
ATOM 2480 N N . ASN B 1 108 ? -2.75 -25.703 -9.266 1 94.88 108 ASN B N 1
ATOM 2481 C CA . ASN B 1 108 ? -2.119 -26.312 -10.43 1 94.88 108 ASN B CA 1
ATOM 2482 C C . ASN B 1 108 ? -0.666 -26.688 -10.148 1 94.88 108 ASN B C 1
ATOM 2484 O O . ASN B 1 108 ? 0.091 -26.984 -11.07 1 94.88 108 ASN B O 1
ATOM 2488 N N . GLY B 1 109 ? -0.307 -26.547 -8.945 1 96.25 109 GLY B N 1
ATOM 2489 C CA . GLY B 1 109 ? 1.018 -27 -8.539 1 96.25 109 GLY B CA 1
ATOM 2490 C C . GLY B 1 109 ? 2.059 -25.891 -8.594 1 96.25 109 GLY B C 1
ATOM 2491 O O . GLY B 1 109 ? 3.236 -26.125 -8.312 1 96.25 109 GLY B O 1
ATOM 2492 N N . THR B 1 110 ? 1.656 -24.672 -8.945 1 97.81 110 THR B N 1
ATOM 2493 C CA . THR B 1 110 ? 2.555 -23.516 -9 1 97.81 110 THR B CA 1
ATOM 2494 C C . THR B 1 110 ? 2.83 -22.984 -7.602 1 97.81 110 THR B C 1
ATOM 2496 O O . THR B 1 110 ? 1.918 -22.891 -6.777 1 97.81 110 THR B O 1
ATOM 2499 N N . TYR B 1 111 ? 4.074 -22.625 -7.387 1 98.12 111 TYR B N 1
ATOM 2500 C CA . TYR B 1 111 ? 4.469 -22.156 -6.066 1 98.12 111 TYR B CA 1
ATOM 2501 C C . TYR B 1 111 ? 4.625 -20.641 -6.066 1 98.12 111 TYR B C 1
ATOM 2503 O O . TYR B 1 111 ? 4.867 -20.031 -7.113 1 98.12 111 TYR B O 1
ATOM 2511 N N . ALA B 1 112 ? 4.422 -20.031 -4.926 1 98.44 112 ALA B N 1
ATOM 2512 C CA . ALA B 1 112 ? 4.836 -18.672 -4.57 1 98.44 112 ALA B CA 1
ATOM 2513 C C . ALA B 1 112 ? 5.527 -18.656 -3.213 1 98.44 112 ALA B C 1
ATOM 2515 O O . ALA B 1 112 ? 5.223 -19.469 -2.338 1 98.44 112 ALA B O 1
ATOM 2516 N N . VAL B 1 113 ? 6.453 -17.703 -3.1 1 98.12 113 VAL B N 1
ATOM 2517 C CA . VAL B 1 113 ? 7.23 -17.688 -1.867 1 98.12 113 VAL B CA 1
ATOM 2518 C C . VAL B 1 113 ? 7.215 -16.297 -1.261 1 98.12 113 VAL B C 1
ATOM 2520 O O . VAL B 1 113 ? 7.285 -15.297 -1.983 1 98.12 113 VAL B O 1
ATOM 2523 N N . ALA B 1 114 ? 7.109 -16.266 -0.005 1 98 114 ALA B N 1
ATOM 2524 C CA . ALA B 1 114 ? 7.223 -15.039 0.783 1 98 114 ALA B CA 1
ATOM 2525 C C . ALA B 1 114 ? 8 -15.289 2.072 1 98 114 ALA B C 1
ATOM 2527 O O . ALA B 1 114 ? 8.211 -16.438 2.467 1 98 114 ALA B O 1
ATOM 2528 N N . VAL B 1 115 ? 8.445 -14.211 2.65 1 97.94 115 VAL B N 1
ATOM 2529 C CA . VAL B 1 115 ? 9.242 -14.398 3.857 1 97.94 115 VAL B CA 1
ATOM 2530 C C . VAL B 1 115 ? 8.766 -13.445 4.949 1 97.94 115 VAL B C 1
ATOM 2532 O O . VAL B 1 115 ? 8.227 -12.375 4.656 1 97.94 115 VAL B O 1
ATOM 2535 N N . ASP B 1 116 ? 8.836 -13.914 6.188 1 96.25 116 ASP B N 1
ATOM 2536 C CA . ASP B 1 116 ? 8.828 -13.047 7.359 1 96.25 116 ASP B CA 1
ATOM 2537 C C . ASP B 1 116 ? 10.242 -12.789 7.867 1 96.25 116 ASP B C 1
ATOM 2539 O O . ASP B 1 116 ? 11.07 -13.703 7.906 1 96.25 116 ASP B O 1
ATOM 2543 N N . TRP B 1 117 ? 10.5 -11.531 8.18 1 96.81 117 TRP B N 1
ATOM 2544 C CA . TRP B 1 117 ? 11.836 -11.234 8.688 1 96.81 117 TRP B CA 1
ATOM 2545 C C . TRP B 1 117 ? 11.766 -10.219 9.828 1 96.81 117 TRP B C 1
ATOM 2547 O O . TRP B 1 117 ? 10.875 -9.367 9.859 1 96.81 117 TRP B O 1
ATOM 2557 N N . CYS B 1 118 ? 12.609 -10.469 10.75 1 95.12 118 CYS B N 1
ATOM 2558 C CA . CYS B 1 118 ? 12.812 -9.578 11.891 1 95.12 118 CYS B CA 1
ATOM 2559 C C . CYS B 1 118 ? 14.281 -9.523 12.281 1 95.12 118 CYS B C 1
ATOM 2561 O O . CYS B 1 118 ? 14.891 -10.562 12.562 1 95.12 118 CYS B O 1
ATOM 2563 N N . THR B 1 119 ? 14.859 -8.398 12.281 1 96.12 119 THR B N 1
ATOM 2564 C CA . THR B 1 119 ? 16.297 -8.281 12.531 1 96.12 119 THR B CA 1
ATOM 2565 C C . THR B 1 119 ? 16.562 -7.445 13.781 1 96.12 119 THR B C 1
ATOM 2567 O O . THR B 1 119 ? 17.672 -6.949 13.977 1 96.12 119 THR B O 1
ATOM 2570 N N . GLY B 1 120 ? 15.703 -7.312 14.539 1 92.25 120 GLY B N 1
ATOM 2571 C CA . GLY B 1 120 ? 15.578 -6.508 15.742 1 92.25 120 GLY B CA 1
ATOM 2572 C C . GLY B 1 120 ? 14.164 -6.004 15.977 1 92.25 120 GLY B C 1
ATOM 2573 O O . GLY B 1 120 ? 13.227 -6.793 16.062 1 92.25 120 GLY B O 1
ATOM 2574 N N . SER B 1 121 ? 14.047 -4.652 15.922 1 87.06 121 SER B N 1
ATOM 2575 C CA . SER B 1 121 ? 12.695 -4.105 16.016 1 87.06 121 SER B CA 1
ATOM 2576 C C . SER B 1 121 ? 12.078 -3.896 14.641 1 87.06 121 SER B C 1
ATOM 2578 O O . SER B 1 121 ? 10.867 -3.719 14.516 1 87.06 121 SER B O 1
ATOM 2580 N N . ALA B 1 122 ? 12.961 -3.967 13.664 1 87.44 122 ALA B N 1
ATOM 2581 C CA . ALA B 1 122 ? 12.469 -3.861 12.289 1 87.44 122 ALA B CA 1
ATOM 2582 C C . ALA B 1 122 ? 12.117 -5.234 11.727 1 87.44 122 ALA B C 1
ATOM 2584 O O . ALA B 1 122 ? 12.781 -6.227 12.031 1 87.44 122 ALA B O 1
ATOM 2585 N N . GLY B 1 123 ? 11.117 -5.246 10.969 1 90.25 123 GLY B N 1
ATOM 2586 C CA . GLY B 1 123 ? 10.719 -6.492 10.336 1 90.25 123 GLY B CA 1
ATOM 2587 C C . GLY B 1 123 ? 9.672 -6.309 9.258 1 90.25 123 GLY B C 1
ATOM 2588 O O . GLY B 1 123 ? 9.328 -5.18 8.898 1 90.25 123 GLY B O 1
ATOM 2589 N N . GLY B 1 124 ? 9.359 -7.266 8.703 1 88.69 124 GLY B N 1
ATOM 2590 C CA . GLY B 1 124 ? 8.352 -7.309 7.652 1 88.69 124 GLY B CA 1
ATOM 2591 C C . GLY B 1 124 ? 8.055 -8.711 7.168 1 88.69 124 GLY B C 1
ATOM 2592 O O . GLY B 1 124 ? 8.656 -9.68 7.641 1 88.69 124 GLY B O 1
ATOM 2593 N N . GLY B 1 125 ? 6.98 -8.766 6.398 1 91.19 125 GLY B N 1
ATOM 2594 C CA . GLY B 1 125 ? 6.617 -10.055 5.828 1 91.19 125 GLY B CA 1
ATOM 2595 C C . GLY B 1 125 ? 5.355 -10 4.984 1 91.19 125 GLY B C 1
ATOM 2596 O O . GLY B 1 125 ? 4.727 -8.945 4.867 1 91.19 125 GLY B O 1
ATOM 2597 N N . SER B 1 126 ? 5.207 -11.062 4.352 1 92.19 126 SER B N 1
ATOM 2598 C CA . SER B 1 126 ? 4.008 -11.188 3.527 1 92.19 126 SER B CA 1
ATOM 2599 C C . SER B 1 126 ? 3.564 -12.641 3.41 1 92.19 126 SER B C 1
ATOM 2601 O O . SER B 1 126 ? 4.27 -13.547 3.854 1 92.19 126 SER B O 1
ATOM 2603 N N . HIS B 1 127 ? 2.381 -12.773 3.117 1 95.06 127 HIS B N 1
ATOM 2604 C CA . HIS B 1 127 ? 1.814 -14.07 2.771 1 95.06 127 HIS B CA 1
ATOM 2605 C C . HIS B 1 127 ? 1.953 -14.352 1.279 1 95.06 127 HIS B C 1
ATOM 2607 O O . HIS B 1 127 ? 1.769 -13.461 0.454 1 95.06 127 HIS B O 1
ATOM 2613 N N . PRO B 1 128 ? 2.352 -15.547 0.958 1 97.56 128 PRO B N 1
ATOM 2614 C CA . PRO B 1 128 ? 2.379 -15.852 -0.475 1 97.56 128 PRO B CA 1
ATOM 2615 C C . PRO B 1 128 ? 1.041 -15.586 -1.161 1 97.56 128 PRO B C 1
ATOM 2617 O O . PRO B 1 128 ? -0.016 -15.891 -0.604 1 97.56 128 PRO B O 1
ATOM 2620 N N . SER B 1 129 ? 1.118 -15.016 -2.297 1 97.75 129 SER B N 1
ATOM 2621 C CA . SER B 1 129 ? -0.111 -14.625 -2.98 1 97.75 129 SER B CA 1
ATOM 2622 C C . SER B 1 129 ? 0.042 -14.727 -4.496 1 97.75 129 SER B C 1
ATOM 2624 O O . SER B 1 129 ? 1.131 -15.016 -4.996 1 97.75 129 SER B O 1
ATOM 2626 N N . VAL B 1 130 ? -1.014 -14.469 -5.164 1 97.31 130 VAL B N 1
ATOM 2627 C CA . VAL B 1 130 ? -1.043 -14.523 -6.621 1 97.31 130 VAL B CA 1
ATOM 2628 C C . VAL B 1 130 ? -0.212 -13.383 -7.203 1 97.31 130 VAL B C 1
ATOM 2630 O O . VAL B 1 130 ? 0.084 -13.375 -8.398 1 97.31 130 VAL B O 1
ATOM 2633 N N . PHE B 1 131 ? 0.186 -12.461 -6.414 1 96.44 131 PHE B N 1
ATOM 2634 C CA . PHE B 1 131 ? 0.951 -11.312 -6.887 1 96.44 131 PHE B CA 1
ATOM 2635 C C . PHE B 1 131 ? 2.443 -11.617 -6.875 1 96.44 131 PHE B C 1
ATOM 2637 O O . PHE B 1 131 ? 3.242 -10.852 -7.414 1 96.44 131 PHE B O 1
ATOM 2644 N N . ASP B 1 132 ? 2.789 -12.703 -6.297 1 97.06 132 ASP B N 1
ATOM 2645 C CA . ASP B 1 132 ? 4.184 -13.141 -6.305 1 97.06 132 ASP B CA 1
ATOM 2646 C C . ASP B 1 132 ? 4.539 -13.812 -7.629 1 97.06 132 ASP B C 1
ATOM 2648 O O . ASP B 1 132 ? 3.65 -14.188 -8.398 1 97.06 132 ASP B O 1
ATOM 2652 N N . GLU B 1 133 ? 5.867 -13.875 -7.875 1 96.44 133 GLU B N 1
ATOM 2653 C CA . GLU B 1 133 ? 6.32 -14.586 -9.07 1 96.44 133 GLU B CA 1
ATOM 2654 C C . GLU B 1 133 ? 5.988 -16.078 -8.984 1 96.44 133 GLU B C 1
ATOM 2656 O O . GLU B 1 133 ? 6.297 -16.719 -7.988 1 96.44 133 GLU B O 1
ATOM 2661 N N . PRO B 1 134 ? 5.301 -16.578 -10.023 1 97.44 134 PRO B N 1
ATOM 2662 C CA . PRO B 1 134 ? 5.039 -18.031 -10.031 1 97.44 134 PRO B CA 1
ATOM 2663 C C . PRO B 1 134 ? 6.309 -18.859 -10.18 1 97.44 134 PRO B C 1
ATOM 2665 O O . PRO B 1 134 ? 7.199 -18.5 -10.953 1 97.44 134 PRO B O 1
ATOM 2668 N N . ILE B 1 135 ? 6.344 -19.906 -9.43 1 97.81 135 ILE B N 1
ATOM 2669 C CA . ILE B 1 135 ? 7.504 -20.797 -9.445 1 97.81 135 ILE B CA 1
ATOM 2670 C C . ILE B 1 135 ? 7.059 -22.219 -9.703 1 97.81 135 ILE B C 1
ATOM 2672 O O . ILE B 1 135 ? 6.145 -22.719 -9.039 1 97.81 135 ILE B O 1
ATOM 2676 N N . LYS B 1 136 ? 7.684 -22.922 -10.609 1 95.12 136 LYS B N 1
ATOM 2677 C CA . LYS B 1 136 ? 7.227 -24.25 -11.016 1 95.12 136 LYS B CA 1
ATOM 2678 C C . LYS B 1 136 ? 7.812 -25.344 -10.117 1 95.12 136 LYS B C 1
ATOM 2680 O O . LYS B 1 136 ? 7.184 -26.375 -9.898 1 95.12 136 LYS B O 1
ATOM 2685 N N . ASP B 1 137 ? 8.984 -25.062 -9.555 1 94.62 137 ASP B N 1
ATOM 2686 C CA . ASP B 1 137 ? 9.742 -26.094 -8.852 1 94.62 137 ASP B CA 1
ATOM 2687 C C . ASP B 1 137 ? 9.875 -25.766 -7.367 1 94.62 137 ASP B C 1
ATOM 2689 O O . ASP B 1 137 ? 10.195 -24.625 -7.008 1 94.62 137 ASP B O 1
ATOM 2693 N N . TYR B 1 138 ? 9.609 -26.844 -6.637 1 95.12 138 TYR B N 1
ATOM 2694 C CA . TYR B 1 138 ? 9.695 -26.672 -5.188 1 95.12 138 TYR B CA 1
ATOM 2695 C C . TYR B 1 138 ? 11.094 -26.219 -4.777 1 95.12 138 TYR B C 1
ATOM 2697 O O . TYR B 1 138 ? 11.25 -25.328 -3.949 1 95.12 138 TYR B O 1
ATOM 2705 N N . LYS B 1 139 ? 12.086 -26.828 -5.309 1 93.88 139 LYS B N 1
ATOM 2706 C CA . LYS B 1 139 ? 13.461 -26.5 -4.945 1 93.88 139 LYS B CA 1
ATOM 2707 C C . LYS B 1 139 ? 13.781 -25.047 -5.293 1 93.88 139 LYS B C 1
ATOM 2709 O O . LYS B 1 139 ? 14.461 -24.359 -4.531 1 93.88 139 LYS B O 1
ATOM 2714 N N . GLU B 1 140 ? 13.258 -24.719 -6.395 1 95.81 140 GLU B N 1
ATOM 2715 C CA . GLU B 1 140 ? 13.453 -23.328 -6.805 1 95.81 140 GLU B CA 1
ATOM 2716 C C . GLU B 1 140 ? 12.727 -22.375 -5.867 1 95.81 140 GLU B C 1
ATOM 2718 O O . GLU B 1 140 ? 13.227 -21.281 -5.562 1 95.81 140 GLU B O 1
ATOM 2723 N N . ALA B 1 141 ? 11.547 -22.734 -5.398 1 97.25 141 ALA B N 1
ATOM 2724 C CA . ALA B 1 141 ? 10.789 -21.922 -4.445 1 97.25 141 ALA B CA 1
ATOM 2725 C C . ALA B 1 141 ? 11.578 -21.719 -3.152 1 97.25 141 ALA B C 1
ATOM 2727 O O . ALA B 1 141 ? 11.688 -20.609 -2.648 1 97.25 141 ALA B O 1
ATOM 2728 N N . VAL B 1 142 ? 12.156 -22.75 -2.707 1 96.25 142 VAL B N 1
ATOM 2729 C CA . VAL B 1 142 ? 12.945 -22.688 -1.484 1 96.25 142 VAL B CA 1
ATOM 2730 C C . VAL B 1 142 ? 14.164 -21.797 -1.7 1 96.25 142 VAL B C 1
ATOM 2732 O O . VAL B 1 142 ? 14.461 -20.938 -0.866 1 96.25 142 VAL B O 1
ATOM 2735 N N . ARG B 1 143 ? 14.828 -22 -2.82 1 95.81 143 ARG B N 1
ATOM 2736 C CA . ARG B 1 143 ? 16 -21.203 -3.137 1 95.81 143 ARG B CA 1
ATOM 2737 C C . ARG B 1 143 ? 15.656 -19.719 -3.178 1 95.81 143 ARG B C 1
ATOM 2739 O O . ARG B 1 143 ? 16.406 -18.875 -2.66 1 95.81 143 ARG B O 1
ATOM 2746 N N . GLN B 1 144 ? 14.539 -19.422 -3.756 1 96.81 144 GLN B N 1
ATOM 2747 C CA . GLN B 1 144 ? 14.109 -18.031 -3.844 1 96.81 144 GLN B CA 1
ATOM 2748 C C . GLN B 1 144 ? 13.805 -17.469 -2.461 1 96.81 144 GLN B C 1
ATOM 2750 O O . GLN B 1 144 ? 14.102 -16.297 -2.186 1 96.81 144 GLN B O 1
ATOM 2755 N N . GLY B 1 145 ? 13.164 -18.297 -1.622 1 97.69 145 GLY B N 1
ATOM 2756 C CA . GLY B 1 145 ? 12.93 -17.859 -0.256 1 97.69 145 GLY B CA 1
ATOM 2757 C C . GLY B 1 145 ? 14.203 -17.531 0.503 1 97.69 145 GLY B C 1
ATOM 2758 O O . GLY B 1 145 ? 14.289 -16.516 1.182 1 97.69 145 GLY B O 1
ATOM 2759 N N . ILE B 1 146 ? 15.18 -18.359 0.321 1 97 146 ILE B N 1
ATOM 2760 C CA . ILE B 1 146 ? 16.469 -18.156 0.96 1 97 146 ILE B CA 1
ATOM 2761 C C . ILE B 1 146 ? 17.109 -16.875 0.435 1 97 146 ILE B C 1
ATOM 2763 O O . ILE B 1 146 ? 17.625 -16.062 1.212 1 97 146 ILE B O 1
ATOM 2767 N N . CYS B 1 147 ? 17.031 -16.766 -0.844 1 96.94 147 CYS B N 1
ATOM 2768 C CA . CYS B 1 147 ? 17.594 -15.57 -1.471 1 96.94 147 CYS B CA 1
ATOM 2769 C C . CYS B 1 147 ? 16.922 -14.312 -0.949 1 96.94 147 CYS B C 1
ATOM 2771 O O . CYS B 1 147 ? 17.594 -13.312 -0.687 1 96.94 147 CYS B O 1
ATOM 2773 N N . GLN B 1 148 ? 15.656 -14.367 -0.759 1 97.5 148 GLN B N 1
ATOM 2774 C CA . GLN B 1 148 ? 14.914 -13.219 -0.24 1 97.5 148 GLN B CA 1
ATOM 2775 C C . GLN B 1 148 ? 15.383 -12.852 1.166 1 97.5 148 GLN B C 1
ATOM 2777 O O . GLN B 1 148 ? 15.609 -11.68 1.467 1 97.5 148 GLN B O 1
ATOM 2782 N N . LEU B 1 149 ? 15.516 -13.797 1.975 1 97.81 149 LEU B N 1
ATOM 2783 C CA . LEU B 1 149 ? 15.977 -13.539 3.332 1 97.81 149 LEU B CA 1
ATOM 2784 C C . LEU B 1 149 ? 17.406 -13.008 3.32 1 97.81 149 LEU B C 1
ATOM 2786 O O . LEU B 1 149 ? 17.75 -12.102 4.09 1 97.81 149 LEU B O 1
ATOM 2790 N N . GLU B 1 150 ? 18.219 -13.594 2.434 1 97.25 150 GLU B N 1
ATOM 2791 C CA . GLU B 1 150 ? 19.594 -13.102 2.309 1 97.25 150 GLU B CA 1
ATOM 2792 C C . GLU B 1 150 ? 19.609 -11.617 1.969 1 97.25 150 GLU B C 1
ATOM 2794 O O . GLU B 1 150 ? 20.422 -10.859 2.523 1 97.25 150 GLU B O 1
ATOM 2799 N N . GLN B 1 151 ? 18.828 -11.281 1.081 1 96.38 151 GLN B N 1
ATOM 2800 C CA . GLN B 1 151 ? 18.75 -9.875 0.675 1 96.38 151 GLN B CA 1
ATOM 2801 C C . GLN B 1 151 ? 18.312 -8.992 1.835 1 96.38 151 GLN B C 1
ATOM 2803 O O . GLN B 1 151 ? 18.875 -7.918 2.051 1 96.38 151 GLN B O 1
ATOM 2808 N N . GLN B 1 152 ? 17.312 -9.453 2.604 1 96.62 152 GLN B N 1
ATOM 2809 C CA . GLN B 1 152 ? 16.828 -8.688 3.744 1 96.62 152 GLN B CA 1
ATOM 2810 C C . GLN B 1 152 ? 17.906 -8.523 4.805 1 96.62 152 GLN B C 1
ATOM 2812 O O . GLN B 1 152 ? 18.078 -7.441 5.367 1 96.62 152 GLN B O 1
ATOM 2817 N N . TYR B 1 153 ? 18.625 -9.562 5.016 1 97.12 153 TYR B N 1
ATOM 2818 C CA . TYR B 1 153 ? 19.672 -9.523 6.039 1 97.12 153 TYR B CA 1
ATOM 2819 C C . TYR B 1 153 ? 20.828 -8.641 5.602 1 97.12 153 TYR B C 1
ATOM 2821 O O . TYR B 1 153 ? 21.438 -7.938 6.418 1 97.12 153 TYR B O 1
ATOM 2829 N N . SER B 1 154 ? 21.156 -8.742 4.332 1 95.75 154 SER B N 1
ATOM 2830 C CA . SER B 1 154 ? 22.203 -7.875 3.805 1 95.75 154 SER B CA 1
ATOM 2831 C C . SER B 1 154 ? 21.828 -6.406 3.934 1 95.75 154 SER B C 1
ATOM 2833 O O . SER B 1 154 ? 22.641 -5.574 4.316 1 95.75 154 SER B O 1
ATOM 2835 N N . LYS B 1 155 ? 20.672 -6.152 3.596 1 92.94 155 LYS B N 1
ATOM 2836 C CA . LYS B 1 155 ? 20.172 -4.789 3.758 1 92.94 155 LYS B CA 1
ATOM 2837 C C . LYS B 1 155 ? 20.203 -4.363 5.223 1 92.94 155 LYS B C 1
ATOM 2839 O O . LYS B 1 155 ? 20.641 -3.252 5.543 1 92.94 155 LYS B O 1
ATOM 2844 N N . ALA B 1 156 ? 19.703 -5.23 6.086 1 94.94 156 ALA B N 1
ATOM 2845 C CA . ALA B 1 156 ? 19.688 -4.957 7.523 1 94.94 156 ALA B CA 1
ATOM 2846 C C . ALA B 1 156 ? 21.094 -4.691 8.039 1 94.94 156 ALA B C 1
ATOM 2848 O O . ALA B 1 156 ? 21.297 -3.826 8.898 1 94.94 156 ALA B O 1
ATOM 2849 N N . GLU B 1 157 ? 22.031 -5.43 7.578 1 95.19 157 GLU B N 1
ATOM 2850 C CA . GLU B 1 157 ? 23.422 -5.246 7.988 1 95.19 157 GLU B CA 1
ATOM 2851 C C . GLU B 1 157 ? 23.922 -3.854 7.625 1 95.19 157 GLU B C 1
ATOM 2853 O O . GLU B 1 157 ? 24.594 -3.203 8.422 1 95.19 157 GLU B O 1
ATOM 2858 N N . ARG B 1 158 ? 23.578 -3.404 6.48 1 91.38 158 ARG B N 1
ATOM 2859 C CA . ARG B 1 158 ? 23.969 -2.064 6.059 1 91.38 158 ARG B CA 1
ATOM 2860 C C . ARG B 1 158 ? 23.328 -1.003 6.949 1 91.38 158 ARG B C 1
ATOM 2862 O O . ARG B 1 158 ? 23.984 -0.036 7.34 1 91.38 158 ARG B O 1
ATOM 2869 N N . TYR B 1 159 ? 22.141 -1.267 7.273 1 90 159 TYR B N 1
ATOM 2870 C CA . TYR B 1 159 ? 21.406 -0.284 8.055 1 90 159 TYR B CA 1
ATOM 2871 C C . TYR B 1 159 ? 21.812 -0.331 9.523 1 90 159 TYR B C 1
ATOM 2873 O O . TYR B 1 159 ? 21.609 0.634 10.266 1 90 159 TYR B O 1
ATOM 2881 N N . SER B 1 160 ? 22.328 -1.386 9.953 1 93.25 160 SER B N 1
ATOM 2882 C CA . SER B 1 160 ? 22.703 -1.567 11.352 1 93.25 160 SER B CA 1
ATOM 2883 C C . SER B 1 160 ? 23.812 -0.592 11.758 1 93.25 160 SER B C 1
ATOM 2885 O O . SER B 1 160 ? 24.016 -0.346 12.953 1 93.25 160 SER B O 1
ATOM 2887 N N . VAL B 1 161 ? 24.5 -0.043 10.82 1 91.38 161 VAL B N 1
ATOM 2888 C CA . VAL B 1 161 ? 25.578 0.917 11.078 1 91.38 161 VAL B CA 1
ATOM 2889 C C . VAL B 1 161 ? 24.984 2.18 11.711 1 91.38 161 VAL B C 1
ATOM 2891 O O . VAL B 1 161 ? 25.594 2.762 12.609 1 91.38 161 VAL B O 1
ATOM 2894 N N . THR B 1 162 ? 23.844 2.553 11.336 1 87.62 162 THR B N 1
ATOM 2895 C CA . THR B 1 162 ? 23.281 3.82 11.781 1 87.62 162 THR B CA 1
ATOM 2896 C C . THR B 1 162 ? 22.094 3.584 12.703 1 87.62 162 THR B C 1
ATOM 2898 O O . THR B 1 162 ? 21.672 4.488 13.43 1 87.62 162 THR B O 1
ATOM 2901 N N . ASP B 1 163 ? 21.531 2.451 12.711 1 88.19 163 ASP B N 1
ATOM 2902 C CA . ASP B 1 163 ? 20.328 2.156 13.477 1 88.19 163 ASP B CA 1
ATOM 2903 C C . ASP B 1 163 ? 20.406 0.763 14.102 1 88.19 163 ASP B C 1
ATOM 2905 O O . ASP B 1 163 ? 19.781 -0.177 13.609 1 88.19 163 ASP B O 1
ATOM 2909 N N . ARG B 1 164 ? 20.922 0.673 15.195 1 89.25 164 ARG B N 1
ATOM 2910 C CA . ARG B 1 164 ? 21.219 -0.619 15.805 1 89.25 164 ARG B CA 1
ATOM 2911 C C . ARG B 1 164 ? 20 -1.176 16.531 1 89.25 164 ARG B C 1
ATOM 2913 O O . ARG B 1 164 ? 19.938 -2.369 16.828 1 89.25 164 ARG B O 1
ATOM 2920 N N . SER B 1 165 ? 19.094 -0.3 16.844 1 85.06 165 SER B N 1
ATOM 2921 C CA . SER B 1 165 ? 17.891 -0.773 17.516 1 85.06 165 SER B CA 1
ATOM 2922 C C . SER B 1 165 ? 17 -1.562 16.562 1 85.06 165 SER B C 1
ATOM 2924 O O . SER B 1 165 ? 16.625 -2.701 16.859 1 85.06 165 SER B O 1
ATOM 2926 N N . ASN B 1 166 ? 16.797 -1.015 15.469 1 86.81 166 ASN B N 1
ATOM 2927 C CA . ASN B 1 166 ? 15.961 -1.678 14.477 1 86.81 166 ASN B CA 1
ATOM 2928 C C . ASN B 1 166 ? 16.719 -2.795 13.766 1 86.81 166 ASN B C 1
ATOM 2930 O O . ASN B 1 166 ? 16.125 -3.807 13.383 1 86.81 166 ASN B O 1
ATOM 2934 N N . TYR B 1 167 ? 17.969 -2.562 13.625 1 94.5 167 TYR B N 1
ATOM 2935 C CA . TYR B 1 167 ? 18.828 -3.521 12.953 1 94.5 167 TYR B CA 1
ATOM 2936 C C . TYR B 1 167 ? 20.016 -3.904 13.852 1 94.5 167 TYR B C 1
ATOM 2938 O O . TYR B 1 167 ? 21.078 -3.295 13.773 1 94.5 167 TYR B O 1
ATOM 2946 N N . ASN B 1 168 ? 19.781 -5 14.617 1 95.56 168 ASN B N 1
ATOM 2947 C CA . ASN B 1 168 ? 20.75 -5.434 15.617 1 95.56 168 ASN B CA 1
ATOM 2948 C C . ASN B 1 168 ? 21.828 -6.328 15 1 95.56 168 ASN B C 1
ATOM 2950 O O . ASN B 1 168 ? 21.531 -7.438 14.547 1 95.56 168 ASN B O 1
ATOM 2954 N N . PRO B 1 169 ? 23.062 -5.863 15.023 1 95.69 169 PRO B N 1
ATOM 2955 C CA . PRO B 1 169 ? 24.125 -6.613 14.352 1 95.69 169 PRO B CA 1
ATOM 2956 C C . PRO B 1 169 ? 24.266 -8.039 14.883 1 95.69 169 PRO B C 1
ATOM 2958 O O . PRO B 1 169 ? 24.578 -8.961 14.125 1 95.69 169 PRO B O 1
ATOM 2961 N N . LYS B 1 170 ? 24.062 -8.211 16.203 1 96.12 170 LYS B N 1
ATOM 2962 C CA . LYS B 1 170 ? 24.188 -9.547 16.797 1 96.12 170 LYS B CA 1
ATOM 2963 C C . LYS B 1 170 ? 23.094 -10.469 16.266 1 96.12 170 LYS B C 1
ATOM 2965 O O . LYS B 1 170 ? 23.359 -11.625 15.914 1 96.12 170 LYS B O 1
ATOM 2970 N N . VAL B 1 171 ? 21.922 -9.969 16.234 1 96.56 171 VAL B N 1
ATOM 2971 C CA . VAL B 1 171 ? 20.797 -10.742 15.742 1 96.56 171 VAL B CA 1
ATOM 2972 C C . VAL B 1 171 ? 21 -11.078 14.273 1 96.56 171 VAL B C 1
ATOM 2974 O O . VAL B 1 171 ? 20.797 -12.227 13.859 1 96.56 171 VAL B O 1
ATOM 2977 N N . ILE B 1 172 ? 21.438 -10.133 13.5 1 97.5 172 ILE B N 1
ATOM 2978 C CA . ILE B 1 172 ? 21.641 -10.305 12.062 1 97.5 172 ILE B CA 1
ATOM 2979 C C . ILE B 1 172 ? 22.688 -11.375 11.805 1 97.5 172 ILE B C 1
ATOM 2981 O O . ILE B 1 172 ? 22.5 -12.242 10.945 1 97.5 172 ILE B O 1
ATOM 2985 N N . SER B 1 173 ? 23.75 -11.297 12.57 1 97 173 SER B N 1
ATOM 2986 C CA . SER B 1 173 ? 24.812 -12.289 12.422 1 97 173 SER B CA 1
ATOM 2987 C C . SER B 1 173 ? 24.281 -13.695 12.711 1 97 173 SER B C 1
ATOM 2989 O O . SER B 1 173 ? 24.562 -14.633 11.961 1 97 173 SER B O 1
ATOM 2991 N N . LYS B 1 174 ? 23.547 -13.797 13.75 1 97.38 174 LYS B N 1
ATOM 2992 C CA . LYS B 1 174 ? 22.953 -15.086 14.102 1 97.38 174 LYS B CA 1
ATOM 2993 C C . LYS B 1 174 ? 22.031 -15.578 13 1 97.38 174 LYS B C 1
ATOM 2995 O O . LYS B 1 174 ? 22.047 -16.766 12.648 1 97.38 174 LYS B O 1
ATOM 3000 N N . LEU B 1 175 ? 21.25 -14.727 12.484 1 97.88 175 LEU B N 1
ATOM 3001 C CA . LEU B 1 175 ? 20.297 -15.07 11.438 1 97.88 175 LEU B CA 1
ATOM 3002 C C . LEU B 1 175 ? 21.016 -15.523 10.172 1 97.88 175 LEU B C 1
ATOM 3004 O O . LEU B 1 175 ? 20.625 -16.5 9.539 1 97.88 175 LEU B O 1
ATOM 3008 N N . LYS B 1 176 ? 22.047 -14.812 9.75 1 97.44 176 LYS B N 1
ATOM 3009 C CA . LYS B 1 176 ? 22.828 -15.172 8.562 1 97.44 176 LYS B CA 1
ATOM 3010 C C . LYS B 1 176 ? 23.438 -16.562 8.711 1 97.44 176 LYS B C 1
ATOM 3012 O O . LYS B 1 176 ? 23.469 -17.344 7.75 1 97.44 176 LYS B O 1
ATOM 3017 N N . ASN B 1 177 ? 23.875 -16.844 9.914 1 96.94 177 ASN B N 1
ATOM 3018 C CA . ASN B 1 177 ? 24.453 -18.172 10.164 1 96.94 177 ASN B CA 1
ATOM 3019 C C . ASN B 1 177 ? 23.391 -19.266 10.055 1 96.94 177 ASN B C 1
ATOM 3021 O O . ASN B 1 177 ? 23.625 -20.297 9.43 1 96.94 177 ASN B O 1
ATOM 3025 N N . LYS B 1 178 ? 22.312 -19.031 10.672 1 97.06 178 LYS B N 1
ATOM 3026 C CA . LYS B 1 178 ? 21.219 -20.016 10.609 1 97.06 178 LYS B CA 1
ATOM 3027 C C . LYS B 1 178 ? 20.766 -20.219 9.164 1 97.06 178 LYS B C 1
ATOM 3029 O O . LYS B 1 178 ? 20.422 -21.344 8.773 1 97.06 178 LYS B O 1
ATOM 3034 N N . LEU B 1 179 ? 20.734 -19.156 8.438 1 96.94 179 LEU B N 1
ATOM 3035 C CA . LEU B 1 179 ? 20.312 -19.234 7.043 1 96.94 179 LEU B CA 1
ATOM 3036 C C . LEU B 1 179 ? 21.297 -20.062 6.219 1 96.94 179 LEU B C 1
ATOM 3038 O O . LEU B 1 179 ? 20.906 -20.797 5.32 1 96.94 179 LEU B O 1
ATOM 3042 N N . LEU B 1 180 ? 22.547 -19.906 6.492 1 94.69 180 LEU B N 1
ATOM 3043 C CA . LEU B 1 180 ? 23.578 -20.703 5.824 1 94.69 180 LEU B CA 1
ATOM 3044 C C . LEU B 1 180 ? 23.375 -22.188 6.082 1 94.69 180 LEU B C 1
ATOM 3046 O O . LEU B 1 180 ? 23.516 -23 5.172 1 94.69 180 LEU B O 1
ATOM 3050 N N . GLU B 1 181 ? 23.031 -22.484 7.285 1 93.88 181 GLU B N 1
ATOM 3051 C CA . GLU B 1 181 ? 22.734 -23.875 7.629 1 93.88 181 GLU B CA 1
ATOM 3052 C C . GLU B 1 181 ? 21.531 -24.406 6.848 1 93.88 181 GLU B C 1
ATOM 3054 O O . GLU B 1 181 ? 21.562 -25.531 6.34 1 93.88 181 GLU B O 1
ATOM 3059 N N . LEU B 1 182 ? 20.562 -23.562 6.793 1 92.88 182 LEU B N 1
ATOM 3060 C CA . LEU B 1 182 ? 19.359 -23.938 6.055 1 92.88 182 LEU B CA 1
ATOM 3061 C C . LEU B 1 182 ? 19.672 -24.141 4.578 1 92.88 182 LEU B C 1
ATOM 3063 O O . LEU B 1 182 ? 19.156 -25.078 3.959 1 92.88 182 LEU B O 1
ATOM 3067 N N . LYS B 1 183 ? 20.406 -23.281 4.047 1 92.38 183 LYS B N 1
ATOM 3068 C CA . LYS B 1 183 ? 20.812 -23.375 2.646 1 92.38 183 LYS B CA 1
ATOM 3069 C C . LYS B 1 183 ? 21.531 -24.688 2.365 1 92.38 183 LYS B C 1
ATOM 3071 O O . LYS B 1 183 ? 21.266 -25.344 1.354 1 92.38 183 LYS B O 1
ATOM 3076 N N . SER B 1 184 ? 22.344 -25.078 3.221 1 90.81 184 SER B N 1
ATOM 3077 C CA . SER B 1 184 ? 23.078 -26.328 3.078 1 90.81 184 SER B CA 1
ATOM 3078 C C . SER B 1 184 ? 22.125 -27.531 3.131 1 90.81 184 SER B C 1
ATOM 3080 O O . SER B 1 184 ? 22.312 -28.5 2.391 1 90.81 184 SER B O 1
ATOM 3082 N N . ARG B 1 185 ? 21.125 -27.453 3.949 1 89.25 185 ARG B N 1
ATOM 3083 C CA . ARG B 1 185 ? 20.156 -28.531 4.117 1 89.25 185 ARG B CA 1
ATOM 3084 C C . ARG B 1 185 ? 19.297 -28.703 2.873 1 89.25 185 ARG B C 1
ATOM 3086 O O . ARG B 1 185 ? 19 -29.812 2.457 1 89.25 185 ARG B O 1
ATOM 3093 N N . TYR B 1 186 ? 19 -27.578 2.264 1 86.31 186 TYR B N 1
ATOM 3094 C CA . TYR B 1 186 ? 18 -27.625 1.191 1 86.31 186 TYR B CA 1
ATOM 3095 C C . TYR B 1 186 ? 18.688 -27.688 -0.172 1 86.31 186 TYR B C 1
ATOM 3097 O O . TYR B 1 186 ? 18.078 -28.109 -1.157 1 86.31 186 TYR B O 1
ATOM 3105 N N . THR B 1 187 ? 19.797 -27.203 -0.33 1 75.44 187 THR B N 1
ATOM 3106 C CA . THR B 1 187 ? 20.422 -27.156 -1.646 1 75.44 187 THR B CA 1
ATOM 3107 C C . THR B 1 187 ? 21.453 -28.266 -1.798 1 75.44 187 THR B C 1
ATOM 3109 O O . THR B 1 187 ? 21.906 -28.562 -2.908 1 75.44 187 THR B O 1
ATOM 3112 N N . GLN B 1 188 ? 21.984 -28.859 -0.784 1 69.94 188 GLN B N 1
ATOM 3113 C CA . GLN B 1 188 ? 22.953 -29.938 -0.913 1 69.94 188 GLN B CA 1
ATOM 3114 C C . GLN B 1 188 ? 22.266 -31.234 -1.342 1 69.94 188 GLN B C 1
ATOM 3116 O O . GLN B 1 188 ? 21.125 -31.5 -0.959 1 69.94 188 GLN B O 1
ATOM 3121 N N . PRO B 1 189 ? 22.688 -31.828 -2.488 1 60.38 189 PRO B N 1
ATOM 3122 C CA . PRO B 1 189 ? 22.188 -33.125 -2.934 1 60.38 189 PRO B CA 1
ATOM 3123 C C . PRO B 1 189 ? 22.016 -34.125 -1.781 1 60.38 189 PRO B C 1
ATOM 3125 O O . PRO B 1 189 ? 22.781 -34.094 -0.812 1 60.38 189 PRO B O 1
ATOM 3128 N N . GLN B 1 190 ? 20.766 -34.406 -1.375 1 51.91 190 GLN B N 1
ATOM 3129 C CA . GLN B 1 190 ? 20.547 -35.438 -0.372 1 51.91 190 GLN B CA 1
ATOM 3130 C C . GLN B 1 190 ? 21.547 -36.594 -0.519 1 51.91 190 GLN B C 1
ATOM 3132 O O . GLN B 1 190 ? 21.734 -37.125 -1.615 1 51.91 190 GLN B O 1
ATOM 3137 N N . GLN B 1 191 ? 22.578 -36.531 0.13 1 46.78 191 GLN B N 1
ATOM 3138 C CA . GLN B 1 191 ? 23.453 -37.688 0.119 1 46.78 191 GLN B CA 1
ATOM 3139 C C . GLN B 1 191 ? 22.641 -38.969 0.22 1 46.78 191 GLN B C 1
ATOM 3141 O O . GLN B 1 191 ? 21.844 -39.156 1.15 1 46.78 191 GLN B O 1
ATOM 3146 N N . LEU B 1 192 ? 22.141 -39.562 -0.938 1 42.19 192 LEU B N 1
ATOM 3147 C CA . LEU B 1 192 ? 21.656 -40.938 -0.98 1 42.19 192 LEU B CA 1
ATOM 3148 C C . LEU B 1 192 ? 22.406 -41.812 0.024 1 42.19 192 LEU B C 1
ATOM 3150 O O . LEU B 1 192 ? 23.625 -41.969 -0.079 1 42.19 192 LEU B O 1
ATOM 3154 N N . THR B 1 193 ? 22.078 -41.625 1.253 1 41.44 193 THR B N 1
ATOM 3155 C CA . THR B 1 193 ? 22.609 -42.688 2.096 1 41.44 193 THR B CA 1
ATOM 3156 C C . THR B 1 193 ? 22.328 -44.062 1.482 1 41.44 193 THR B C 1
ATOM 3158 O O . THR B 1 193 ? 21.172 -44.469 1.362 1 41.44 193 THR B O 1
ATOM 3161 N N . LEU B 1 194 ? 23.094 -44.469 0.429 1 39.09 194 LEU B N 1
ATOM 3162 C CA . LEU B 1 194 ? 23.172 -45.844 0.044 1 39.09 194 LEU B CA 1
ATOM 3163 C C . LEU B 1 194 ? 23.219 -46.75 1.275 1 39.09 194 LEU B C 1
ATOM 3165 O O . LEU B 1 194 ? 24.203 -46.781 2.002 1 39.09 194 LEU B O 1
ATOM 3169 N N . ALA B 1 195 ? 22.203 -46.781 1.999 1 36.44 195 ALA B N 1
ATOM 3170 C CA . ALA B 1 195 ? 22.141 -47.906 2.928 1 36.44 195 ALA B CA 1
ATOM 3171 C C . ALA B 1 195 ? 22.5 -49.219 2.23 1 36.44 195 ALA B C 1
ATOM 3173 O O . ALA B 1 195 ? 21.844 -49.594 1.253 1 36.44 195 ALA B O 1
ATOM 3174 N N . LEU B 1 196 ? 23.75 -49.562 2.188 1 35.81 196 LEU B N 1
ATOM 3175 C CA . LEU B 1 196 ? 24.297 -50.875 1.946 1 35.81 196 LEU B CA 1
ATOM 3176 C C . LEU B 1 196 ? 23.422 -51.969 2.588 1 35.81 196 LEU B C 1
ATOM 3178 O O . LEU B 1 196 ? 23.219 -51.969 3.805 1 35.81 196 LEU B O 1
ATOM 3182 N N . PHE B 1 197 ? 22.344 -52.312 1.813 1 32.22 197 PHE B N 1
ATOM 3183 C CA . PHE B 1 197 ? 21.875 -53.688 2.111 1 32.22 197 PHE B CA 1
ATOM 3184 C C . PHE B 1 197 ? 23 -54.688 1.91 1 32.22 197 PHE B C 1
ATOM 3186 O O . PHE B 1 197 ? 23.797 -54.562 0.986 1 32.22 197 PHE B O 1
#

Foldseek 3Di:
DDDLVPDDPVVNVVVVVPDDPPVQLVVLVVQQVVCVVVVVVVVVVVQPLQFDDSVSSSVQVVLQVLVVVQVDNDSDAPPVRHDFFFFDFPDWADLDPQWIKTWGHGPVGWIFIKIWDAQAQDIDIDGGGSPGDTDNDPLVRVVVSLVVVVVVLVVLCVVCVPPCRRHPPVSSVSSVVSSVVVCCVRVPDPPPPPPDD/DDDLVRDDPVVNVVVVVPDDPPVQLVVLVVQQVVCVVVVVVVSVVVQCLQFDDSVSSSVQVVLQVLVVVQVDNDSDAPPVRHDFFFFDFPDWADLDPQWIKTWGHGPVGWIFIKIWDAQAQDIDIDGGGSPGDTDNDPLVRVVVSLVVVVVVLVVLCVVCVPPCRRHPPVSSVSSVVSSVVVCCVRVPDPPPPPPPD

Organism: Bacteroides uniformis (strain ATCC 8492 / DSM 6597 / CCUG 4942 / CIP 103695 / JCM 5828 / KCTC 5204 / NCTC 13054 / VPI 0061) (NCBI:txid411479)

Nearest PDB structures (foldseek):
  4wd6-assembly2_B  TM=5.799E-01  e=2.373E+00  Stutzerimonas stutzeri
  2bg8-assembly2_B  TM=4.583E-01  e=3.200E+00  Bacillus cereus
  6hwl-assembly1_A  TM=4.276E-01  e=1.982E+00  Streptacidiphilus jiangxiensis
  6hwj-assembly1_A  TM=5.132E-01  e=3.608E+00  Streptacidiphilus jiangxiensis
  5mxe-assembly1_A  TM=5.497E-01  e=6.183E+00  Photorhabdus asymbiotica subsp. asymbiotica ATCC 43949

Radius of gyration: 25.47 Å; Cα contacts (8 Å, |Δi|>4): 602; chains: 2; bounding box: 53×87×72 Å

pLDDT: mean 92.42, std 11.69, range [32.22, 98.56]

Solvent-accessible surface area (backbone atoms only — not comparable to full-atom values): 21377 Å² total; per-residue (Å²): 132,83,40,53,80,76,46,51,71,68,54,41,54,51,56,50,70,68,59,56,66,52,49,68,53,44,52,48,49,50,52,52,47,49,22,57,75,66,64,34,62,68,55,42,53,59,50,49,63,33,34,49,44,70,66,37,20,43,54,30,47,52,44,46,62,35,24,44,78,32,59,48,81,80,74,68,54,47,97,84,48,44,60,82,44,66,38,54,70,77,45,73,51,68,70,50,99,58,26,31,30,36,34,12,43,38,87,69,57,29,26,19,52,20,42,34,40,54,34,58,74,36,65,50,65,56,73,20,26,42,86,41,70,78,27,79,42,69,68,56,37,53,52,49,32,51,50,50,50,49,52,51,48,53,52,38,57,64,45,22,78,83,35,47,66,40,17,23,65,70,54,41,53,52,50,54,51,45,46,53,54,49,47,50,67,70,68,46,76,76,73,75,74,75,72,79,124,130,83,40,52,79,76,46,53,72,69,54,42,52,51,56,52,70,66,60,56,69,51,48,67,53,44,52,48,49,50,54,52,47,50,22,58,75,66,64,36,61,68,55,42,53,59,50,49,63,34,34,49,44,70,67,36,21,44,52,28,47,52,43,45,61,36,24,44,80,33,60,47,81,79,73,67,55,48,99,84,49,44,59,81,46,67,40,54,70,77,44,74,51,67,71,50,99,59,26,32,30,35,36,12,41,38,86,68,57,29,26,21,49,21,42,34,40,54,34,58,74,36,65,52,63,56,73,21,28,41,85,42,71,80,28,79,43,69,69,56,37,53,51,50,31,52,49,50,51,50,51,52,47,53,50,36,57,63,46,23,77,81,36,47,68,40,17,22,63,69,53,40,53,54,48,53,52,48,46,52,53,49,48,50,67,71,68,45,75,76,74,73,73,74,70,80,123

Sequence (394 aa):
MKAISQMTQGEKLQTISEYTPCKIEREIVLRYLLAVRHNDIQQIEYFEKFGKSIRQIILNVHTYERALLFGYTSKDLNEHGWLIGMLPIVEKIEVDNFNCIHIGKSQNGTYAVAVDWCTGSAGGGSHPSVFDEPIKDYKEAVRQGICQLEQQYSKAERYSVTDRSNYNPKVISKLKNKLLELKSRYTQPQQLTLALFMKAISQMTQGEKLQTISEYTPCKIEREIVLRYLLAVRHNDIQQIEYFEKFGKSIRQIILNVHTYERALLFGYTSKDLNEHGWLIGMLPIVEKIEVDNFNCIHIGKSQNGTYAVAVDWCTGSAGGGSHPSVFDEPIKDYKEAVRQGICQLEQQYSKAERYSVTDRSNYNPKVISKLKNKLLELKSRYTQPQQLTLALF